Protein AF-0000000077433827 (afdb_homodimer)

Radius of gyration: 33.58 Å; Cα contacts (8 Å, |Δi|>4): 871; chains: 2; bounding box: 72×102×68 Å

Nearest PDB structures (foldseek):
  7aue-assembly1_R  TM=5.143E-01  e=3.507E-01  Homo sapiens
  8wvv-assembly1_A  TM=4.375E-01  e=2.141E-01  Homo sapiens
  8zrt-assembly1_R  TM=4.279E-01  e=4.134E-01  Homo sapiens
  3ma9-assembly1_A  TM=2.930E-01  e=1.973E+00  Human immunodeficiency virus 1
  8qae-assembly1_A  TM=3.488E-01  e=7.059E+00  synthetic con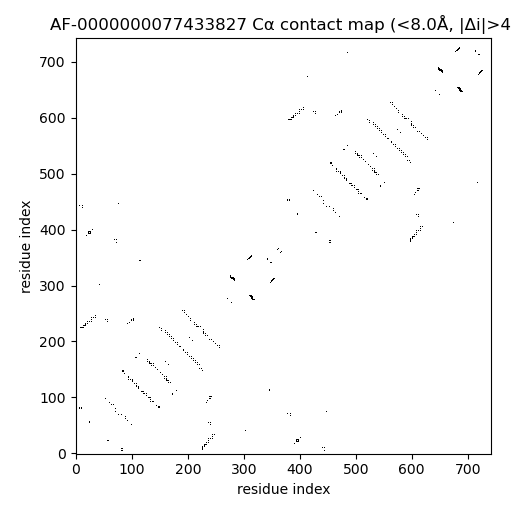struct

Solvent-accessible surface area (backbone atoms only — not comparable to full-atom values): 39589 Å² total; per-residue (Å²): 124,58,71,68,54,49,48,30,32,41,41,40,22,50,54,54,11,45,48,52,25,34,23,41,43,17,37,42,50,50,46,49,51,52,38,54,71,72,45,79,81,64,37,62,69,60,49,50,52,47,51,53,42,47,52,48,47,52,50,49,51,52,23,48,51,49,44,49,41,47,45,57,32,74,37,52,56,45,67,72,58,66,47,38,61,50,71,51,56,33,51,42,44,35,50,38,21,50,36,47,30,56,43,42,47,52,50,22,51,49,48,22,59,67,52,79,64,46,58,64,66,30,48,53,36,48,48,28,30,51,51,12,32,53,29,12,45,50,48,23,55,46,41,69,69,66,34,36,59,88,56,54,65,81,47,42,69,51,50,43,46,15,33,46,28,44,20,52,35,31,45,51,50,37,53,49,49,44,50,56,50,63,67,47,55,64,93,46,65,70,58,35,51,52,44,51,50,49,42,52,49,40,48,64,26,40,40,41,46,21,52,40,30,44,49,22,41,51,31,49,73,72,35,86,47,38,59,21,46,22,47,52,52,31,45,42,45,41,38,49,35,35,51,44,52,60,59,48,47,52,56,58,52,48,51,61,55,47,55,54,52,54,55,56,55,53,58,61,61,67,56,59,81,59,82,41,53,49,48,43,50,50,73,69,72,74,76,76,70,77,74,57,76,66,65,83,62,62,77,65,75,67,72,78,90,81,73,76,68,65,79,28,60,45,54,46,86,38,82,69,75,78,74,78,74,70,80,82,74,70,86,72,79,68,80,68,74,73,77,66,59,50,62,65,67,78,50,62,39,68,67,75,58,68,76,76,54,60,61,57,46,48,51,46,44,51,52,60,68,50,110,123,58,70,68,54,50,48,30,33,40,42,40,21,50,53,53,11,44,48,51,24,34,20,42,43,18,37,40,51,50,46,50,50,51,40,53,73,72,44,78,82,66,35,62,71,60,50,52,52,47,53,51,42,48,53,47,47,53,49,49,52,53,24,50,50,48,45,50,41,48,45,58,32,75,38,52,57,43,65,71,61,67,48,39,60,52,68,50,57,34,52,44,44,36,50,36,20,49,35,46,30,55,43,44,49,51,50,22,51,49,47,22,61,71,52,80,64,48,58,64,65,29,49,52,36,48,50,30,31,52,49,12,30,53,30,12,46,51,49,22,54,45,42,70,67,66,35,36,61,86,55,53,66,79,47,42,68,51,49,42,46,15,32,45,28,44,19,51,35,30,45,52,51,37,55,49,50,44,48,54,50,62,66,48,53,64,93,45,65,69,58,34,50,53,46,50,49,49,44,51,50,40,48,65,25,40,39,40,46,20,51,39,30,44,50,24,40,51,33,50,74,72,36,87,48,37,58,21,47,22,47,53,52,31,45,43,46,40,36,48,36,33,52,43,52,62,61,49,47,51,56,57,52,47,51,60,55,46,53,54,52,55,55,55,56,53,58,62,59,66,55,58,81,58,82,35,52,48,48,42,50,52,73,69,71,75,78,77,70,76,76,59,78,66,65,80,62,61,77,67,70,62,72,78,90,81,72,77,70,65,79,28,61,43,55,45,84,38,81,67,76,78,74,76,74,69,78,84,76,70,88,74,81,68,81,70,74,72,77,67,64,50,62,67,63,85,52,64,44,68,69,76,59,70,75,77,54,63,61,56,51,52,53,49,52,50,52,55,66,68,100

Secondary structure (DSSP, 8-state):
--HHHHHHHHHHHHHHHHHHHHHHHHHHHHHHHHHHHH-SS--HHHHHHHHHHHHHHHHHHHHHHHHHHIIIIITTT-HHHHHBPPHHHHTHHHHHHHHHHHHHHHHHHHHHHHTTT--HHHHHHHHHHHHHHHHHHHHHHHHHHH-BGGGGGGGHHHHHHHHHHHHHHHHHHHHHHHHHHHHT--S-HHHHHHHHHHHHHHHHHHHHHHHHHHHHHHHHHH--SGGGHHHHHHHHHHHHHHHHHHHHHHHHHHHHHHHHHHHHHHHHHHGGGSSS--EE------SSS---TTHHHH----SS---------EE------TTS---SSS-------------SSS-----------HHHHHHHHHHHTT-/--HHHHHHHHHHHHHHHHHHHHHHHHHHHHHHHHHHHH-SS--HHHHHHHHHHHHHHHHHHHHHHHHHHIIIIITTT-HHHHHBPPHHHHTHHHHHHHHHHHHHHHHHHHHHHHTTT--HHHHHHHHHHHHHHHHHHHHHHHHHHH-BGGGGGGGHHHHHHHHHHHHHHHHHHHHHHHHHHHHT--S-HHHHHHHHHHHHHHHHHHHHHHHHHHHHHHHHHH--SGGGHHHHHHHHHHHHHHHHHHHHHHHHHHHHHHHHHHHHHHHHHHGGGS-S--EE------SSS---TTHHHH----SS---------EE------TTS---SSS-------------SSS-----------HHHHHHHHHHHHH-

Foldseek 3Di:
DPLVVQLCLQVVLLVLQLVLLVVLLVVLVVLVVLLCVVPVAAFPLLVVLLVLLNVLSVLLNVLSVVQCCVDCPVVDPPSVSSQFDDLSVLCLLLSLLVLLLSLLLVLLVVLCLLVVNDNPLSVVSNVLSVQLNVLSVVSSVVCVVVRGLLCSLVPLVSLCRNLVSSLVSLVSSLVSLLVSLVVLDDPDPLSNVLSVVVNVLSCVQSVVLNVLSVVLSCCSNPPSGNNSSNSSSNNSSSSSVSSSCVSSSVVVVCVSVVVVLVVVVVVLVVPVVPPAQSLPLPPPDPPPDPPDPVPVPPVVPRHDDQPQSQSQRRGGPRPPDPDDPPPPDPDPPPPPPPPPQSVRRSRRNPNVNPPVVPPVCCVVVVVVVVD/DPLVVQLCLQVVLLVQQLVLLVVLLVVLVVLVVLLCVVPVAAFPLLVVLLVLLNVLSVLLNVLSVVQCCVDCPVVNPPSVSSQFDDLSVLCLLLSLLVLLLSLLLVLLVVLCLLVVNDNVLSVVSNVLSVQLNVLSVVSSVVCVVVRGLLCSLVPLVSLCRNLVSSLVSLVSSLVSLLVSLVVLDDPDPLSNVLSVVVNVLSCVQSVVLNVLSVVLSCCSNPPSGNNSSNSSSNNSSSSSVSSSCVSSSVVVVCVSVVVVLVVVVVVLVVPVVPAAQSLPLPPPDPPPDPPDPPPVPPPPVRHDDQPQSQSQRRGGPRPPDPDDPPPPDDDPPPPPPPPPQSVRRSRRNPNVNPPPVPPVVVVVVVVVVVD

Structure (mmCIF, N/CA/C/O backbone):
data_AF-0000000077433827-model_v1
#
loop_
_entity.id
_entity.type
_entity.pdbx_description
1 polymer 'DUF6534 domain-containing protein'
#
loop_
_atom_site.group_PDB
_atom_site.id
_atom_site.type_symbol
_atom_site.label_atom_id
_atom_site.label_alt_id
_atom_site.label_comp_id
_atom_site.label_asym_id
_atom_site.label_entity_id
_atom_site.label_seq_id
_atom_site.pdbx_PDB_ins_code
_atom_site.Cartn_x
_atom_site.Cartn_y
_atom_site.Cartn_z
_atom_site.occupancy
_atom_site.B_iso_or_equiv
_atom_site.auth_seq_id
_atom_site.auth_comp_id
_atom_site.auth_asym_id
_atom_site.auth_atom_id
_atom_site.pdbx_PDB_model_num
ATOM 1 N N . MET A 1 1 ? -14.25 -25.359 -23.422 1 49.97 1 MET A N 1
ATOM 2 C CA . MET A 1 1 ? -12.93 -24.75 -23.281 1 49.97 1 MET A CA 1
ATOM 3 C C . MET A 1 1 ? -11.883 -25.797 -22.922 1 49.97 1 MET A C 1
ATOM 5 O O . MET A 1 1 ? -12.188 -26.766 -22.203 1 49.97 1 MET A O 1
ATOM 9 N N . SER A 1 2 ? -10.781 -25.891 -23.688 1 66.19 2 SER A N 1
ATOM 10 C CA . SER A 1 2 ? -9.719 -26.828 -23.375 1 66.19 2 SER A CA 1
ATOM 11 C C . SER A 1 2 ? -9.281 -26.703 -21.922 1 66.19 2 SER A C 1
ATOM 13 O O . SER A 1 2 ? -9.477 -25.656 -21.297 1 66.19 2 SER A O 1
ATOM 15 N N . LEU A 1 3 ? -8.906 -27.766 -21.297 1 67.56 3 LEU A N 1
ATOM 16 C CA . LEU A 1 3 ? -8.508 -27.844 -19.906 1 67.56 3 LEU A CA 1
ATOM 17 C C . LEU A 1 3 ? -7.5 -26.75 -19.562 1 67.56 3 LEU A C 1
ATOM 19 O O . LEU A 1 3 ? -7.637 -26.062 -18.547 1 67.56 3 LEU A O 1
ATOM 23 N N . PRO A 1 4 ? -6.637 -26.5 -20.516 1 71.25 4 PRO A N 1
ATOM 24 C CA . PRO A 1 4 ? -5.684 -25.438 -20.203 1 71.25 4 PRO A CA 1
ATOM 25 C C . PRO A 1 4 ? -6.336 -24.047 -20.172 1 71.25 4 PRO A C 1
ATOM 27 O O . PRO A 1 4 ? -5.973 -23.219 -19.344 1 71.25 4 PRO A O 1
ATOM 30 N N . GLN A 1 5 ? -7.258 -23.828 -20.969 1 76.19 5 GLN A N 1
ATOM 31 C CA . GLN A 1 5 ? -7.938 -22.547 -21 1 76.19 5 GLN A CA 1
ATOM 32 C C . GLN A 1 5 ? -8.805 -22.344 -19.766 1 76.19 5 GLN A C 1
ATOM 34 O O . GLN A 1 5 ? -8.891 -21.234 -19.234 1 76.19 5 GLN A O 1
ATOM 39 N N . GLU A 1 6 ? -9.359 -23.438 -19.406 1 77.88 6 GLU A N 1
ATOM 40 C CA . GLU A 1 6 ? -10.188 -23.375 -18.203 1 77.88 6 GLU A CA 1
ATOM 41 C C . GLU A 1 6 ? -9.352 -23.031 -16.969 1 77.88 6 GLU A C 1
ATOM 43 O O . GLU A 1 6 ? -9.773 -22.234 -16.125 1 77.88 6 GLU A O 1
ATOM 48 N N . LEU A 1 7 ? -8.219 -23.578 -16.969 1 83.81 7 LEU A N 1
ATOM 49 C CA . LEU A 1 7 ? -7.328 -23.344 -15.828 1 83.81 7 LEU A CA 1
ATOM 50 C C . LEU A 1 7 ? -6.824 -21.906 -15.836 1 83.81 7 LEU A C 1
ATOM 52 O O . LEU A 1 7 ? -6.73 -21.266 -14.789 1 83.81 7 LEU A O 1
ATOM 56 N N . GLN A 1 8 ? -6.613 -21.422 -17 1 87.19 8 GLN A N 1
ATOM 57 C CA . GLN A 1 8 ? -6.18 -20.031 -17.141 1 87.19 8 GLN A CA 1
ATOM 58 C C . GLN A 1 8 ? -7.289 -19.078 -16.734 1 87.19 8 GLN A C 1
ATOM 60 O O . GLN A 1 8 ? -7.02 -18.016 -16.172 1 87.19 8 GLN A O 1
ATOM 65 N N . GLY A 1 9 ? -8.461 -19.516 -16.984 1 89.31 9 GLY A N 1
ATOM 66 C CA . GLY A 1 9 ? -9.609 -18.719 -16.625 1 89.31 9 GLY A CA 1
ATOM 67 C C . GLY A 1 9 ? -9.82 -18.609 -15.125 1 89.31 9 GLY A C 1
ATOM 68 O O . GLY A 1 9 ? -10.461 -17.672 -14.648 1 89.31 9 GLY A O 1
ATOM 69 N N . ILE A 1 10 ? -9.25 -19.531 -14.414 1 89.75 10 ILE A N 1
ATOM 70 C CA . ILE A 1 10 ? -9.391 -19.516 -12.961 1 89.75 10 ILE A CA 1
ATOM 71 C C . ILE A 1 10 ? -8.156 -18.891 -12.328 1 89.75 10 ILE A C 1
ATOM 73 O O . ILE A 1 10 ? -8.273 -17.969 -11.523 1 89.75 10 ILE A O 1
ATOM 77 N N . THR A 1 11 ? -7.027 -19.328 -12.727 1 93.56 11 THR A N 1
ATOM 78 C CA . THR A 1 11 ? -5.801 -18.906 -12.062 1 93.56 11 THR A CA 1
ATOM 79 C C . THR A 1 11 ? -5.477 -17.453 -12.391 1 93.56 11 THR A C 1
ATOM 81 O O . THR A 1 11 ? -4.969 -16.703 -11.547 1 93.56 11 THR A O 1
ATOM 84 N N . GLY A 1 12 ? -5.797 -16.969 -13.578 1 94.5 12 GLY A N 1
ATOM 85 C CA . GLY A 1 12 ? -5.508 -15.602 -13.992 1 94.5 12 GLY A CA 1
ATOM 86 C C . GLY A 1 12 ? -6.145 -14.555 -13.102 1 94.5 12 GLY A C 1
ATOM 87 O O . GLY A 1 12 ? -5.445 -13.719 -12.516 1 94.5 12 GLY A O 1
ATOM 88 N N . PRO A 1 13 ? -7.391 -14.617 -12.93 1 95.69 13 PRO A N 1
ATOM 89 C CA . PRO A 1 13 ? -8.07 -13.648 -12.07 1 95.69 13 PRO A CA 1
ATOM 90 C C . PRO A 1 13 ? -7.57 -13.695 -10.625 1 95.69 13 PRO A C 1
ATOM 92 O O . PRO A 1 13 ? -7.547 -12.672 -9.945 1 95.69 13 PRO A O 1
ATOM 95 N N . PHE A 1 14 ? -7.145 -14.828 -10.188 1 96.5 14 PHE A N 1
ATOM 96 C CA . PHE A 1 14 ? -6.641 -14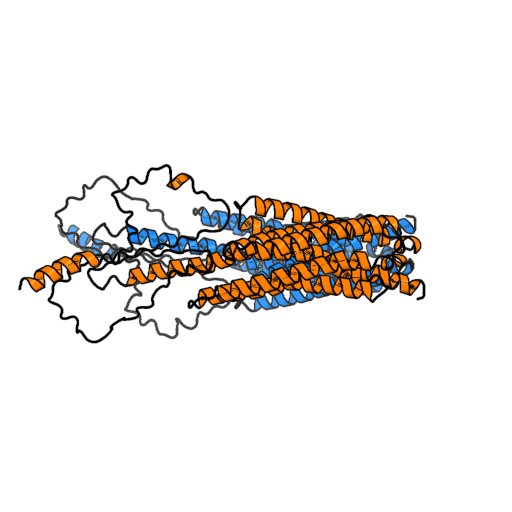.93 -8.82 1 96.5 14 PHE A CA 1
ATOM 97 C C . PHE A 1 14 ? -5.301 -14.227 -8.68 1 96.5 14 PHE A C 1
ATOM 99 O O . PHE A 1 14 ? -5.027 -13.586 -7.66 1 96.5 14 PHE A O 1
ATOM 106 N N . ILE A 1 15 ? -4.469 -14.297 -9.672 1 96.06 15 ILE A N 1
ATOM 107 C CA . ILE A 1 15 ? -3.174 -13.625 -9.625 1 96.06 15 ILE A CA 1
ATOM 108 C C . ILE A 1 15 ? -3.375 -12.109 -9.688 1 96.06 15 ILE A C 1
ATOM 110 O O . ILE A 1 15 ? -2.848 -11.375 -8.852 1 96.06 15 ILE A O 1
ATOM 114 N N . VAL A 1 16 ? -4.188 -11.688 -10.594 1 95.88 16 VAL A N 1
ATOM 115 C CA . VAL A 1 16 ? -4.414 -10.258 -10.773 1 95.88 16 VAL A CA 1
ATOM 116 C C . VAL A 1 16 ? -5.168 -9.703 -9.57 1 95.88 16 VAL A C 1
ATOM 118 O O . VAL A 1 16 ? -4.809 -8.648 -9.039 1 95.88 16 VAL A O 1
ATOM 121 N N . GLY A 1 17 ? -6.18 -10.391 -9.18 1 97.75 17 GLY A N 1
ATOM 122 C CA . GLY A 1 17 ? -6.98 -9.938 -8.055 1 97.75 17 GLY A CA 1
ATOM 123 C C . GLY A 1 17 ? -6.207 -9.883 -6.75 1 97.75 17 GLY A C 1
ATOM 124 O O . GLY A 1 17 ? -6.332 -8.93 -5.984 1 97.75 17 GLY A O 1
ATOM 125 N N . THR A 1 18 ? -5.418 -10.891 -6.504 1 98.12 18 THR A N 1
ATOM 126 C CA . THR A 1 18 ? -4.625 -10.922 -5.277 1 98.12 18 THR A CA 1
ATOM 127 C C . THR A 1 18 ? -3.568 -9.82 -5.289 1 98.12 18 THR A C 1
ATOM 129 O O . THR A 1 18 ? -3.295 -9.203 -4.258 1 98.12 18 THR A O 1
ATOM 132 N N . SER A 1 19 ? -2.969 -9.633 -6.41 1 97.81 19 SER A N 1
ATOM 133 C CA . SER A 1 19 ? -1.996 -8.547 -6.531 1 97.81 19 SER A CA 1
ATOM 134 C C . SER A 1 19 ? -2.641 -7.195 -6.254 1 97.81 19 SER A C 1
ATOM 136 O O . SER A 1 19 ? -2.105 -6.391 -5.488 1 97.81 19 SER A O 1
ATOM 138 N N . ALA A 1 20 ? -3.74 -6.977 -6.844 1 97.75 20 ALA A N 1
ATOM 139 C CA . ALA A 1 20 ? -4.453 -5.719 -6.633 1 97.75 20 ALA A CA 1
ATOM 140 C C . ALA A 1 20 ? -4.891 -5.574 -5.176 1 97.75 20 ALA A C 1
ATOM 142 O O . ALA A 1 20 ? -4.785 -4.492 -4.598 1 97.75 20 ALA A O 1
ATOM 143 N N . SER A 1 21 ? -5.371 -6.609 -4.637 1 98.5 21 SER A N 1
ATOM 144 C CA . SER A 1 21 ? -5.801 -6.609 -3.242 1 98.5 21 SER A CA 1
ATOM 145 C C . SER A 1 21 ? -4.637 -6.32 -2.305 1 98.5 21 SER A C 1
ATOM 147 O O . SER A 1 21 ? -4.773 -5.539 -1.358 1 98.5 21 SER A O 1
ATOM 149 N N . THR A 1 22 ? -3.537 -6.926 -2.555 1 98.19 22 THR A N 1
ATOM 150 C CA . THR A 1 22 ? -2.355 -6.715 -1.728 1 98.19 22 THR A CA 1
ATOM 151 C C . THR A 1 22 ? -1.846 -5.285 -1.867 1 98.19 22 THR A C 1
ATOM 153 O O . THR A 1 22 ? -1.401 -4.68 -0.888 1 98.19 22 THR A O 1
ATOM 156 N N . PHE A 1 23 ? -1.903 -4.816 -3.088 1 97.94 23 PHE A N 1
ATOM 157 C CA . PHE A 1 23 ? -1.574 -3.42 -3.342 1 97.94 23 PHE A CA 1
ATOM 158 C C . PHE A 1 23 ? -2.457 -2.496 -2.51 1 97.94 23 PHE A C 1
ATOM 160 O O . PHE A 1 23 ? -1.956 -1.596 -1.833 1 97.94 23 PHE A O 1
ATOM 167 N N . LEU A 1 24 ? -3.684 -2.725 -2.543 1 98.25 24 LEU A N 1
ATOM 168 C CA . LEU A 1 24 ? -4.645 -1.927 -1.788 1 98.25 24 LEU A CA 1
ATOM 169 C C . LEU A 1 24 ? -4.43 -2.094 -0.288 1 98.25 24 LEU A C 1
ATOM 171 O O . LEU A 1 24 ? -4.641 -1.153 0.482 1 98.25 24 LEU A O 1
ATOM 175 N N . PHE A 1 25 ? -4.004 -3.275 0.12 1 98.25 25 PHE A N 1
ATOM 176 C CA . PHE A 1 25 ? -3.691 -3.518 1.523 1 98.25 25 PHE A CA 1
ATOM 177 C C . PHE A 1 25 ? -2.578 -2.59 1.997 1 98.25 25 PHE A C 1
ATOM 179 O O . PHE A 1 25 ? -2.619 -2.09 3.123 1 98.25 25 PHE A O 1
ATOM 186 N N . GLY A 1 26 ? -1.614 -2.346 1.135 1 96.88 26 GLY A N 1
ATOM 187 C CA . GLY A 1 26 ? -0.59 -1.366 1.46 1 96.88 26 GLY A CA 1
ATOM 188 C C . GLY A 1 26 ? -1.147 0.026 1.69 1 96.88 26 GLY A C 1
ATOM 189 O O . GLY A 1 26 ? -0.76 0.705 2.645 1 96.88 26 GLY A O 1
ATOM 190 N N . ILE A 1 27 ? -2.09 0.369 0.927 1 95.38 27 ILE A N 1
ATOM 191 C CA . ILE A 1 27 ? -2.723 1.679 1.033 1 95.38 27 ILE A CA 1
ATOM 192 C C . ILE A 1 27 ? -3.521 1.763 2.332 1 95.38 27 ILE A C 1
ATOM 194 O O . ILE A 1 27 ? -3.416 2.746 3.07 1 95.38 27 ILE A O 1
ATOM 198 N N . THR A 1 28 ? -4.262 0.749 2.623 1 96.94 28 THR A N 1
ATOM 199 C CA . THR A 1 28 ? -5.117 0.774 3.805 1 96.94 28 THR A CA 1
ATOM 200 C C . THR A 1 28 ? -4.277 0.807 5.078 1 96.94 28 THR A C 1
ATOM 202 O O . THR A 1 28 ? -4.621 1.503 6.035 1 96.94 28 THR A O 1
ATOM 205 N N . LEU A 1 29 ? -3.197 0.13 5.004 1 95.88 29 LEU A N 1
ATOM 206 C CA . LEU A 1 29 ? -2.357 0.124 6.199 1 95.88 29 LEU A CA 1
ATOM 207 C C . LEU A 1 29 ? -1.719 1.491 6.422 1 95.88 29 LEU A C 1
ATOM 209 O O . LEU A 1 29 ? -1.576 1.937 7.562 1 95.88 29 LEU A O 1
ATOM 213 N N . THR A 1 30 ? -1.347 2.127 5.344 1 93.31 30 THR A N 1
ATOM 214 C CA . THR A 1 30 ? -0.803 3.475 5.453 1 93.31 30 THR A CA 1
ATOM 215 C C . THR A 1 30 ? -1.856 4.441 5.992 1 93.31 30 THR A C 1
ATOM 217 O O . THR A 1 30 ? -1.558 5.285 6.836 1 93.31 30 THR A O 1
ATOM 220 N N . GLN A 1 31 ? -3.072 4.234 5.555 1 93.12 31 GLN A N 1
ATOM 221 C CA . GLN A 1 31 ? -4.168 5.066 6.039 1 93.12 31 GLN A CA 1
ATOM 222 C C . GLN A 1 31 ? -4.453 4.797 7.516 1 93.12 31 GLN A C 1
ATOM 224 O O . GLN A 1 31 ? -4.797 5.715 8.266 1 93.12 31 GLN A O 1
ATOM 229 N N . CYS A 1 32 ? -4.32 3.58 7.855 1 94.19 32 CYS A N 1
ATOM 230 C CA . CYS A 1 32 ? -4.484 3.227 9.258 1 94.19 32 CYS A CA 1
ATOM 231 C C . CYS A 1 32 ? -3.42 3.9 10.117 1 94.19 32 CYS A C 1
ATOM 233 O O . CYS A 1 32 ? -3.725 4.441 11.18 1 94.19 32 CYS A O 1
ATOM 235 N N . TYR A 1 33 ? -2.248 3.951 9.602 1 90 33 TYR A N 1
ATOM 236 C CA . TYR A 1 33 ? -1.15 4.605 10.312 1 90 33 TYR A CA 1
ATOM 237 C C . TYR A 1 33 ? -1.42 6.094 10.477 1 90 33 TYR A C 1
ATOM 239 O O . TYR A 1 33 ? -1.216 6.656 11.555 1 90 33 TYR A O 1
ATOM 247 N N . THR A 1 34 ? -1.854 6.668 9.445 1 87.44 34 THR A N 1
ATOM 248 C CA . THR A 1 34 ? -2.182 8.086 9.477 1 87.44 34 THR A CA 1
ATOM 249 C C . THR A 1 34 ? -3.285 8.367 10.492 1 87.44 34 THR A C 1
ATOM 251 O O . THR A 1 34 ? -3.223 9.352 11.227 1 87.44 34 THR A O 1
ATOM 254 N N . TYR A 1 35 ? -4.234 7.504 10.555 1 91.75 35 TYR A N 1
ATOM 255 C CA . TYR A 1 35 ? -5.332 7.66 11.508 1 91.75 35 TYR A CA 1
ATOM 256 C C . TYR A 1 35 ? -4.816 7.641 12.938 1 91.75 35 TYR A C 1
ATOM 258 O O . TYR A 1 35 ? -5.125 8.539 13.727 1 91.75 35 TYR A O 1
ATOM 266 N N . PHE A 1 36 ? -3.998 6.734 13.258 1 89.38 36 PHE A N 1
ATOM 267 C CA . PHE A 1 36 ? -3.525 6.578 14.625 1 89.38 36 PHE A CA 1
ATOM 268 C C . PHE A 1 36 ? -2.531 7.68 14.984 1 89.38 36 PHE A C 1
ATOM 270 O O . PHE A 1 36 ? -2.4 8.047 16.156 1 89.38 36 PHE A O 1
ATOM 277 N N . SER A 1 37 ? -1.884 8.219 13.992 1 82.5 37 SER A N 1
ATOM 278 C CA . SER A 1 37 ? -0.953 9.32 14.219 1 82.5 37 SER A CA 1
ATOM 279 C C . SER A 1 37 ? -1.694 10.625 14.477 1 82.5 37 SER A C 1
ATOM 281 O O . SER A 1 37 ? -1.255 11.445 15.289 1 82.5 37 SER A O 1
ATOM 283 N N . ASN A 1 38 ? -2.824 10.703 13.883 1 80.88 38 ASN A N 1
ATOM 284 C CA . ASN A 1 38 ? -3.564 11.953 13.969 1 80.88 38 ASN A CA 1
ATOM 285 C C . ASN A 1 38 ? -4.574 11.938 15.117 1 80.88 38 ASN A C 1
ATOM 287 O O . ASN A 1 38 ? -4.859 12.969 15.719 1 80.88 38 ASN A O 1
ATOM 291 N N . PHE A 1 39 ? -5.117 10.75 15.32 1 82.19 39 PHE A N 1
ATOM 292 C CA . PHE A 1 39 ? -6.203 10.656 16.281 1 82.19 39 PHE A CA 1
ATOM 293 C C . PHE A 1 39 ? -5.855 9.68 17.406 1 82.19 39 PHE A C 1
ATOM 295 O O . PHE A 1 39 ? -6.336 8.547 17.406 1 82.19 39 PHE A O 1
ATOM 302 N N . LYS A 1 40 ? -5.152 10.125 18.391 1 77.88 40 LYS A N 1
ATOM 303 C CA . LYS A 1 40 ? -4.738 9.273 19.5 1 77.88 40 LYS A CA 1
ATOM 304 C C . LYS A 1 40 ? -5.914 8.945 20.406 1 77.88 40 LYS A C 1
ATOM 306 O O . LYS A 1 40 ? -6.004 7.84 20.938 1 77.88 40 LYS A O 1
ATOM 311 N N . LYS A 1 41 ? -6.852 9.898 20.531 1 80.81 41 LYS A N 1
ATOM 312 C CA . LYS A 1 41 ? -8.047 9.672 21.344 1 80.81 41 LYS A CA 1
ATOM 313 C C . LYS A 1 41 ? -9.312 9.977 20.547 1 80.81 41 LYS A C 1
ATOM 315 O O . LYS A 1 41 ? -9.57 11.133 20.203 1 80.81 41 LYS A O 1
ATOM 320 N N . ASP A 1 42 ? -9.883 8.93 19.953 1 87.94 42 ASP A N 1
ATOM 321 C CA . ASP A 1 42 ? -11.102 9.094 19.172 1 87.94 42 ASP A CA 1
ATOM 322 C C . ASP A 1 42 ? -12.25 8.281 19.766 1 87.94 42 ASP A C 1
ATOM 324 O O . ASP A 1 42 ? -12.07 7.57 20.75 1 87.94 42 ASP A O 1
ATOM 328 N N . ARG A 1 43 ? -13.43 8.422 19.312 1 88.44 43 ARG A N 1
ATOM 329 C CA . ARG A 1 43 ? -14.609 7.691 19.75 1 88.44 43 ARG A CA 1
ATOM 330 C C . ARG A 1 43 ? -14.383 6.184 19.688 1 88.44 43 ARG A C 1
ATOM 332 O O . ARG A 1 43 ? -13.781 5.684 18.734 1 88.44 43 ARG A O 1
ATOM 339 N N . ALA A 1 44 ? -14.867 5.547 20.641 1 90.94 44 ALA A N 1
ATOM 340 C CA . ALA A 1 44 ? -14.664 4.105 20.75 1 90.94 44 ALA A CA 1
ATOM 341 C C . ALA A 1 44 ? -15.328 3.363 19.594 1 90.94 44 ALA A C 1
ATOM 343 O O . ALA A 1 44 ? -14.812 2.348 19.125 1 90.94 44 ALA A O 1
ATOM 344 N N . SER A 1 45 ? -16.484 3.875 19.203 1 91.12 45 SER A N 1
ATOM 345 C CA . SER A 1 45 ? -17.203 3.217 18.125 1 91.12 45 SER A CA 1
ATOM 346 C C . SER A 1 45 ? -16.375 3.189 16.844 1 91.12 45 SER A C 1
ATOM 348 O O . SER A 1 45 ? -16.359 2.191 16.125 1 91.12 45 SER A O 1
ATOM 350 N N . TYR A 1 46 ? -15.656 4.293 16.547 1 93.88 46 TYR A N 1
ATOM 351 C CA . TYR A 1 46 ? -14.797 4.352 15.367 1 93.88 46 TYR A CA 1
ATOM 352 C C . TYR A 1 46 ? -13.602 3.412 15.523 1 93.88 46 TYR A C 1
ATOM 354 O O . TYR A 1 46 ? -13.234 2.715 14.578 1 93.88 46 TYR A O 1
ATOM 362 N N . GLN A 1 47 ? -13.109 3.293 16.703 1 94.44 47 GLN A N 1
ATOM 363 C CA . GLN A 1 47 ? -11.945 2.447 16.969 1 94.44 47 GLN A CA 1
ATOM 364 C C . GLN A 1 47 ? -12.305 0.969 16.844 1 94.44 47 GLN A C 1
ATOM 366 O O . GLN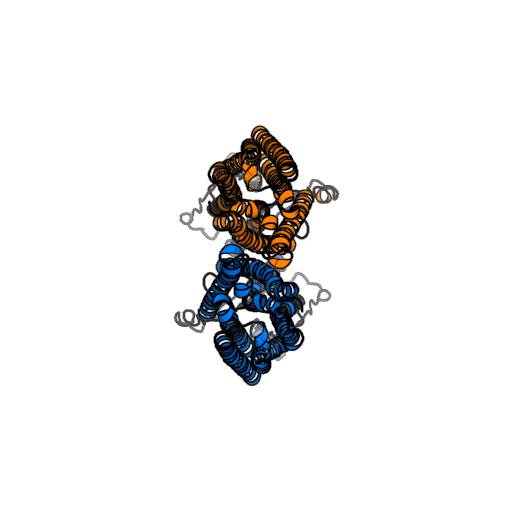 A 1 47 ? -11.531 0.176 16.312 1 94.44 47 GLN A O 1
ATOM 371 N N . ILE A 1 48 ? -13.453 0.708 17.406 1 95.5 48 ILE A N 1
ATOM 372 C CA . ILE A 1 48 ? -13.898 -0.679 17.328 1 95.5 48 ILE A CA 1
ATOM 373 C C . ILE A 1 48 ? -14.117 -1.072 15.867 1 95.5 48 ILE A C 1
ATOM 375 O O . ILE A 1 48 ? -13.672 -2.139 15.43 1 95.5 48 ILE A O 1
ATOM 379 N N . ALA A 1 49 ? -14.797 -0.222 15.109 1 97.44 49 ALA A N 1
ATOM 380 C CA . ALA A 1 49 ? -15.008 -0.48 13.688 1 97.44 49 ALA A CA 1
ATOM 381 C C . ALA A 1 49 ? -13.68 -0.63 12.953 1 97.44 49 ALA A C 1
ATOM 383 O O . ALA A 1 49 ? -13.516 -1.524 12.117 1 97.44 49 ALA A O 1
ATOM 384 N N . LEU A 1 50 ? -12.773 0.198 13.305 1 97.56 50 LEU A N 1
ATOM 385 C CA . LEU A 1 50 ? -11.453 0.172 12.688 1 97.56 50 LEU A CA 1
ATOM 386 C C . LEU A 1 50 ? -10.742 -1.147 12.969 1 97.56 50 LEU A C 1
ATOM 388 O O . LEU A 1 50 ? -10.172 -1.758 12.062 1 97.56 50 LEU A O 1
ATOM 392 N N . VAL A 1 51 ? -10.773 -1.58 14.203 1 96.94 51 VAL A N 1
ATOM 393 C CA . VAL A 1 51 ? -10.086 -2.811 14.586 1 96.94 51 VAL A CA 1
ATOM 394 C C . VAL A 1 51 ? -10.727 -4.004 13.883 1 96.94 51 VAL A C 1
ATOM 396 O O . VAL A 1 51 ? -10.023 -4.883 13.375 1 96.94 51 VAL A O 1
ATOM 399 N N . ILE A 1 52 ? -12.016 -3.992 13.805 1 98.19 52 ILE A N 1
ATOM 400 C CA . ILE A 1 52 ? -12.719 -5.074 13.125 1 98.19 52 ILE A CA 1
ATOM 401 C C . ILE A 1 52 ? -12.312 -5.098 11.648 1 98.19 52 ILE A C 1
ATOM 403 O O . ILE A 1 52 ? -11.969 -6.156 11.109 1 98.19 52 ILE A O 1
ATOM 407 N N . LEU A 1 53 ? -12.352 -3.973 11.023 1 98.75 53 LEU A N 1
ATOM 408 C CA . LEU A 1 53 ? -12.023 -3.883 9.609 1 98.75 53 LEU A CA 1
ATOM 409 C C . LEU A 1 53 ? -10.562 -4.242 9.359 1 98.75 53 LEU A C 1
ATOM 411 O O . LEU A 1 53 ? -10.234 -4.871 8.352 1 98.75 53 LEU A O 1
ATOM 415 N N . LEU A 1 54 ? -9.695 -3.873 10.258 1 98.38 54 LEU A N 1
ATOM 416 C CA . LEU A 1 54 ? -8.281 -4.211 10.141 1 98.38 54 LEU A CA 1
ATOM 417 C C . LEU A 1 54 ? -8.078 -5.719 10.219 1 98.38 54 LEU A C 1
ATOM 419 O O . LEU A 1 54 ? -7.324 -6.289 9.43 1 98.38 54 LEU A O 1
ATOM 423 N N . VAL A 1 55 ? -8.727 -6.328 11.141 1 98.31 55 VAL A N 1
ATOM 424 C CA . VAL A 1 55 ? -8.602 -7.773 11.312 1 98.31 55 VAL A CA 1
ATOM 425 C C . VAL A 1 55 ? -9.133 -8.484 10.07 1 98.31 55 VAL A C 1
ATOM 427 O O . VAL A 1 55 ? -8.5 -9.422 9.57 1 98.31 55 VAL A O 1
ATOM 430 N N . VAL A 1 56 ? -10.242 -8.016 9.586 1 98.75 56 VAL A N 1
ATOM 431 C CA . VAL A 1 56 ? -10.844 -8.602 8.383 1 98.75 56 VAL A CA 1
ATOM 432 C C . VAL A 1 56 ? -9.906 -8.406 7.195 1 98.75 56 VAL A C 1
ATOM 434 O O . VAL A 1 56 ? -9.672 -9.344 6.426 1 98.75 56 VAL A O 1
ATOM 437 N N . ASP A 1 57 ? -9.367 -7.254 7.082 1 98.62 57 ASP A N 1
ATOM 438 C CA . ASP A 1 57 ? -8.477 -6.914 5.98 1 98.62 57 ASP A CA 1
ATOM 439 C C . ASP A 1 57 ? -7.207 -7.758 6.016 1 98.62 57 ASP A C 1
ATOM 441 O O . ASP A 1 57 ? -6.812 -8.336 5.004 1 98.62 57 ASP A O 1
ATOM 445 N N . VAL A 1 58 ? -6.602 -7.875 7.152 1 98.12 58 VAL A N 1
ATOM 446 C CA . VAL A 1 58 ? -5.375 -8.648 7.324 1 98.12 58 VAL A CA 1
ATOM 447 C C . VAL A 1 58 ? -5.652 -10.125 7.07 1 98.12 58 VAL A C 1
ATOM 449 O O . VAL A 1 58 ? -4.918 -10.789 6.336 1 98.12 58 VAL A O 1
ATOM 452 N N . SER A 1 59 ? -6.672 -10.586 7.672 1 98.56 59 SER A N 1
ATOM 453 C CA . SER A 1 59 ? -7.031 -11.992 7.496 1 98.56 59 SER A CA 1
ATOM 454 C C . SER A 1 59 ? -7.27 -12.32 6.027 1 98.56 59 SER A C 1
ATOM 456 O O . SER A 1 59 ? -6.742 -13.312 5.512 1 98.56 59 SER A O 1
ATOM 458 N N . HIS A 1 60 ? -8.047 -11.5 5.406 1 98.69 60 HIS A N 1
ATOM 459 C CA . HIS A 1 60 ? -8.359 -11.734 4 1 98.69 60 HIS A CA 1
ATOM 460 C C . HIS A 1 60 ? -7.098 -11.742 3.148 1 98.69 60 HIS A C 1
ATOM 462 O O . HIS A 1 60 ? -6.961 -12.555 2.236 1 98.69 60 HIS A O 1
ATOM 468 N N . THR A 1 61 ? -6.199 -10.812 3.412 1 98.38 61 THR A N 1
ATOM 469 C CA . THR A 1 61 ? -4.941 -10.758 2.672 1 98.38 61 THR A CA 1
ATOM 470 C C . THR A 1 61 ? -4.137 -12.039 2.871 1 98.38 61 THR A C 1
ATOM 472 O O . THR A 1 61 ? -3.605 -12.594 1.911 1 98.38 61 THR A O 1
ATOM 475 N N . ILE A 1 62 ? -4.074 -12.492 4.086 1 97.88 62 ILE A N 1
ATOM 476 C CA . ILE A 1 62 ? -3.365 -13.727 4.395 1 97.88 62 ILE A CA 1
ATOM 477 C C . ILE A 1 62 ? -4.027 -14.898 3.668 1 97.88 62 ILE A C 1
ATOM 479 O O . ILE A 1 62 ? -3.344 -15.75 3.092 1 97.88 62 ILE A O 1
ATOM 483 N N . PHE A 1 63 ? -5.328 -14.93 3.66 1 98.44 63 PHE A N 1
ATOM 484 C CA . PHE A 1 63 ? -6.055 -16.016 3.01 1 98.44 63 PHE A CA 1
ATOM 485 C C . PHE A 1 63 ? -5.82 -15.992 1.503 1 98.44 63 PHE A C 1
ATOM 487 O O . PHE A 1 63 ? -5.715 -17.047 0.873 1 98.44 63 PHE A O 1
ATOM 494 N N . CYS A 1 64 ? -5.828 -14.789 0.902 1 98.06 64 CYS A N 1
ATOM 495 C CA . CYS A 1 64 ? -5.516 -14.68 -0.519 1 98.06 64 CYS A CA 1
ATOM 496 C C . CYS A 1 64 ? -4.137 -15.266 -0.819 1 98.06 64 CYS A C 1
ATOM 498 O O . CYS A 1 64 ? -3.971 -16.016 -1.783 1 98.06 64 CYS A O 1
ATOM 500 N N . GLN A 1 65 ? -3.207 -14.977 0.061 1 97.38 65 GLN A N 1
ATOM 501 C CA . GLN A 1 65 ? -1.851 -15.477 -0.143 1 97.38 65 GLN A CA 1
ATOM 502 C C . GLN A 1 65 ? -1.783 -16.984 0.071 1 97.38 65 GLN A C 1
ATOM 504 O O . GLN A 1 65 ? -1.048 -17.688 -0.629 1 97.38 65 GLN A O 1
ATOM 509 N N . ILE A 1 66 ? -2.518 -17.516 1.021 1 97.44 66 ILE A N 1
ATOM 510 C CA . ILE A 1 66 ? -2.566 -18.953 1.275 1 97.44 66 ILE A CA 1
ATOM 511 C C . ILE A 1 66 ? -3.131 -19.672 0.054 1 97.44 66 ILE A C 1
ATOM 513 O O . ILE A 1 66 ? -2.656 -20.75 -0.312 1 97.44 66 ILE A O 1
ATOM 517 N N . THR A 1 67 ? -4.109 -19.094 -0.556 1 97 67 THR A N 1
ATOM 518 C CA . THR A 1 67 ? -4.688 -19.688 -1.755 1 97 67 THR A CA 1
ATOM 519 C C . THR A 1 67 ? -3.637 -19.812 -2.852 1 97 67 THR A C 1
ATOM 521 O O . THR A 1 67 ? -3.506 -20.891 -3.461 1 97 67 THR A O 1
ATOM 524 N N . LEU A 1 68 ? -2.889 -18.797 -3.078 1 96.25 68 LEU A N 1
ATOM 525 C CA . LEU A 1 68 ? -1.826 -18.859 -4.078 1 96.25 68 LEU A CA 1
ATOM 526 C C . LEU A 1 68 ? -0.766 -19.875 -3.678 1 96.25 68 LEU A C 1
ATOM 528 O O . LEU A 1 68 ? -0.265 -20.625 -4.523 1 96.25 68 LEU A O 1
ATOM 532 N N . TRP A 1 69 ? -0.482 -19.938 -2.389 1 95.31 69 TRP A N 1
ATOM 533 C CA . TRP A 1 69 ? 0.52 -20.859 -1.88 1 95.31 69 TRP A CA 1
ATOM 534 C C . TRP A 1 69 ? 0.086 -22.312 -2.107 1 95.31 69 TRP A C 1
ATOM 536 O O . TRP A 1 69 ? 0.879 -23.141 -2.559 1 95.31 69 TRP A O 1
ATOM 546 N N . LEU A 1 70 ? -1.132 -22.609 -1.894 1 94.38 70 LEU A N 1
ATOM 547 C CA . LEU A 1 70 ? -1.654 -23.953 -2.062 1 94.38 70 LEU A CA 1
ATOM 548 C C . LEU A 1 70 ? -1.606 -24.375 -3.527 1 94.38 70 LEU A C 1
ATOM 550 O O . LEU A 1 70 ? -1.164 -25.484 -3.844 1 94.38 70 LEU A O 1
ATOM 554 N N . TRP A 1 71 ? -1.917 -23.516 -4.406 1 93.06 71 TRP A N 1
ATOM 555 C CA . TRP A 1 71 ? -2.033 -23.859 -5.82 1 93.06 71 TRP A CA 1
ATOM 556 C C . TRP A 1 71 ? -0.667 -23.859 -6.496 1 93.06 71 TRP A C 1
ATOM 558 O O . TRP A 1 71 ? -0.364 -24.734 -7.305 1 93.06 71 TRP A O 1
ATOM 568 N N . PHE A 1 72 ? 0.145 -22.891 -6.137 1 92.81 72 PHE A N 1
ATOM 569 C CA . PHE A 1 72 ? 1.309 -22.625 -6.973 1 92.81 72 PHE A CA 1
ATOM 570 C C . PHE A 1 72 ? 2.584 -23.109 -6.297 1 92.81 72 PHE A C 1
ATOM 572 O O . PHE A 1 72 ? 3.646 -23.156 -6.922 1 92.81 72 PHE A O 1
ATOM 579 N N . VAL A 1 73 ? 2.52 -23.469 -5 1 92.5 73 VAL A N 1
ATOM 580 C CA . VAL A 1 73 ? 3.713 -23.953 -4.309 1 92.5 73 VAL A CA 1
ATOM 581 C C . VAL A 1 73 ? 3.494 -25.391 -3.834 1 92.5 73 VAL A C 1
ATOM 583 O O . VAL A 1 73 ? 4.172 -26.312 -4.293 1 92.5 73 VAL A O 1
ATOM 586 N N . MET A 1 74 ? 2.463 -25.656 -3.133 1 90.44 74 MET A N 1
ATOM 587 C CA . MET A 1 74 ? 2.254 -26.969 -2.52 1 90.44 74 MET A CA 1
ATOM 588 C C . MET A 1 74 ? 1.764 -27.969 -3.549 1 90.44 74 MET A C 1
ATOM 590 O O . MET A 1 74 ? 2.205 -29.125 -3.555 1 90.44 74 MET A O 1
ATOM 594 N N . HIS A 1 75 ? 0.886 -27.594 -4.426 1 88.69 75 HIS A N 1
ATOM 595 C CA . HIS A 1 75 ? 0.303 -28.516 -5.402 1 88.69 75 HIS A CA 1
ATOM 596 C C . HIS A 1 75 ? 0.575 -28.047 -6.828 1 88.69 75 HIS A C 1
ATOM 598 O O . HIS A 1 75 ? -0.294 -28.156 -7.695 1 88.69 75 HIS A O 1
ATOM 604 N N . TYR A 1 76 ? 1.709 -27.547 -6.949 1 87.12 76 TYR A N 1
ATOM 605 C CA . TYR A 1 76 ? 2.049 -27.047 -8.281 1 87.12 76 TYR A CA 1
ATOM 606 C C . TYR A 1 76 ? 1.987 -28.172 -9.312 1 87.12 76 TYR A C 1
ATOM 608 O O . TYR A 1 76 ? 2.557 -29.234 -9.109 1 87.12 76 TYR A O 1
ATOM 616 N N . GLY A 1 77 ? 1.263 -27.922 -10.391 1 84.06 77 GLY A N 1
ATOM 617 C CA . GLY A 1 77 ? 1.182 -28.875 -11.477 1 84.06 77 GLY A CA 1
ATOM 618 C C . GLY A 1 77 ? -0.014 -29.797 -11.367 1 84.06 77 GLY A C 1
ATOM 619 O O . GLY A 1 77 ? -0.332 -30.531 -12.312 1 84.06 77 GLY A O 1
ATOM 620 N N . GLU A 1 78 ? -0.664 -29.875 -10.227 1 86.62 78 GLU A N 1
ATOM 621 C CA . GLU A 1 78 ? -1.865 -30.688 -10.055 1 86.62 78 GLU A CA 1
ATOM 622 C C . GLU A 1 78 ? -3.113 -29.922 -10.492 1 86.62 78 GLU A C 1
ATOM 624 O O . GLU A 1 78 ? -3.688 -29.156 -9.711 1 86.62 78 GLU A O 1
ATOM 629 N N . LYS A 1 79 ? -3.566 -30.219 -11.617 1 83.81 79 LYS A N 1
ATOM 630 C CA . LYS A 1 79 ? -4.68 -29.5 -12.227 1 83.81 79 LYS A CA 1
ATOM 631 C C . LYS A 1 79 ? -5.953 -29.656 -11.406 1 83.81 79 LYS A C 1
ATOM 633 O O . LYS A 1 79 ? -6.777 -28.75 -11.344 1 83.81 79 LYS A O 1
ATOM 638 N N . GLY A 1 80 ? -6.156 -30.812 -10.789 1 84.88 80 GLY A N 1
ATOM 639 C CA . GLY A 1 80 ? -7.332 -31.062 -9.969 1 84.88 80 GLY A CA 1
ATOM 640 C C . GLY A 1 80 ? -7.422 -30.141 -8.766 1 84.88 80 GLY A C 1
ATOM 641 O O . GLY A 1 80 ? -8.523 -29.766 -8.344 1 84.88 80 GLY A O 1
ATOM 642 N N . SER A 1 81 ? -6.293 -29.719 -8.312 1 87.69 81 SER A N 1
ATOM 643 C CA . SER A 1 81 ? -6.258 -28.875 -7.125 1 87.69 81 SER A CA 1
ATOM 644 C C . SER A 1 81 ? -6.754 -27.469 -7.434 1 87.69 81 SER A C 1
ATOM 646 O O . SER A 1 81 ? -7.355 -26.812 -6.582 1 87.69 81 SER A O 1
ATOM 648 N N . VAL A 1 82 ? -6.594 -27.047 -8.648 1 89.75 82 VAL A N 1
ATOM 649 C CA . VAL A 1 82 ? -6.98 -25.703 -9.031 1 89.75 82 VAL A CA 1
ATOM 650 C C . VAL A 1 82 ? -8.477 -25.656 -9.352 1 89.75 82 VAL A C 1
ATOM 652 O O . VAL A 1 82 ? -9.109 -24.609 -9.25 1 89.75 82 VAL A O 1
ATOM 655 N N . SER A 1 83 ? -9.062 -26.75 -9.695 1 88.94 83 SER A N 1
ATOM 656 C CA . SER A 1 83 ? -10.477 -26.797 -10.039 1 88.94 83 SER A CA 1
ATOM 657 C C . SER A 1 83 ? -11.352 -26.75 -8.789 1 88.94 83 SER A C 1
ATOM 659 O O . SER A 1 83 ? -12.508 -26.328 -8.852 1 88.94 83 SER A O 1
ATOM 661 N N . GLU A 1 84 ? -10.758 -27.125 -7.68 1 91.5 84 GLU A N 1
ATOM 662 C CA . GLU A 1 84 ? -11.477 -27.125 -6.41 1 91.5 84 GLU A CA 1
ATOM 663 C C . GLU A 1 84 ? -11.172 -25.859 -5.613 1 91.5 84 GLU A C 1
ATOM 665 O O . GLU A 1 84 ? -10.016 -25.453 -5.512 1 91.5 84 GLU A O 1
ATOM 670 N N . SER A 1 85 ? -12.266 -25.297 -5.066 1 93.19 85 SER A N 1
ATOM 671 C CA . SER A 1 85 ? -12.094 -24.094 -4.273 1 93.19 85 SER A CA 1
ATOM 672 C C . SER A 1 85 ? -11.484 -24.406 -2.91 1 93.19 85 SER A C 1
ATOM 674 O O . SER A 1 85 ? -12.016 -25.219 -2.162 1 93.19 85 SER A O 1
ATOM 676 N N . PRO A 1 86 ? -10.352 -23.781 -2.602 1 95.38 86 PRO A N 1
ATOM 677 C CA . PRO A 1 86 ? -9.789 -23.969 -1.263 1 95.38 86 PRO A CA 1
ATOM 678 C C . PRO A 1 86 ? -10.578 -23.25 -0.178 1 95.38 86 PRO A C 1
ATOM 680 O O . PRO A 1 86 ? -11.32 -22.312 -0.477 1 95.38 86 PRO A O 1
ATOM 683 N N . TRP A 1 87 ? -10.391 -23.625 1.09 1 96 87 TRP A N 1
ATOM 684 C CA . TRP A 1 87 ? -11.109 -23.031 2.211 1 96 87 TRP A CA 1
ATOM 685 C C . TRP A 1 87 ? -10.75 -21.562 2.365 1 96 87 TRP A C 1
ATOM 687 O O . TRP A 1 87 ? -11.586 -20.75 2.771 1 96 87 TRP A O 1
ATOM 697 N N . SER A 1 88 ? -9.523 -21.219 2.041 1 97 88 SER A N 1
ATOM 698 C CA . SER A 1 88 ? -9.023 -19.859 2.18 1 97 88 SER A CA 1
ATOM 699 C C . SER A 1 88 ? -9.766 -18.906 1.254 1 97 88 SER A C 1
ATOM 701 O O . SER A 1 88 ? -9.953 -17.734 1.585 1 97 88 SER A O 1
ATOM 703 N N . PHE A 1 89 ? -10.18 -19.422 0.126 1 96.69 89 PHE A N 1
ATOM 704 C CA . PHE A 1 89 ? -11 -18.625 -0.78 1 96.69 89 PHE A CA 1
ATOM 705 C C . PHE A 1 89 ? -12.461 -18.641 -0.338 1 96.69 89 PHE A C 1
ATOM 707 O O . PHE A 1 89 ? -13.148 -17.625 -0.39 1 96.69 89 PHE A O 1
ATOM 714 N N . ALA A 1 90 ? -12.922 -19.781 0.169 1 97.31 90 ALA A N 1
ATOM 715 C CA . ALA A 1 90 ? -14.336 -20.016 0.475 1 97.31 90 ALA A CA 1
ATOM 716 C C . ALA A 1 90 ? -14.82 -19.062 1.576 1 97.31 90 ALA A C 1
ATOM 718 O O . ALA A 1 90 ? -16 -18.719 1.624 1 97.31 90 ALA A O 1
ATOM 719 N N . VAL A 1 91 ? -13.953 -18.594 2.434 1 97.69 91 VAL A N 1
ATOM 720 C CA . VAL A 1 91 ? -14.344 -17.719 3.537 1 97.69 91 VAL A CA 1
ATOM 721 C C . VAL A 1 91 ? -14.438 -16.281 3.047 1 97.69 91 VAL A C 1
ATOM 723 O O . VAL A 1 91 ? -14.938 -15.398 3.758 1 97.69 91 VAL A O 1
ATOM 726 N N . GLY A 1 92 ? -14.055 -16.016 1.826 1 97.81 92 GLY A N 1
ATOM 727 C CA . GLY A 1 92 ? -13.969 -14.68 1.256 1 97.81 92 GLY A CA 1
ATOM 728 C C . GLY A 1 92 ? -15.273 -13.914 1.325 1 97.81 92 GLY A C 1
ATOM 729 O O . GLY A 1 92 ? -15.32 -12.797 1.834 1 97.81 92 GLY A O 1
ATOM 730 N N . PRO A 1 93 ? -16.359 -14.531 0.895 1 98.19 93 PRO A N 1
ATOM 731 C CA . PRO A 1 93 ? -17.625 -13.812 0.845 1 98.19 93 PRO A CA 1
ATOM 732 C C . PRO A 1 93 ? -18.078 -13.32 2.217 1 98.19 93 PRO A C 1
ATOM 734 O O . PRO A 1 93 ? -18.531 -12.18 2.352 1 98.19 93 PRO A O 1
ATOM 737 N N . ILE A 1 94 ? -17.953 -14.094 3.221 1 98.44 94 ILE A N 1
ATOM 738 C CA . ILE A 1 94 ? -18.406 -13.656 4.535 1 98.44 94 ILE A CA 1
ATOM 739 C C . ILE A 1 94 ? -17.531 -12.508 5.031 1 98.44 94 ILE A C 1
ATOM 741 O O . ILE A 1 94 ? -18.016 -11.57 5.668 1 98.44 94 ILE A O 1
ATOM 745 N N . LEU A 1 95 ? -16.234 -12.555 4.82 1 98.81 95 LEU A N 1
ATOM 746 C CA . LEU A 1 95 ? -15.352 -11.453 5.203 1 98.81 95 LEU A CA 1
ATOM 747 C C . LEU A 1 95 ? -15.742 -10.164 4.473 1 98.81 95 LEU A C 1
ATOM 749 O O . LEU A 1 95 ? -15.773 -9.094 5.074 1 98.81 95 LEU A O 1
ATOM 753 N N . CYS A 1 96 ? -16.047 -10.336 3.23 1 98.69 96 CYS A N 1
ATOM 754 C CA . CYS A 1 96 ? -16.516 -9.195 2.445 1 98.69 96 CYS A CA 1
ATOM 755 C C . CYS A 1 96 ? -17.828 -8.648 2.998 1 98.69 96 CYS A C 1
ATOM 757 O O . CYS A 1 96 ? -18 -7.43 3.123 1 98.69 96 CYS A O 1
ATOM 759 N N . GLY A 1 97 ? -18.703 -9.539 3.326 1 98.81 97 GLY A N 1
ATOM 760 C CA . GLY A 1 97 ? -19.969 -9.133 3.9 1 98.81 97 GLY A CA 1
ATOM 761 C C . GLY A 1 97 ? -19.812 -8.383 5.211 1 98.81 97 GLY A C 1
ATOM 762 O O . GLY A 1 97 ? -20.5 -7.387 5.449 1 98.81 97 GLY A O 1
ATOM 763 N N . ILE A 1 98 ? -18.938 -8.797 6.031 1 98.75 98 ILE A N 1
ATOM 764 C CA . ILE A 1 98 ? -18.688 -8.156 7.316 1 98.75 98 ILE A CA 1
ATOM 765 C C . ILE A 1 98 ? -18.109 -6.762 7.094 1 98.75 98 ILE A C 1
ATOM 767 O O . ILE A 1 98 ? -18.547 -5.793 7.723 1 98.75 98 ILE A O 1
ATOM 771 N N . ALA A 1 99 ? -17.141 -6.68 6.211 1 98.88 99 ALA A N 1
ATOM 772 C CA . ALA A 1 99 ? -16.531 -5.383 5.926 1 98.88 99 ALA A CA 1
ATOM 773 C C . ALA A 1 99 ? -17.578 -4.398 5.406 1 98.88 99 ALA A C 1
ATOM 775 O O . ALA A 1 99 ? -17.656 -3.258 5.871 1 98.88 99 ALA A O 1
ATOM 776 N N . ALA A 1 100 ? -18.375 -4.855 4.488 1 98.81 100 ALA A N 1
ATOM 777 C CA . ALA A 1 100 ? -19.422 -4.008 3.932 1 98.81 100 ALA A CA 1
ATOM 778 C C . ALA A 1 100 ? -20.438 -3.598 5.008 1 98.81 100 ALA A C 1
ATOM 780 O O . ALA A 1 100 ? -20.828 -2.434 5.078 1 98.81 100 ALA A O 1
ATOM 781 N N . PHE A 1 101 ? -20.75 -4.512 5.84 1 98.88 101 PHE A N 1
ATOM 782 C CA . PHE A 1 101 ? -21.719 -4.266 6.898 1 98.88 101 PHE A CA 1
ATOM 783 C C . PHE A 1 101 ? -21.219 -3.174 7.844 1 98.88 101 PHE A C 1
ATOM 785 O O . PHE A 1 101 ? -21.938 -2.213 8.117 1 98.88 101 PHE A O 1
ATOM 792 N N . VAL A 1 102 ? -20.031 -3.303 8.273 1 98.69 102 VAL A N 1
ATOM 793 C CA . VAL A 1 102 ? -19.453 -2.355 9.227 1 98.69 102 VAL A CA 1
ATOM 794 C C . VAL A 1 102 ? -19.391 -0.964 8.602 1 98.69 102 VAL A C 1
ATOM 796 O O . VAL A 1 102 ? -19.797 0.022 9.227 1 98.69 102 VAL A O 1
ATOM 799 N N . VAL A 1 103 ? -18.969 -0.888 7.359 1 98.75 103 VAL A N 1
ATOM 800 C CA . VAL A 1 103 ? -18.797 0.398 6.695 1 98.75 103 VAL A CA 1
ATOM 801 C C . VAL A 1 103 ? -20.156 1.016 6.395 1 98.75 103 VAL A C 1
ATOM 803 O O . VAL A 1 103 ? -20.359 2.217 6.586 1 98.75 103 VAL A O 1
ATOM 806 N N . GLN A 1 104 ? -21.109 0.198 5.996 1 98.75 104 GLN A N 1
ATOM 807 C CA . GLN A 1 104 ? -22.438 0.709 5.66 1 98.75 104 GLN A CA 1
ATOM 808 C C . GLN A 1 104 ? -23.172 1.201 6.906 1 98.75 104 GLN A C 1
ATOM 810 O O . GLN A 1 104 ? -23.875 2.213 6.859 1 98.75 104 GLN A O 1
ATOM 815 N N . ILE A 1 105 ? -22.938 0.529 8.023 1 98.31 105 ILE A N 1
ATOM 816 C CA . ILE A 1 105 ? -23.531 0.98 9.273 1 98.31 105 ILE A CA 1
ATOM 817 C C . ILE A 1 105 ? -22.906 2.305 9.695 1 98.31 105 ILE A C 1
ATOM 819 O O . ILE A 1 105 ? -23.594 3.199 10.188 1 98.31 105 ILE A O 1
ATOM 823 N N . PHE A 1 106 ? -21.672 2.432 9.492 1 97.56 106 PHE A N 1
ATOM 824 C CA . PHE A 1 106 ? -20.984 3.678 9.781 1 97.56 106 PHE A CA 1
ATOM 825 C C . PHE A 1 106 ? -21.578 4.828 8.977 1 97.56 106 PHE A C 1
ATOM 827 O O . PHE A 1 106 ? -21.859 5.895 9.531 1 97.56 106 PHE A O 1
ATOM 834 N N . TYR A 1 107 ? -21.766 4.566 7.75 1 97.5 107 TYR A N 1
ATOM 835 C CA . TYR A 1 107 ? -22.266 5.648 6.906 1 97.5 107 TYR A CA 1
ATOM 836 C C . TYR A 1 107 ? -23.75 5.906 7.176 1 97.5 107 TYR A C 1
ATOM 838 O O . TYR A 1 107 ? -24.234 7.031 7.02 1 97.5 107 TYR A O 1
ATOM 846 N N . ALA A 1 108 ? -24.484 4.863 7.598 1 97.5 108 ALA A N 1
ATOM 847 C CA . ALA A 1 108 ? -25.859 5.094 8.031 1 97.5 108 ALA A CA 1
ATOM 848 C C . ALA A 1 108 ? -25.906 6.082 9.195 1 97.5 108 ALA A C 1
ATOM 850 O O . ALA A 1 108 ? -26.75 6.988 9.211 1 97.5 108 ALA A O 1
ATOM 851 N N . HIS A 1 109 ? -25.031 5.898 10.078 1 95.12 109 HIS A N 1
ATOM 852 C CA . HIS A 1 109 ? -24.969 6.793 11.227 1 95.12 109 HIS A CA 1
ATOM 853 C C . HIS A 1 109 ? -24.578 8.203 10.805 1 95.12 109 HIS A C 1
ATOM 855 O O . HIS A 1 109 ? -25.125 9.188 11.297 1 95.12 109 HIS A O 1
ATOM 861 N N . ARG A 1 110 ? -23.672 8.273 9.898 1 92 110 ARG A N 1
ATOM 862 C CA . ARG A 1 110 ? -23.234 9.578 9.406 1 92 110 ARG A CA 1
ATOM 863 C C . ARG A 1 110 ? -24.375 10.312 8.719 1 92 110 ARG A C 1
ATOM 865 O O . ARG A 1 110 ? -24.531 11.523 8.906 1 92 110 ARG A O 1
ATOM 872 N N . ILE A 1 111 ? -25.078 9.641 7.992 1 95.19 111 ILE A N 1
ATOM 873 C CA . ILE A 1 111 ? -26.219 10.219 7.27 1 95.19 111 ILE A CA 1
ATOM 874 C C . ILE A 1 111 ? -27.297 10.641 8.258 1 95.19 111 ILE A C 1
ATOM 876 O O . ILE A 1 111 ? -27.953 11.664 8.07 1 95.19 111 ILE A O 1
ATOM 880 N N . TYR A 1 112 ? -27.469 9.836 9.281 1 94.56 112 TYR A N 1
ATOM 881 C CA . TYR A 1 112 ? -28.422 10.188 10.336 1 94.56 112 TYR A CA 1
ATOM 882 C C . TYR A 1 112 ? -28.031 11.516 10.992 1 94.56 112 TYR A C 1
ATOM 884 O O . TYR A 1 112 ? -28.891 12.367 11.227 1 94.56 112 TYR A O 1
ATOM 892 N N . LEU A 1 113 ? -26.734 11.703 11.164 1 88.88 113 LEU A N 1
ATOM 893 C CA . LEU A 1 113 ? -26.234 12.906 11.82 1 88.88 113 LEU A CA 1
ATOM 894 C C . LEU A 1 113 ? -26.312 14.109 10.891 1 88.88 113 LEU A C 1
ATOM 896 O O . LEU A 1 113 ? -26.672 15.203 11.312 1 88.88 113 LEU A O 1
ATOM 900 N N . LEU A 1 114 ? -26.031 13.898 9.664 1 87.56 114 LEU A N 1
ATOM 901 C CA . LEU A 1 114 ? -26.016 14.984 8.688 1 87.56 114 LEU A CA 1
ATOM 902 C C . LEU A 1 114 ? -27.422 15.383 8.281 1 87.56 114 LEU A C 1
ATOM 904 O O . LEU A 1 114 ? -27.672 16.531 7.918 1 87.56 114 LEU A O 1
ATOM 908 N N . GLY A 1 115 ? -28.359 14.445 8.258 1 85.69 115 GLY A N 1
ATOM 909 C CA . GLY A 1 115 ? -29.719 14.664 7.777 1 85.69 115 GLY A CA 1
ATOM 910 C C . GLY A 1 115 ? -30.672 15.117 8.867 1 85.69 115 GLY A C 1
ATOM 911 O O . GLY A 1 115 ? -31.844 14.766 8.859 1 85.69 115 GLY A O 1
ATOM 912 N N . GLN A 1 116 ? -30.328 15.867 9.766 1 81.31 116 GLN A N 1
ATOM 913 C CA . GLN A 1 116 ? -31.156 16.406 10.836 1 81.31 116 GLN A CA 1
ATOM 914 C C . GLN A 1 116 ? -31.875 15.297 11.594 1 81.31 116 GLN A C 1
ATOM 916 O O . GLN A 1 116 ? -33.062 15.422 11.898 1 81.31 116 GLN A O 1
ATOM 921 N N . ARG A 1 117 ? -31.422 14.047 11.641 1 80.94 117 ARG A N 1
ATOM 922 C CA . ARG A 1 117 ? -31.844 12.922 12.461 1 80.94 117 ARG A CA 1
ATOM 923 C C . ARG A 1 117 ? -33.094 12.258 11.891 1 80.94 117 ARG A C 1
ATOM 925 O O . ARG A 1 117 ? -33.938 11.742 12.633 1 80.94 117 ARG A O 1
ATOM 932 N N . THR A 1 118 ? -33.188 12.438 10.578 1 89.38 118 THR A N 1
ATOM 933 C CA . THR A 1 118 ? -34.219 11.648 9.914 1 89.38 118 THR A CA 1
ATOM 934 C C . THR A 1 118 ? -33.812 10.18 9.828 1 89.38 118 THR A C 1
ATOM 936 O O . THR A 1 118 ? -32.688 9.875 9.484 1 89.38 118 THR A O 1
ATOM 939 N N . LEU A 1 119 ? -34.781 9.273 10.07 1 92.19 119 LEU A N 1
ATOM 940 C CA . LEU A 1 119 ? -34.438 7.875 10.273 1 92.19 119 LEU A CA 1
ATOM 941 C C . LEU A 1 119 ? -34.75 7.055 9.023 1 92.19 119 LEU A C 1
ATOM 943 O O . LEU A 1 119 ? -34.25 5.93 8.883 1 92.19 119 LEU A O 1
ATOM 947 N N . VAL A 1 120 ? -35.375 7.508 8.125 1 94.44 120 VAL A N 1
ATOM 948 C CA . VAL A 1 120 ? -35.875 6.695 7.023 1 94.44 120 VAL A CA 1
ATOM 949 C C . VAL A 1 120 ? -34.719 6.16 6.199 1 94.44 120 VAL A C 1
ATOM 951 O O . VAL A 1 120 ? -34.594 4.945 6.008 1 94.44 120 VAL A O 1
ATOM 954 N N . ILE A 1 121 ? -33.938 7.066 5.734 1 96.56 121 ILE A N 1
ATOM 955 C CA . ILE A 1 121 ? -32.844 6.668 4.852 1 96.56 121 ILE A CA 1
ATOM 956 C C . ILE A 1 121 ? -31.844 5.797 5.617 1 96.56 121 ILE A C 1
ATOM 958 O O . ILE A 1 121 ? -31.469 4.719 5.152 1 96.56 121 ILE A O 1
ATOM 962 N N . PRO A 1 122 ? -31.406 6.129 6.793 1 97.44 122 PRO A N 1
ATOM 963 C CA . PRO A 1 122 ? -30.516 5.254 7.562 1 97.44 122 PRO A CA 1
ATOM 964 C C . PRO A 1 122 ? -31.109 3.867 7.793 1 97.44 122 PRO A C 1
ATOM 966 O O . PRO A 1 122 ? -30.406 2.865 7.738 1 97.44 122 PRO A O 1
ATOM 969 N N . CYS A 1 123 ? -32.375 3.83 7.973 1 97.75 123 CYS A N 1
ATOM 970 C CA . CYS A 1 123 ? -33.031 2.539 8.195 1 97.75 123 CYS A CA 1
ATOM 971 C C . CYS A 1 123 ? -32.969 1.68 6.938 1 97.75 123 CYS A C 1
ATOM 973 O O . CYS A 1 123 ? -32.75 0.47 7.016 1 97.75 123 CYS A O 1
ATOM 975 N N . ILE A 1 124 ? -33.188 2.256 5.875 1 98.38 124 ILE A N 1
ATOM 976 C CA . ILE A 1 124 ? -33.094 1.548 4.602 1 98.38 124 ILE A CA 1
ATOM 977 C C . ILE A 1 124 ? -31.672 1.014 4.41 1 98.38 124 ILE A C 1
ATOM 979 O O . ILE A 1 124 ? -31.484 -0.124 3.971 1 98.38 124 ILE A O 1
ATOM 983 N N . ILE A 1 125 ? -30.656 1.792 4.762 1 98.62 125 ILE A N 1
ATOM 984 C CA . ILE A 1 125 ? -29.266 1.405 4.633 1 98.62 125 ILE A CA 1
ATOM 985 C C . ILE A 1 125 ? -28.953 0.243 5.578 1 98.62 125 ILE A C 1
ATOM 987 O O . ILE A 1 125 ? -28.281 -0.719 5.191 1 98.62 125 ILE A O 1
ATOM 991 N N . ILE A 1 126 ? -29.5 0.326 6.762 1 98.62 126 ILE A N 1
ATOM 992 C CA . ILE A 1 126 ? -29.281 -0.738 7.738 1 98.62 126 ILE A CA 1
ATOM 993 C C . ILE A 1 126 ? -29.922 -2.035 7.234 1 98.62 126 ILE A C 1
ATOM 995 O O . ILE A 1 126 ? -29.312 -3.105 7.328 1 98.62 126 ILE A O 1
ATOM 999 N N . PHE A 1 127 ? -31.016 -1.906 6.664 1 98.75 127 PHE A N 1
ATOM 1000 C CA . PHE A 1 127 ? -31.688 -3.08 6.113 1 98.75 127 PHE A CA 1
ATOM 1001 C C . PHE A 1 127 ? -30.891 -3.666 4.957 1 98.75 127 PHE A C 1
ATOM 1003 O O . PHE A 1 127 ? -30.688 -4.883 4.887 1 98.75 127 PHE A O 1
ATOM 1010 N N . GLY A 1 128 ? -30.516 -2.82 4.066 1 98.81 128 GLY A N 1
ATOM 1011 C CA . GLY A 1 128 ? -29.688 -3.275 2.957 1 98.81 128 GLY A CA 1
ATOM 1012 C C . GLY A 1 128 ? -28.391 -3.936 3.408 1 98.81 128 GLY A C 1
ATOM 1013 O O . GLY A 1 128 ? -27.969 -4.941 2.832 1 98.81 128 GLY A O 1
ATOM 1014 N N . SER A 1 129 ? -27.797 -3.395 4.457 1 98.81 129 SER A N 1
ATOM 1015 C CA . SER A 1 129 ? -26.547 -3.93 4.992 1 98.81 129 SER A CA 1
ATOM 1016 C C . SER A 1 129 ? -26.766 -5.316 5.594 1 98.81 129 SER A C 1
ATOM 1018 O O . SER A 1 129 ? -25.938 -6.215 5.383 1 98.81 129 SER A O 1
ATOM 1020 N N . LEU A 1 130 ? -27.844 -5.492 6.273 1 98.81 130 LEU A N 1
ATOM 1021 C CA . LEU A 1 130 ? -28.156 -6.793 6.859 1 98.81 130 LEU A CA 1
ATOM 1022 C C . LEU A 1 130 ? -28.5 -7.809 5.777 1 98.81 130 LEU A C 1
ATOM 1024 O O . LEU A 1 130 ? -28.125 -8.984 5.879 1 98.81 130 LEU A O 1
ATOM 1028 N N . PHE A 1 131 ? -29.172 -7.297 4.801 1 98.81 131 PHE A N 1
ATOM 1029 C CA . PHE A 1 131 ? -29.562 -8.133 3.67 1 98.81 131 PHE A CA 1
ATOM 1030 C C . PHE A 1 131 ? -28.328 -8.703 2.973 1 98.81 131 PHE A C 1
ATOM 1032 O O . PHE A 1 131 ? -28.219 -9.914 2.777 1 98.81 131 PHE A O 1
ATOM 1039 N N . GLN A 1 132 ? -27.406 -7.875 2.643 1 98.81 132 GLN A N 1
ATOM 1040 C CA . GLN A 1 132 ? -26.219 -8.344 1.937 1 98.81 132 GLN A CA 1
ATOM 1041 C C . GLN A 1 132 ? -25.344 -9.211 2.844 1 98.81 132 GLN A C 1
ATOM 1043 O O . GLN A 1 132 ? -24.688 -10.148 2.377 1 98.81 132 GLN A O 1
ATOM 1048 N N . LEU A 1 133 ? -25.328 -8.961 4.137 1 98.88 133 LEU A N 1
ATOM 1049 C CA . LEU A 1 133 ? -24.578 -9.789 5.07 1 98.88 133 LEU A CA 1
ATOM 1050 C C . LEU A 1 133 ? -25.125 -11.203 5.125 1 98.88 133 LEU A C 1
ATOM 1052 O O . LEU A 1 133 ? -24.375 -12.18 5.07 1 98.88 133 LEU A O 1
ATOM 1056 N N . ALA A 1 134 ? -26.391 -11.258 5.195 1 98.81 134 ALA A N 1
ATOM 1057 C CA . ALA A 1 134 ? -27.047 -12.57 5.242 1 98.81 134 ALA A CA 1
ATOM 1058 C C . ALA A 1 134 ? -26.719 -13.391 3.996 1 98.81 134 ALA A C 1
ATOM 1060 O O . ALA A 1 134 ? -26.391 -14.57 4.094 1 98.81 134 ALA A O 1
ATOM 1061 N N . TRP A 1 135 ? -26.734 -12.797 2.912 1 98.75 135 TRP A N 1
ATOM 1062 C CA . TRP A 1 135 ? -26.516 -13.508 1.657 1 98.75 135 TRP A CA 1
ATOM 1063 C C . TRP A 1 135 ? -25.031 -13.812 1.455 1 98.75 135 TRP A C 1
ATOM 1065 O O . TRP A 1 135 ? -24.672 -14.789 0.802 1 98.75 135 TRP A O 1
ATOM 1075 N N . SER A 1 136 ? -24.188 -12.961 2.023 1 98.69 136 SER A N 1
ATOM 1076 C CA . SER A 1 136 ? -22.766 -13.281 1.979 1 98.69 136 SER A CA 1
ATOM 1077 C C . SER A 1 136 ? -22.453 -14.523 2.809 1 98.69 136 SER A C 1
ATOM 1079 O O . SER A 1 136 ? -21.609 -15.328 2.43 1 98.69 136 SER A O 1
ATOM 1081 N N . ILE A 1 137 ? -23.141 -14.656 3.922 1 98.5 137 ILE A N 1
ATOM 1082 C CA . ILE A 1 137 ? -23.016 -15.867 4.73 1 98.5 137 ILE A CA 1
ATOM 1083 C C . ILE A 1 137 ? -23.531 -17.062 3.936 1 98.5 137 ILE A C 1
ATOM 1085 O O . ILE A 1 137 ? -22.891 -18.125 3.928 1 98.5 137 ILE A O 1
ATOM 1089 N N . GLY A 1 138 ? -24.609 -16.922 3.299 1 98.19 138 GLY A N 1
ATOM 1090 C CA . GLY A 1 138 ? -25.125 -17.969 2.434 1 98.19 138 GLY A CA 1
ATOM 1091 C C . GLY A 1 138 ? -24.172 -18.344 1.32 1 98.19 138 GLY A C 1
ATOM 1092 O O . GLY A 1 138 ? -24 -19.531 1.019 1 98.19 138 GLY A O 1
ATOM 1093 N N . ALA A 1 139 ? -23.578 -17.328 0.722 1 97.56 139 ALA A N 1
ATOM 1094 C CA . ALA A 1 139 ? -22.609 -17.578 -0.34 1 97.56 139 ALA A CA 1
ATOM 1095 C C . ALA A 1 139 ? -21.422 -18.391 0.181 1 97.56 139 ALA A C 1
ATOM 1097 O O . ALA A 1 139 ? -20.953 -19.312 -0.49 1 97.56 139 ALA A O 1
ATOM 1098 N N . THR A 1 140 ? -20.969 -18.047 1.349 1 97.94 140 THR A N 1
ATOM 1099 C CA . THR A 1 140 ? -19.875 -18.797 1.958 1 97.94 140 THR A CA 1
ATOM 1100 C C . THR A 1 140 ? -20.266 -20.25 2.168 1 97.94 140 THR A C 1
ATOM 1102 O O . THR A 1 140 ? -19.5 -21.156 1.802 1 97.94 140 THR A O 1
ATOM 1105 N N . ALA A 1 141 ? -21.391 -20.5 2.678 1 97.69 141 ALA A N 1
ATOM 1106 C CA . ALA A 1 141 ? -21.859 -21.859 2.91 1 97.69 141 ALA A CA 1
ATOM 1107 C C . ALA A 1 141 ? -21.984 -22.625 1.598 1 97.69 141 ALA A C 1
ATOM 1109 O O . ALA A 1 141 ? -21.609 -23.797 1.526 1 97.69 141 ALA A O 1
ATOM 1110 N N . LYS A 1 142 ? -22.422 -21.969 0.625 1 97.25 142 LYS A N 1
ATOM 1111 C CA . LYS A 1 142 ? -22.625 -22.625 -0.662 1 97.25 142 LYS A CA 1
ATOM 1112 C C . LYS A 1 142 ? -21.297 -22.969 -1.327 1 97.25 142 LYS A C 1
ATOM 1114 O O . LYS A 1 142 ? -21.188 -23.984 -2.012 1 97.25 142 LYS A O 1
ATOM 1119 N N . ILE A 1 143 ? -20.312 -22.141 -1.193 1 96.06 143 ILE A N 1
ATOM 1120 C CA . ILE A 1 143 ? -19 -22.438 -1.75 1 96.06 143 ILE A CA 1
ATOM 1121 C C . ILE A 1 143 ? -18.438 -23.703 -1.1 1 96.06 143 ILE A C 1
ATOM 1123 O O . ILE A 1 143 ? -17.859 -24.547 -1.779 1 96.06 143 ILE A O 1
ATOM 1127 N N . PHE A 1 144 ? -18.656 -23.844 0.215 1 96.19 144 PHE A N 1
ATOM 1128 C CA . PHE A 1 144 ? -18.188 -25.031 0.913 1 96.19 144 PHE A CA 1
ATOM 1129 C C . PHE A 1 144 ? -18.969 -26.266 0.48 1 96.19 144 PHE A C 1
ATOM 1131 O O . PHE A 1 144 ? -18.438 -27.375 0.508 1 96.19 144 PHE A O 1
ATOM 1138 N N . GLU A 1 145 ? -20.156 -26.094 0.016 1 95.69 145 GLU A N 1
ATOM 1139 C CA . GLU A 1 145 ? -21 -27.188 -0.422 1 95.69 145 GLU A CA 1
ATOM 1140 C C . GLU A 1 145 ? -20.672 -27.609 -1.856 1 95.69 145 GLU A C 1
ATOM 1142 O O . GLU A 1 145 ? -20.469 -28.781 -2.139 1 95.69 145 GLU A O 1
ATOM 1147 N N . ILE A 1 146 ? -20.609 -26.703 -2.807 1 92.81 146 ILE A N 1
ATOM 1148 C CA . ILE A 1 146 ? -20.422 -26.969 -4.23 1 92.81 146 ILE A CA 1
ATOM 1149 C C . ILE A 1 146 ? -18.969 -27.344 -4.508 1 92.81 146 ILE A C 1
ATOM 1151 O O . ILE A 1 146 ? -18.688 -28.266 -5.262 1 92.81 146 ILE A O 1
ATOM 1155 N N . LYS A 1 147 ? -17.969 -26.672 -3.975 1 91.62 147 LYS A N 1
ATOM 1156 C CA . LYS A 1 147 ? -16.531 -26.938 -3.934 1 91.62 147 LYS A CA 1
ATOM 1157 C C . LYS A 1 147 ? -15.891 -26.625 -5.281 1 91.62 147 LYS A C 1
ATOM 1159 O O . LYS A 1 147 ? -14.82 -26.016 -5.34 1 91.62 147 LYS A O 1
ATOM 1164 N N . PHE A 1 148 ? -16.578 -26.984 -6.484 1 91 148 PHE A N 1
ATOM 1165 C CA . PHE A 1 148 ? -15.953 -26.828 -7.793 1 91 148 PHE A CA 1
ATOM 1166 C C . PHE A 1 148 ? -16.312 -25.484 -8.406 1 91 148 PHE A C 1
ATOM 1168 O O . PHE A 1 148 ? -17.484 -25.109 -8.453 1 91 148 PHE A O 1
ATOM 1175 N N . PHE A 1 149 ? -15.328 -24.797 -8.961 1 90.94 149 PHE A N 1
ATOM 1176 C CA . PHE A 1 149 ? -15.5 -23.453 -9.539 1 90.94 149 PHE A CA 1
ATOM 1177 C C . PHE A 1 149 ? -16.484 -23.5 -10.703 1 90.94 149 PHE A C 1
ATOM 1179 O O . PHE A 1 149 ? -17.266 -22.562 -10.891 1 90.94 149 PHE A O 1
ATOM 1186 N N . SER A 1 150 ? -16.469 -24.562 -11.469 1 86.94 150 SER A N 1
ATOM 1187 C CA . SER A 1 150 ? -17.297 -24.672 -12.672 1 86.94 150 SER A CA 1
ATOM 1188 C C . SER A 1 150 ? -18.781 -24.719 -12.32 1 86.94 150 SER A C 1
ATOM 1190 O O . SER A 1 150 ? -19.625 -24.453 -13.164 1 86.94 150 SER A O 1
ATOM 1192 N N . GLU A 1 151 ? -19.078 -24.938 -11.039 1 90.88 151 GLU A N 1
ATOM 1193 C CA . GLU A 1 151 ? -20.469 -25.125 -10.648 1 90.88 151 GLU A CA 1
ATOM 1194 C C . GLU A 1 151 ? -20.984 -23.953 -9.812 1 90.88 151 GLU A C 1
ATOM 1196 O O . GLU A 1 151 ? -22.141 -23.938 -9.398 1 90.88 151 GLU A O 1
ATOM 1201 N N . PHE A 1 152 ? -20.25 -22.969 -9.625 1 91.81 152 PHE A N 1
ATOM 1202 C CA . PHE A 1 152 ? -20.641 -21.875 -8.75 1 91.81 152 PHE A CA 1
ATOM 1203 C C . PHE A 1 152 ? -21.781 -21.062 -9.367 1 91.81 152 PHE A C 1
ATOM 1205 O O . PHE A 1 152 ? -22.578 -20.469 -8.648 1 91.81 152 PHE A O 1
ATOM 1212 N N . GLN A 1 153 ? -21.875 -21.062 -10.656 1 91.62 153 GLN A N 1
ATOM 1213 C CA . GLN A 1 153 ? -22.891 -20.25 -11.312 1 91.62 153 GLN A CA 1
ATOM 1214 C C . GLN A 1 153 ? -24.281 -20.844 -11.094 1 91.62 153 GLN A C 1
ATOM 1216 O O . GLN A 1 153 ? -25.297 -20.172 -11.359 1 91.62 153 GLN A O 1
ATOM 1221 N N . LEU A 1 154 ? -24.328 -22.031 -10.578 1 90.62 154 LEU A N 1
ATOM 1222 C CA . LEU A 1 154 ? -25.609 -22.609 -10.203 1 90.62 154 LEU A CA 1
ATOM 1223 C C . LEU A 1 154 ? -26.312 -21.766 -9.141 1 90.62 154 LEU A C 1
ATOM 1225 O O . LEU A 1 154 ? -27.531 -21.781 -9.031 1 90.62 154 LEU A O 1
ATOM 1229 N N . TRP A 1 155 ? -25.562 -20.984 -8.461 1 94.38 155 TRP A N 1
ATOM 1230 C CA . TRP A 1 155 ? -26.094 -20.172 -7.375 1 94.38 155 TRP A CA 1
ATOM 1231 C C . TRP A 1 155 ? -25.969 -18.688 -7.691 1 94.38 155 TRP A C 1
ATOM 1233 O O . TRP A 1 155 ? -25.641 -17.891 -6.816 1 94.38 155 TRP A O 1
ATOM 1243 N N . THR A 1 156 ? -26.172 -18.328 -8.891 1 95.19 156 THR A N 1
ATOM 1244 C CA . THR A 1 156 ? -26.062 -16.953 -9.375 1 95.19 156 THR A CA 1
ATOM 1245 C C . THR A 1 156 ? -27.047 -16.047 -8.641 1 95.19 156 THR A C 1
ATOM 1247 O O . THR A 1 156 ? -26.734 -14.898 -8.328 1 95.19 156 THR A O 1
ATOM 1250 N N . TYR A 1 157 ? -28.188 -16.516 -8.422 1 96 157 TYR A N 1
ATOM 1251 C CA . TYR A 1 157 ? -29.203 -15.711 -7.746 1 96 157 TYR A CA 1
ATOM 1252 C C . TYR A 1 157 ? -28.734 -15.297 -6.355 1 96 157 TYR A C 1
ATOM 1254 O O . TYR A 1 157 ? -28.953 -14.164 -5.93 1 96 157 TYR A O 1
ATOM 1262 N N . GLY A 1 158 ? -28.109 -16.188 -5.598 1 97.31 158 GLY A N 1
ATOM 1263 C CA . GLY A 1 158 ? -27.594 -15.859 -4.281 1 97.31 158 GLY A CA 1
ATOM 1264 C C . GLY A 1 158 ? -26.5 -14.805 -4.316 1 97.31 158 GLY A C 1
ATOM 1265 O O . GLY A 1 158 ? -26.5 -13.883 -3.498 1 97.31 158 GLY A O 1
ATOM 1266 N N . VAL A 1 159 ? -25.641 -14.953 -5.301 1 97.12 159 VAL A N 1
ATOM 1267 C CA . VAL A 1 159 ? -24.562 -13.992 -5.445 1 97.12 159 VAL A CA 1
ATOM 1268 C C . VAL A 1 159 ? -25.125 -12.633 -5.859 1 97.12 159 VAL A C 1
ATOM 1270 O O . VAL A 1 159 ? -24.656 -11.594 -5.402 1 97.12 159 VAL A O 1
ATOM 1273 N N . ALA A 1 160 ? -26.156 -12.648 -6.66 1 98.06 160 ALA A N 1
ATOM 1274 C CA . ALA A 1 160 ? -26.812 -11.414 -7.074 1 98.06 160 ALA A CA 1
ATOM 1275 C C . ALA A 1 160 ? -27.438 -10.695 -5.879 1 98.06 160 ALA A C 1
ATOM 1277 O O . ALA A 1 160 ? -27.359 -9.469 -5.777 1 98.06 160 ALA A O 1
ATOM 1278 N N . CYS A 1 161 ? -27.953 -11.414 -5.008 1 98.5 161 CYS A N 1
ATOM 1279 C CA . CYS A 1 161 ? -28.531 -10.82 -3.807 1 98.5 161 CYS A CA 1
ATOM 1280 C C . CYS A 1 161 ? -27.453 -10.25 -2.906 1 98.5 161 CYS A C 1
ATOM 1282 O O . CYS A 1 161 ? -27.625 -9.164 -2.34 1 98.5 161 CYS A O 1
ATOM 1284 N N . TRP A 1 162 ? -26.359 -10.93 -2.762 1 98.69 162 TRP A N 1
ATOM 1285 C CA . TRP A 1 162 ? -25.234 -10.477 -1.952 1 98.69 162 TRP A CA 1
ATOM 1286 C C . TRP A 1 162 ? -24.609 -9.227 -2.555 1 98.69 162 TRP A C 1
ATOM 1288 O O . TRP A 1 162 ? -24.766 -8.125 -2.023 1 98.69 162 TRP A O 1
ATOM 1298 N N . LEU A 1 163 ? -24.078 -9.336 -3.754 1 98.62 163 LEU A N 1
ATOM 1299 C CA . LEU A 1 163 ? -23.344 -8.25 -4.391 1 98.62 163 LEU A CA 1
ATOM 1300 C C . LEU A 1 163 ? -24.281 -7.152 -4.859 1 98.62 163 LEU A C 1
ATOM 1302 O O . LEU A 1 163 ? -23.953 -5.965 -4.77 1 98.62 163 LEU A O 1
ATOM 1306 N N . GLY A 1 164 ? -25.422 -7.551 -5.363 1 98.5 164 GLY A N 1
ATOM 1307 C CA . GLY A 1 164 ? -26.406 -6.559 -5.742 1 98.5 164 GLY A CA 1
ATOM 1308 C C . GLY A 1 164 ? -26.938 -5.762 -4.562 1 98.5 164 GLY A C 1
ATOM 1309 O O . GLY A 1 164 ? -27.141 -4.547 -4.664 1 98.5 164 GLY A O 1
ATOM 1310 N N . GLY A 1 165 ? -27.203 -6.453 -3.494 1 98.75 165 GLY A N 1
ATOM 1311 C CA . GLY A 1 165 ? -27.609 -5.77 -2.277 1 98.75 165 GLY A CA 1
ATOM 1312 C C . GLY A 1 165 ? -26.562 -4.801 -1.762 1 98.75 165 GLY A C 1
ATOM 1313 O O . GLY A 1 165 ? -26.891 -3.684 -1.354 1 98.75 165 GLY A O 1
ATOM 1314 N N . ALA A 1 166 ? -25.344 -5.234 -1.761 1 98.75 166 ALA A N 1
ATOM 1315 C CA . ALA A 1 166 ? -24.266 -4.363 -1.333 1 98.75 166 ALA A CA 1
ATOM 1316 C C . ALA A 1 166 ? -24.141 -3.141 -2.24 1 98.75 166 ALA A C 1
ATOM 1318 O O . ALA A 1 166 ? -24.047 -2.01 -1.758 1 98.75 166 ALA A O 1
ATOM 1319 N N . ALA A 1 167 ? -24.172 -3.391 -3.539 1 98.81 167 ALA A N 1
ATOM 1320 C CA . ALA A 1 167 ? -24.047 -2.309 -4.512 1 98.81 167 ALA A CA 1
ATOM 1321 C C . ALA A 1 167 ? -25.203 -1.319 -4.383 1 98.81 167 ALA A C 1
ATOM 1323 O O . ALA A 1 167 ? -25 -0.104 -4.402 1 98.81 167 ALA A O 1
ATOM 1324 N N . ALA A 1 168 ? -26.359 -1.815 -4.25 1 98.69 168 ALA A N 1
ATOM 1325 C CA . ALA A 1 168 ? -27.516 -0.951 -4.113 1 98.69 168 ALA A CA 1
ATOM 1326 C C . ALA A 1 168 ? -27.422 -0.079 -2.863 1 98.69 168 ALA A C 1
ATOM 1328 O O . ALA A 1 168 ? -27.719 1.116 -2.908 1 98.69 168 ALA A O 1
ATOM 1329 N N . THR A 1 169 ? -27.031 -0.682 -1.792 1 98.81 169 THR A N 1
ATOM 1330 C CA . THR A 1 169 ? -26.875 0.056 -0.544 1 98.81 169 THR A CA 1
ATOM 1331 C C . THR A 1 169 ? -25.797 1.126 -0.685 1 98.81 169 THR A C 1
ATOM 1333 O O . THR A 1 169 ? -25.984 2.262 -0.24 1 98.81 169 THR A O 1
ATOM 1336 N N . ASP A 1 170 ? -24.703 0.766 -1.336 1 98.75 170 ASP A N 1
ATOM 1337 C CA . ASP A 1 170 ? -23.625 1.727 -1.563 1 98.75 170 ASP A CA 1
ATOM 1338 C C . ASP A 1 170 ? -24.094 2.883 -2.441 1 98.75 170 ASP A C 1
ATOM 1340 O O . ASP A 1 170 ? -23.688 4.027 -2.246 1 98.75 170 ASP A O 1
ATOM 1344 N N . LEU A 1 171 ? -24.891 2.566 -3.354 1 98.62 171 LEU A N 1
ATOM 1345 C CA . LEU A 1 171 ? -25.438 3.609 -4.215 1 98.62 171 LEU A CA 1
ATOM 1346 C C . LEU A 1 171 ? -26.297 4.586 -3.416 1 98.62 171 LEU A C 1
ATOM 1348 O O . LEU A 1 171 ? -26.188 5.801 -3.588 1 98.62 171 LEU A O 1
ATOM 1352 N N . ILE A 1 172 ? -27.094 4.082 -2.594 1 98.5 172 ILE A N 1
ATOM 1353 C CA . ILE A 1 172 ? -27.938 4.914 -1.746 1 98.5 172 ILE A CA 1
ATOM 1354 C C . ILE A 1 172 ? -27.078 5.785 -0.843 1 98.5 172 ILE A C 1
ATOM 1356 O O . ILE A 1 172 ? -27.312 6.988 -0.708 1 98.5 172 ILE A O 1
ATOM 1360 N N . ILE A 1 173 ? -26.062 5.227 -0.263 1 98.44 173 ILE A N 1
ATOM 1361 C CA . ILE A 1 173 ? -25.156 5.949 0.624 1 98.44 173 ILE A CA 1
ATOM 1362 C C . ILE A 1 173 ? -24.469 7.074 -0.148 1 98.44 173 ILE A C 1
ATOM 1364 O O . ILE A 1 173 ? -24.469 8.227 0.289 1 98.44 173 ILE A O 1
ATOM 1368 N N . THR A 1 174 ? -23.938 6.719 -1.29 1 98.38 174 THR A N 1
ATOM 1369 C CA . THR A 1 174 ? -23.172 7.676 -2.086 1 98.38 174 THR A CA 1
ATOM 1370 C C . THR A 1 174 ? -24.062 8.836 -2.527 1 98.38 174 THR A C 1
ATOM 1372 O O . THR A 1 174 ? -23.703 10 -2.334 1 98.38 174 THR A O 1
ATOM 1375 N N . THR A 1 175 ? -25.219 8.562 -3.037 1 97.94 175 THR A N 1
ATOM 1376 C CA . THR A 1 175 ? -26.125 9.586 -3.547 1 97.94 175 THR A CA 1
ATOM 1377 C C . THR A 1 175 ? -26.641 10.461 -2.41 1 97.94 175 THR A C 1
ATOM 1379 O O . THR A 1 175 ? -26.719 11.688 -2.551 1 97.94 175 THR A O 1
ATOM 1382 N N . THR A 1 176 ? -26.953 9.898 -1.285 1 97.19 176 THR A N 1
ATOM 1383 C CA . THR A 1 176 ? -27.469 10.641 -0.143 1 97.19 176 THR A CA 1
ATOM 1384 C C . THR A 1 176 ? -26.391 11.562 0.431 1 97.19 176 THR A C 1
ATOM 1386 O O . THR A 1 176 ? -26.656 12.727 0.737 1 97.19 176 THR A O 1
ATOM 1389 N N . LEU A 1 177 ? -25.188 11.031 0.55 1 96.31 177 LEU A N 1
ATOM 1390 C CA . LEU A 1 177 ? -24.094 11.852 1.076 1 96.31 177 LEU A CA 1
ATOM 1391 C C . LEU A 1 177 ? -23.828 13.047 0.165 1 96.31 177 LEU A C 1
ATOM 1393 O O . LEU A 1 177 ? -23.641 14.172 0.642 1 96.31 177 LEU A O 1
ATOM 1397 N N . ILE A 1 178 ? -23.797 12.789 -1.127 1 96.06 178 ILE A N 1
ATOM 1398 C CA . ILE A 1 178 ? -23.562 13.867 -2.082 1 96.06 178 ILE A CA 1
ATOM 1399 C C . ILE A 1 178 ? -24.672 14.922 -1.948 1 96.06 178 ILE A C 1
ATOM 1401 O O . ILE A 1 178 ? -24.391 16.125 -1.938 1 96.06 178 ILE A O 1
ATOM 1405 N N . PHE A 1 179 ? -25.859 14.484 -1.817 1 95.62 179 PHE A N 1
ATOM 1406 C CA . PHE A 1 179 ? -27 15.375 -1.697 1 95.62 179 PHE A CA 1
ATOM 1407 C C . PHE A 1 179 ? -26.906 16.203 -0.42 1 95.62 179 PHE A C 1
ATOM 1409 O O . PHE A 1 179 ? -27.047 17.422 -0.457 1 95.62 179 PHE A O 1
ATOM 1416 N N . LEU A 1 180 ? -26.672 15.586 0.699 1 92.88 180 LEU A N 1
ATOM 1417 C CA . LEU A 1 180 ? -26.625 16.266 1.99 1 92.88 180 LEU A CA 1
ATOM 1418 C C . LEU A 1 180 ? -25.453 17.234 2.053 1 92.88 180 LEU A C 1
ATOM 1420 O O . LEU A 1 180 ? -25.594 18.344 2.57 1 92.88 180 LEU A O 1
ATOM 1424 N N . LEU A 1 181 ? -24.344 16.844 1.508 1 91 181 LEU A N 1
ATOM 1425 C CA . LEU A 1 181 ? -23.172 17.719 1.492 1 91 181 LEU A CA 1
ATOM 1426 C C . LEU A 1 181 ? -23.391 18.906 0.568 1 91 181 LEU A C 1
ATOM 1428 O O . LEU A 1 181 ? -23.031 20.031 0.908 1 91 181 LEU A O 1
ATOM 1432 N N . SER A 1 182 ? -24.047 18.672 -0.549 1 92.81 182 SER A N 1
ATOM 1433 C CA . SER A 1 182 ? -24.312 19.75 -1.489 1 92.81 182 SER A CA 1
ATOM 1434 C C . SER A 1 182 ? -25.297 20.766 -0.894 1 92.81 182 SER A C 1
ATOM 1436 O O . SER A 1 182 ? -25.203 21.969 -1.194 1 92.81 182 SER A O 1
ATOM 1438 N N . ARG A 1 183 ? -26.062 20.344 -0.074 1 90.5 183 ARG A N 1
ATOM 1439 C CA . ARG A 1 183 ? -27.047 21.219 0.567 1 90.5 183 ARG A CA 1
ATOM 1440 C C . ARG A 1 183 ? -26.406 22 1.706 1 90.5 183 ARG A C 1
ATOM 1442 O O . ARG A 1 183 ? -26.938 23.031 2.129 1 90.5 183 ARG A O 1
ATOM 1449 N N . SER A 1 184 ? -25.312 21.578 2.131 1 85 184 SER A N 1
ATOM 1450 C CA . SER A 1 184 ? -24.641 22.219 3.254 1 85 184 SER A CA 1
ATOM 1451 C C . SER A 1 184 ? -23.703 23.328 2.777 1 85 184 SER A C 1
ATOM 1453 O O . SER A 1 184 ? -23.047 23.984 3.586 1 85 184 SER A O 1
ATOM 1455 N N . LYS A 1 185 ? -23.703 23.562 1.512 1 84.94 185 LYS A N 1
ATOM 1456 C CA . LYS A 1 185 ? -22.859 24.625 0.97 1 84.94 185 LYS A CA 1
ATOM 1457 C C . LYS A 1 185 ? -23.375 26 1.394 1 84.94 185 LYS A C 1
ATOM 1459 O O . LYS A 1 185 ? -24.578 26.188 1.571 1 84.94 185 LYS A O 1
ATOM 1464 N N . SER A 1 186 ? -22.375 26.828 1.687 1 78.19 186 SER A N 1
ATOM 1465 C CA . SER A 1 186 ? -22.688 28.172 2.174 1 78.19 186 SER A CA 1
ATOM 1466 C C . SER A 1 186 ? -22.094 29.234 1.254 1 78.19 186 SER A C 1
ATOM 1468 O O . SER A 1 186 ? -21.734 28.938 0.113 1 78.19 186 SER A O 1
ATOM 1470 N N . ASN A 1 187 ? -22.078 30.484 1.724 1 72.25 187 ASN A N 1
ATOM 1471 C CA . ASN A 1 187 ? -21.531 31.594 0.96 1 72.25 187 ASN A CA 1
ATOM 1472 C C . ASN A 1 187 ? -20.016 31.719 1.146 1 72.25 187 ASN A C 1
ATOM 1474 O O . ASN A 1 187 ? -19.375 32.531 0.472 1 72.25 187 ASN A O 1
ATOM 1478 N N . LEU A 1 188 ? -19.438 30.875 2.012 1 68.06 188 LEU A N 1
ATOM 1479 C CA . LEU A 1 188 ? -18 30.938 2.26 1 68.06 188 LEU A CA 1
ATOM 1480 C C . LEU A 1 188 ? -17.25 30.031 1.291 1 68.06 188 LEU A C 1
ATOM 1482 O O . LEU A 1 188 ? -17.469 28.812 1.264 1 68.06 188 LEU A O 1
ATOM 1486 N N . ARG A 1 189 ? -16.453 30.625 0.547 1 74.38 189 ARG A N 1
ATOM 1487 C CA . ARG A 1 189 ? -15.727 29.906 -0.493 1 74.38 189 ARG A CA 1
ATOM 1488 C C . ARG A 1 189 ? -14.883 28.781 0.103 1 74.38 189 ARG A C 1
ATOM 1490 O O . ARG A 1 189 ? -14.82 27.688 -0.458 1 74.38 189 ARG A O 1
ATOM 1497 N N . HIS A 1 190 ? -14.258 29.031 1.266 1 72.75 190 HIS A N 1
ATOM 1498 C CA . HIS A 1 190 ? -13.391 28.031 1.889 1 72.75 190 HIS A CA 1
ATOM 1499 C C . HIS A 1 190 ? -14.188 26.812 2.336 1 72.75 190 HIS A C 1
ATOM 1501 O O . HIS A 1 190 ? -13.742 25.688 2.162 1 72.75 190 HIS A O 1
ATOM 1507 N N . THR A 1 191 ? -15.336 27.141 2.807 1 73.56 191 THR A N 1
ATOM 1508 C CA . THR A 1 191 ? -16.219 26.047 3.238 1 73.56 191 THR A CA 1
ATOM 1509 C C . THR A 1 191 ? -16.719 25.25 2.037 1 73.56 191 THR A C 1
ATOM 1511 O O . THR A 1 191 ? -16.781 24.031 2.082 1 73.56 191 THR A O 1
ATOM 1514 N N . ASN A 1 192 ? -17.016 25.953 0.991 1 83.56 192 ASN A N 1
ATOM 1515 C CA . ASN A 1 192 ? -17.484 25.266 -0.212 1 83.56 192 ASN A CA 1
ATOM 1516 C C . ASN A 1 192 ? -16.406 24.406 -0.837 1 83.56 192 ASN A C 1
ATOM 1518 O O . ASN A 1 192 ? -16.688 23.328 -1.366 1 83.56 192 ASN A O 1
ATOM 1522 N N . ASN A 1 193 ? -15.156 24.844 -0.707 1 83.31 193 ASN A N 1
ATOM 1523 C CA . ASN A 1 193 ? -14.055 24.047 -1.219 1 83.31 193 ASN A CA 1
ATOM 1524 C C . ASN A 1 193 ? -13.875 22.766 -0.418 1 83.31 193 ASN A C 1
ATOM 1526 O O . ASN A 1 193 ? -13.602 21.703 -0.987 1 83.31 193 ASN A O 1
ATOM 1530 N N . ALA A 1 194 ? -14.008 22.906 0.848 1 82.5 194 ALA A N 1
ATOM 1531 C CA . ALA A 1 194 ? -13.914 21.734 1.711 1 82.5 194 ALA A CA 1
ATOM 1532 C C . ALA A 1 194 ? -15.031 20.75 1.412 1 82.5 194 ALA A C 1
ATOM 1534 O O . ALA A 1 194 ? -14.797 19.531 1.358 1 82.5 194 ALA A O 1
ATOM 1535 N N . ILE A 1 195 ? -16.188 21.281 1.177 1 87.25 195 ILE A N 1
ATOM 1536 C CA . ILE A 1 195 ? -17.344 20.438 0.886 1 87.25 195 ILE A CA 1
ATOM 1537 C C . ILE A 1 195 ? -17.156 19.75 -0.467 1 87.25 195 ILE A C 1
ATOM 1539 O O . ILE A 1 195 ? -17.453 18.562 -0.611 1 87.25 195 ILE A O 1
ATOM 1543 N N . ASP A 1 196 ? -16.688 20.453 -1.402 1 90.62 196 ASP A N 1
ATOM 1544 C CA . ASP A 1 196 ? -16.438 19.891 -2.721 1 90.62 196 ASP A CA 1
ATOM 1545 C C . ASP A 1 196 ? -15.406 18.766 -2.641 1 90.62 196 ASP A C 1
ATOM 1547 O O . ASP A 1 196 ? -15.531 17.75 -3.328 1 90.62 196 ASP A O 1
ATOM 1551 N N . ARG A 1 197 ? -14.477 18.969 -1.851 1 88.5 197 ARG A N 1
ATOM 1552 C CA . ARG A 1 197 ? -13.477 17.922 -1.651 1 88.5 197 ARG A CA 1
ATOM 1553 C C . ARG A 1 197 ? -14.086 16.688 -1.019 1 88.5 197 ARG A C 1
ATOM 1555 O O . ARG A 1 197 ? -13.773 15.562 -1.415 1 88.5 197 ARG A O 1
ATOM 1562 N N . LEU A 1 198 ? -14.961 16.891 -0.138 1 89.44 198 LEU A N 1
ATOM 1563 C CA . LEU A 1 198 ? -15.625 15.766 0.514 1 89.44 198 LEU A CA 1
ATOM 1564 C C . LEU A 1 198 ? -16.516 15.016 -0.472 1 89.44 198 LEU A C 1
ATOM 1566 O O . LEU A 1 198 ? -16.594 13.789 -0.436 1 89.44 198 LEU A O 1
ATOM 1570 N N . ILE A 1 199 ? -17.141 15.766 -1.256 1 93.19 199 ILE A N 1
ATOM 1571 C CA . ILE A 1 199 ? -18 15.164 -2.277 1 93.19 199 ILE A CA 1
ATOM 1572 C C . ILE A 1 199 ? -17.141 14.32 -3.223 1 93.19 199 ILE A C 1
ATOM 1574 O O . ILE A 1 199 ? -17.484 13.172 -3.525 1 93.19 199 ILE A O 1
ATOM 1578 N N . THR A 1 200 ? -16.047 14.898 -3.609 1 93.69 200 THR A N 1
ATOM 1579 C CA . THR A 1 200 ? -15.156 14.18 -4.512 1 93.69 200 THR A CA 1
ATOM 1580 C C . THR A 1 200 ? -14.617 12.914 -3.85 1 93.69 200 THR A C 1
ATOM 1582 O O . THR A 1 200 ? -14.578 11.852 -4.469 1 93.69 200 THR A O 1
ATOM 1585 N N . LEU A 1 201 ? -14.258 12.984 -2.625 1 92.06 201 LEU A N 1
ATOM 1586 C CA . LEU A 1 201 ? -13.766 11.828 -1.882 1 92.06 201 LEU A CA 1
ATOM 1587 C C . LEU A 1 201 ? -14.852 10.766 -1.761 1 92.06 201 LEU A C 1
ATOM 1589 O O . LEU A 1 201 ? -14.562 9.57 -1.863 1 92.06 201 LEU A O 1
ATOM 1593 N N . THR A 1 202 ? -16.062 11.18 -1.533 1 93.5 202 THR A N 1
ATOM 1594 C CA . THR A 1 202 ? -17.188 10.258 -1.427 1 93.5 202 THR A CA 1
ATOM 1595 C C . THR A 1 202 ? -17.375 9.484 -2.729 1 93.5 202 THR A C 1
ATOM 1597 O O . THR A 1 202 ? -17.594 8.273 -2.709 1 93.5 202 THR A O 1
ATOM 1600 N N . ILE A 1 203 ? -17.281 10.172 -3.793 1 94.69 203 ILE A N 1
ATOM 1601 C CA . ILE A 1 203 ? -17.422 9.539 -5.098 1 94.69 203 ILE A CA 1
ATOM 1602 C C . ILE A 1 203 ? -16.266 8.586 -5.344 1 94.69 203 ILE A C 1
ATOM 1604 O O . ILE A 1 203 ? -16.453 7.461 -5.809 1 94.69 203 ILE A O 1
ATOM 1608 N N . GLU A 1 204 ? -15.086 9 -4.91 1 92.94 204 GLU A N 1
ATOM 1609 C CA . GLU A 1 204 ? -13.875 8.227 -5.18 1 92.94 204 GLU A CA 1
ATOM 1610 C C . GLU A 1 204 ? -13.797 6.996 -4.281 1 92.94 204 GLU A C 1
ATOM 1612 O O . GLU A 1 204 ? -13.102 6.027 -4.605 1 92.94 204 GLU A O 1
ATOM 1617 N N . THR A 1 205 ? -14.43 7.004 -3.219 1 93.62 205 THR A N 1
ATOM 1618 C CA . THR A 1 205 ? -14.32 5.875 -2.305 1 93.62 205 THR A CA 1
ATOM 1619 C C . THR A 1 205 ? -15.617 5.059 -2.295 1 93.62 205 THR A C 1
ATOM 1621 O O . THR A 1 205 ? -15.68 3.986 -2.895 1 93.62 205 THR A O 1
ATOM 1624 N N . ASN A 1 206 ? -16.781 5.676 -1.878 1 95.62 206 ASN A N 1
ATOM 1625 C CA . ASN A 1 206 ? -18.047 4.969 -1.844 1 95.62 206 ASN A CA 1
ATOM 1626 C C . ASN A 1 206 ? -18.562 4.668 -3.25 1 95.62 206 ASN A C 1
ATOM 1628 O O . ASN A 1 206 ? -19.156 3.617 -3.488 1 95.62 206 ASN A O 1
ATOM 1632 N N . GLY A 1 207 ? -18.375 5.59 -4.125 1 97.62 207 GLY A N 1
ATOM 1633 C CA . GLY A 1 207 ? -18.719 5.316 -5.512 1 97.62 207 GLY A CA 1
ATOM 1634 C C . GLY A 1 207 ? -17.938 4.164 -6.105 1 97.62 207 GLY A C 1
ATOM 1635 O O . GLY A 1 207 ? -18.469 3.387 -6.898 1 97.62 207 GLY A O 1
ATOM 1636 N N . LEU A 1 208 ? -16.734 4.086 -5.676 1 97.5 208 LEU A N 1
ATOM 1637 C CA . LEU A 1 208 ? -15.883 3.021 -6.176 1 97.5 208 LEU A CA 1
ATOM 1638 C C . LEU A 1 208 ? -16.344 1.663 -5.656 1 97.5 208 LEU A C 1
ATOM 1640 O O . LEU A 1 208 ? -16.328 0.677 -6.398 1 97.5 208 LEU A O 1
ATOM 1644 N N . THR A 1 209 ? -16.719 1.543 -4.359 1 98.38 209 THR A N 1
ATOM 1645 C CA . THR A 1 209 ? -17.219 0.28 -3.83 1 98.38 209 THR A CA 1
ATOM 1646 C C . THR A 1 209 ? -18.484 -0.144 -4.559 1 98.38 209 THR A C 1
ATOM 1648 O O . THR A 1 209 ? -18.672 -1.325 -4.863 1 98.38 209 THR A O 1
ATOM 1651 N N . PHE A 1 210 ? -19.328 0.8 -4.898 1 98.56 210 PHE A N 1
ATOM 1652 C CA . PHE A 1 210 ? -20.516 0.536 -5.691 1 98.56 210 PHE A CA 1
ATOM 1653 C C . PHE A 1 210 ? -20.141 -0.029 -7.059 1 98.56 210 PHE A C 1
ATOM 1655 O O . PHE A 1 210 ? -20.641 -1.083 -7.457 1 98.56 210 PHE A O 1
ATOM 1662 N N . THR A 1 211 ? -19.266 0.634 -7.738 1 98.56 211 THR A N 1
ATOM 1663 C CA . THR A 1 211 ? -18.891 0.278 -9.109 1 98.56 211 THR A CA 1
ATOM 1664 C C . THR A 1 211 ? -18.219 -1.094 -9.148 1 98.56 211 THR A C 1
ATOM 1666 O O . THR A 1 211 ? -18.516 -1.909 -10.023 1 98.56 211 THR A O 1
ATOM 1669 N N . VAL A 1 212 ? -17.375 -1.37 -8.211 1 98.62 212 VAL A N 1
ATOM 1670 C CA . VAL A 1 212 ? -16.625 -2.623 -8.219 1 98.62 212 VAL A CA 1
ATOM 1671 C C . VAL A 1 212 ? -17.547 -3.773 -7.816 1 98.62 212 VAL A C 1
ATOM 1673 O O . VAL A 1 212 ? -17.453 -4.875 -8.359 1 98.62 212 VAL A O 1
ATOM 1676 N N . ALA A 1 213 ? -18.438 -3.504 -6.883 1 98.69 213 ALA A N 1
ATOM 1677 C CA . ALA A 1 213 ? -19.422 -4.535 -6.527 1 98.69 213 ALA A CA 1
ATOM 1678 C C . ALA A 1 213 ? -20.328 -4.863 -7.707 1 98.69 213 ALA A C 1
ATOM 1680 O O . ALA A 1 213 ? -20.625 -6.035 -7.961 1 98.69 213 ALA A O 1
ATOM 1681 N N . LEU A 1 214 ? -20.703 -3.885 -8.375 1 98.38 214 LEU A N 1
ATOM 1682 C CA . LEU A 1 214 ? -21.547 -4.086 -9.547 1 98.38 214 LEU A CA 1
ATOM 1683 C C . LEU A 1 214 ? -20.781 -4.82 -10.641 1 98.38 214 LEU A C 1
ATOM 1685 O O . LEU A 1 214 ? -21.328 -5.723 -11.281 1 98.38 214 LEU A O 1
ATOM 1689 N N . LEU A 1 215 ? -19.609 -4.395 -10.875 1 98.19 215 LEU A N 1
ATOM 1690 C CA . LEU A 1 215 ? -18.766 -5.066 -11.852 1 98.19 215 LEU A CA 1
ATOM 1691 C C . LEU A 1 215 ? -18.578 -6.535 -11.492 1 98.19 215 LEU A C 1
ATOM 1693 O O . LEU A 1 215 ? -18.641 -7.402 -12.367 1 98.19 215 LEU A O 1
ATOM 1697 N N . ASP A 1 216 ? -18.312 -6.785 -10.242 1 98.25 216 ASP A N 1
ATOM 1698 C CA . ASP A 1 216 ? -18.172 -8.156 -9.75 1 98.25 216 ASP A CA 1
ATOM 1699 C C . ASP A 1 216 ? -19.422 -8.977 -10.062 1 98.25 216 ASP A C 1
ATOM 1701 O O . ASP A 1 216 ? -19.328 -10.086 -10.586 1 98.25 216 ASP A O 1
ATOM 1705 N N . LEU A 1 217 ? -20.562 -8.391 -9.875 1 98.06 217 LEU A N 1
ATOM 1706 C CA . LEU A 1 217 ? -21.828 -9.062 -10.125 1 98.06 217 LEU A CA 1
ATOM 1707 C C . LEU A 1 217 ? -22.016 -9.344 -11.609 1 98.06 217 LEU A C 1
ATOM 1709 O O . LEU A 1 217 ? -22.391 -10.453 -11.992 1 98.06 217 LEU A O 1
ATOM 1713 N N . ILE A 1 218 ? -21.719 -8.406 -12.438 1 97.62 218 ILE A N 1
ATOM 1714 C CA . ILE A 1 218 ? -21.891 -8.547 -13.883 1 97.62 218 ILE A CA 1
ATOM 1715 C C . ILE A 1 218 ? -20.953 -9.641 -14.398 1 97.62 218 ILE A C 1
ATOM 1717 O O . ILE A 1 218 ? -21.359 -10.5 -15.18 1 97.62 218 ILE A O 1
ATOM 1721 N N . LEU A 1 219 ? -19.734 -9.633 -13.938 1 96.81 219 LEU A N 1
ATOM 1722 C CA . LEU A 1 219 ? -18.766 -10.625 -14.383 1 96.81 219 LEU A CA 1
ATOM 1723 C C . LEU A 1 219 ? -19.172 -12.023 -13.922 1 96.81 219 LEU A C 1
ATOM 1725 O O . LEU A 1 219 ? -19.047 -12.992 -14.672 1 96.81 219 LEU A O 1
ATOM 1729 N N . PHE A 1 220 ? -19.672 -12.094 -12.742 1 96.44 220 PHE A N 1
ATOM 1730 C CA . PHE A 1 220 ? -20.094 -13.391 -12.227 1 96.44 220 PHE A CA 1
ATOM 1731 C C . PHE A 1 220 ? -21.281 -13.93 -13.016 1 96.44 220 PHE A C 1
ATOM 1733 O O . PHE A 1 220 ? -21.344 -15.117 -13.328 1 96.44 220 PHE A O 1
ATOM 1740 N N . ALA A 1 221 ? -22.203 -13.086 -13.344 1 95 221 ALA A N 1
ATOM 1741 C CA . ALA A 1 221 ? -23.438 -13.492 -14 1 95 221 ALA A CA 1
ATOM 1742 C C . ALA A 1 221 ? -23.203 -13.781 -15.477 1 95 221 ALA A C 1
ATOM 1744 O O . ALA A 1 221 ? -23.859 -14.656 -16.047 1 95 221 ALA A O 1
ATOM 1745 N N . CYS A 1 222 ? -22.203 -13.156 -16.094 1 92.69 222 CYS A N 1
ATOM 1746 C CA . CYS A 1 222 ? -22.109 -13.203 -17.547 1 92.69 222 CYS A CA 1
ATOM 1747 C C . CYS A 1 222 ? -20.938 -14.062 -18 1 92.69 222 CYS A C 1
ATOM 1749 O O . CYS A 1 222 ? -20.922 -14.562 -19.125 1 92.69 222 CYS A O 1
ATOM 1751 N N . ILE A 1 223 ? -19.969 -14.172 -17.219 1 89.25 223 ILE A N 1
ATOM 1752 C CA . ILE A 1 223 ? -18.766 -14.883 -17.625 1 89.25 223 ILE A CA 1
ATOM 1753 C C . ILE A 1 223 ? -18.531 -16.078 -16.703 1 89.25 223 ILE A C 1
ATOM 1755 O O . ILE A 1 223 ? -18.469 -15.938 -15.484 1 89.25 223 ILE A O 1
ATOM 1759 N N . SER A 1 224 ? -18.438 -17.219 -17.344 1 83.06 224 SER A N 1
ATOM 1760 C CA . SER A 1 224 ? -18.375 -18.453 -16.578 1 83.06 224 SER A CA 1
ATOM 1761 C C . SER A 1 224 ? -16.953 -18.734 -16.109 1 83.06 224 SER A C 1
ATOM 1763 O O . SER A 1 224 ? -16.734 -19.641 -15.305 1 83.06 224 SER A O 1
ATOM 1765 N N . ASN A 1 225 ? -16.109 -17.828 -16.484 1 84.44 225 ASN A N 1
ATOM 1766 C CA . ASN A 1 225 ? -14.742 -18.047 -16 1 84.44 225 ASN A CA 1
ATOM 1767 C C . ASN A 1 225 ? -14.484 -17.297 -14.703 1 84.44 225 ASN A C 1
ATOM 1769 O O . ASN A 1 225 ? -15.406 -16.75 -14.102 1 84.44 225 ASN A O 1
ATOM 1773 N N . GLY A 1 226 ? -13.523 -17.531 -13.875 1 90.25 226 GLY A N 1
ATOM 1774 C CA . GLY A 1 226 ? -13.18 -16.969 -12.578 1 90.25 226 GLY A CA 1
ATOM 1775 C C . GLY A 1 226 ? -12.883 -15.477 -12.641 1 90.25 226 GLY A C 1
ATOM 1776 O O . GLY A 1 226 ? -12.266 -14.922 -11.734 1 90.25 226 GLY A O 1
ATOM 1777 N N . ALA A 1 227 ? -13.469 -14.703 -13.711 1 92.31 227 ALA A N 1
ATOM 1778 C CA . ALA A 1 227 ? -13.125 -13.297 -13.922 1 92.31 227 ALA A CA 1
ATOM 1779 C C . ALA A 1 227 ? -13.641 -12.43 -12.781 1 92.31 227 ALA A C 1
ATOM 1781 O O . ALA A 1 227 ? -13.023 -11.414 -12.445 1 92.31 227 ALA A O 1
ATOM 1782 N N . HIS A 1 228 ? -14.719 -12.797 -12.211 1 95.81 228 HIS A N 1
ATOM 1783 C CA . HIS A 1 228 ? -15.328 -11.992 -11.156 1 95.81 228 HIS A CA 1
ATOM 1784 C C . HIS A 1 228 ? -14.453 -11.961 -9.906 1 95.81 228 HIS A C 1
ATOM 1786 O O . HIS A 1 228 ? -14.578 -11.062 -9.078 1 95.81 228 HIS A O 1
ATOM 1792 N N . VAL A 1 229 ? -13.555 -12.867 -9.75 1 96.31 229 VAL A N 1
ATOM 1793 C CA . VAL A 1 229 ? -12.719 -12.984 -8.562 1 96.31 229 VAL A CA 1
ATOM 1794 C C . VAL A 1 229 ? -11.812 -11.766 -8.445 1 96.31 229 VAL A C 1
ATOM 1796 O O . VAL A 1 229 ? -11.523 -11.297 -7.34 1 96.31 229 VAL A O 1
ATOM 1799 N N . GLY A 1 230 ? -11.359 -11.227 -9.531 1 96.12 230 GLY A N 1
ATOM 1800 C CA . GLY A 1 230 ? -10.516 -10.047 -9.531 1 96.12 230 GLY A CA 1
ATOM 1801 C C . GLY A 1 230 ? -11.102 -8.898 -8.727 1 96.12 230 GLY A C 1
ATOM 1802 O O . GLY A 1 230 ? -10.562 -8.523 -7.684 1 96.12 230 GLY A O 1
ATOM 1803 N N . PRO A 1 231 ? -12.203 -8.414 -9.188 1 97.62 231 PRO A N 1
ATOM 1804 C CA . PRO A 1 231 ? -12.812 -7.312 -8.445 1 97.62 231 PRO A CA 1
ATOM 1805 C C . PRO A 1 231 ? -13.289 -7.73 -7.059 1 97.62 231 PRO A C 1
ATOM 1807 O O . PRO A 1 231 ? -13.258 -6.926 -6.121 1 97.62 231 PRO A O 1
ATOM 1810 N N . ASN A 1 232 ? -13.695 -8.906 -6.887 1 98.19 232 ASN A N 1
ATOM 1811 C CA . ASN A 1 232 ? -14.203 -9.375 -5.602 1 98.19 232 ASN A CA 1
ATOM 1812 C C . ASN A 1 232 ? -13.133 -9.297 -4.516 1 98.19 232 ASN A C 1
ATOM 1814 O O . ASN A 1 232 ? -13.414 -8.867 -3.393 1 98.19 232 ASN A O 1
ATOM 1818 N N . LEU A 1 233 ? -11.945 -9.633 -4.867 1 98.25 233 LEU A N 1
ATOM 1819 C CA . LEU A 1 233 ? -10.859 -9.648 -3.893 1 98.25 233 LEU A CA 1
ATOM 1820 C C . LEU A 1 233 ? -10.469 -8.234 -3.48 1 98.25 233 LEU A C 1
ATOM 1822 O O . LEU A 1 233 ? -9.836 -8.039 -2.439 1 98.25 233 LEU A O 1
ATOM 1826 N N . CYS A 1 234 ? -10.844 -7.297 -4.211 1 98.38 234 CYS A N 1
ATOM 1827 C CA . CYS A 1 234 ? -10.484 -5.914 -3.928 1 98.38 234 CYS A CA 1
ATOM 1828 C C . CYS A 1 234 ? -11.539 -5.242 -3.051 1 98.38 234 CYS A C 1
ATOM 1830 O O . CYS A 1 234 ? -11.273 -4.203 -2.447 1 98.38 234 CYS A O 1
ATOM 1832 N N . LEU A 1 235 ? -12.672 -5.797 -2.938 1 98.69 235 LEU A N 1
ATOM 1833 C CA . LEU A 1 235 ? -13.828 -5.125 -2.352 1 98.69 235 LEU A CA 1
ATOM 1834 C C . LEU A 1 235 ? -13.594 -4.828 -0.874 1 98.69 235 LEU A C 1
ATOM 1836 O O . LEU A 1 235 ? -13.898 -3.732 -0.398 1 98.69 235 LEU A O 1
ATOM 1840 N N . ILE A 1 236 ? -13.039 -5.777 -0.15 1 98.62 236 ILE A N 1
ATOM 1841 C CA . ILE A 1 236 ? -12.812 -5.602 1.28 1 98.62 236 ILE A CA 1
ATOM 1842 C C . ILE A 1 236 ? -11.891 -4.406 1.514 1 98.62 236 ILE A C 1
ATOM 1844 O O . ILE A 1 236 ? -12.148 -3.582 2.395 1 98.62 236 ILE A O 1
ATOM 1848 N N . LYS A 1 237 ? -10.859 -4.305 0.716 1 98.69 237 LYS A N 1
ATOM 1849 C CA . LYS A 1 237 ? -9.898 -3.209 0.841 1 98.69 237 LYS A CA 1
ATOM 1850 C C . LYS A 1 237 ? -10.555 -1.87 0.506 1 98.69 237 LYS A C 1
ATOM 1852 O O . LYS A 1 237 ? -10.242 -0.851 1.126 1 98.69 237 LYS A O 1
ATOM 1857 N N . LEU A 1 238 ? -11.391 -1.926 -0.46 1 98.56 238 LEU A N 1
ATOM 1858 C CA . LEU A 1 238 ? -12.062 -0.697 -0.873 1 98.56 238 LEU A CA 1
ATOM 1859 C C . LEU A 1 238 ? -13.016 -0.211 0.207 1 98.56 238 LEU A C 1
ATOM 1861 O O . LEU A 1 238 ? -13.102 0.99 0.477 1 98.56 238 LEU A O 1
ATOM 1865 N N . TYR A 1 239 ? -13.734 -1.115 0.834 1 98.75 239 TYR A N 1
ATOM 1866 C CA . TYR A 1 239 ? -14.602 -0.741 1.951 1 98.75 239 TYR A CA 1
ATOM 1867 C C . TYR A 1 239 ? -13.781 -0.141 3.09 1 98.75 239 TYR A C 1
ATOM 1869 O O . TYR A 1 239 ? -14.117 0.932 3.602 1 98.75 239 TYR A O 1
ATOM 1877 N N . PHE A 1 240 ? -12.742 -0.786 3.432 1 98.5 240 PHE A N 1
ATOM 1878 C CA . PHE A 1 240 ? -11.898 -0.303 4.523 1 98.5 240 PHE A CA 1
ATOM 1879 C C . PHE A 1 240 ? -11.312 1.062 4.191 1 98.5 240 PHE A C 1
ATOM 1881 O O . PHE A 1 240 ? -11.297 1.959 5.039 1 98.5 240 PHE A O 1
ATOM 1888 N N . ASN A 1 241 ? -10.922 1.181 2.977 1 97.38 241 ASN A N 1
ATOM 1889 C CA . ASN A 1 241 ? -10.352 2.451 2.537 1 97.38 241 ASN A CA 1
ATOM 1890 C C . ASN A 1 241 ? -11.383 3.574 2.59 1 97.38 241 ASN A C 1
ATOM 1892 O O . ASN A 1 241 ? -11.062 4.703 2.963 1 97.38 241 ASN A O 1
ATOM 1896 N N . SER A 1 242 ? -12.562 3.258 2.164 1 97.56 242 SER A N 1
ATOM 1897 C CA . SER A 1 242 ? -13.625 4.254 2.221 1 97.56 242 SER A CA 1
ATOM 1898 C C . SER A 1 242 ? -13.859 4.73 3.65 1 97.56 242 SER A C 1
ATOM 1900 O O . SER A 1 242 ? -14.031 5.926 3.893 1 97.56 242 SER A O 1
ATOM 1902 N N . PHE A 1 243 ? -13.805 3.863 4.59 1 97.62 243 PHE A N 1
ATOM 1903 C CA . PHE A 1 243 ? -13.945 4.148 6.012 1 97.62 243 PHE A CA 1
ATOM 1904 C C . PHE A 1 243 ? -12.797 5.02 6.508 1 97.62 243 PHE A C 1
ATOM 1906 O O . PHE A 1 243 ? -13.031 6.055 7.141 1 97.62 243 PHE A O 1
ATOM 1913 N N . LEU A 1 244 ? -11.602 4.688 6.098 1 96.81 244 LEU A N 1
ATOM 1914 C CA . LEU A 1 244 ? -10.406 5.363 6.586 1 96.81 244 LEU A CA 1
ATOM 1915 C C . LEU A 1 244 ? -10.289 6.762 5.988 1 96.81 244 LEU A C 1
ATOM 1917 O O . LEU A 1 244 ? -9.93 7.715 6.688 1 96.81 244 LEU A O 1
ATOM 1921 N N . VAL A 1 245 ? -10.562 6.852 4.73 1 94.19 245 VAL A N 1
ATOM 1922 C CA . VAL A 1 245 ? -10.5 8.156 4.07 1 94.19 245 VAL A CA 1
ATOM 1923 C C . VAL A 1 245 ? -11.5 9.109 4.715 1 94.19 245 VAL A C 1
ATOM 1925 O O . VAL A 1 245 ? -11.195 10.281 4.93 1 94.19 245 VAL A O 1
ATOM 1928 N N . SER A 1 246 ? -12.672 8.594 5.035 1 93.31 246 SER A N 1
ATOM 1929 C CA . SER A 1 246 ? -13.695 9.406 5.688 1 93.31 246 SER A CA 1
ATOM 1930 C C . SER A 1 246 ? -13.227 9.883 7.059 1 93.31 246 SER A C 1
ATOM 1932 O O . SER A 1 246 ? -13.43 11.047 7.414 1 93.31 246 SER A O 1
ATOM 1934 N N . LEU A 1 247 ? -12.555 9.086 7.785 1 92.5 247 LEU A N 1
ATOM 1935 C CA . LEU A 1 247 ? -12.078 9.461 9.117 1 92.5 247 LEU A CA 1
ATOM 1936 C C . LEU A 1 247 ? -10.891 10.414 9.016 1 92.5 247 LEU A C 1
ATOM 1938 O O . LEU A 1 247 ? -10.828 11.398 9.75 1 92.5 247 LEU A O 1
ATOM 1942 N N . ASN A 1 248 ? -10.016 10.164 8.117 1 90.19 248 ASN A N 1
ATOM 1943 C CA . ASN A 1 248 ? -8.789 10.945 8 1 90.19 248 ASN A CA 1
ATOM 1944 C C . ASN A 1 248 ? -9.055 12.328 7.41 1 90.19 248 ASN A C 1
ATOM 1946 O O . ASN A 1 248 ? -8.289 13.266 7.629 1 90.19 248 ASN A O 1
ATOM 1950 N N . SER A 1 249 ? -10.062 12.461 6.688 1 85.94 249 SER A N 1
ATOM 1951 C CA . SER A 1 249 ? -10.391 13.734 6.07 1 85.94 249 SER A CA 1
ATOM 1952 C C . SER A 1 249 ? -10.773 14.773 7.121 1 85.94 249 SER A C 1
ATOM 1954 O O . SER A 1 249 ? -10.734 15.977 6.855 1 85.94 249 SER A O 1
ATOM 1956 N N . ARG A 1 250 ? -11.07 14.336 8.227 1 79.38 250 ARG A N 1
ATOM 1957 C CA . ARG A 1 250 ? -11.414 15.242 9.32 1 79.38 250 ARG A CA 1
ATOM 1958 C C . ARG A 1 250 ? -10.234 16.125 9.695 1 79.38 250 ARG A C 1
ATOM 1960 O O . ARG A 1 250 ? -10.414 17.266 10.133 1 79.38 250 ARG A O 1
ATOM 1967 N N . THR A 1 251 ? -9.086 15.641 9.57 1 74.88 251 THR A N 1
ATOM 1968 C CA . THR A 1 251 ? -7.887 16.406 9.883 1 74.88 251 THR A CA 1
ATOM 1969 C C . THR A 1 251 ? -7.691 17.547 8.875 1 74.88 251 THR A C 1
ATOM 1971 O O . THR A 1 251 ? -7.355 18.672 9.258 1 74.88 251 THR A O 1
ATOM 1974 N N . GLU A 1 252 ? -7.883 17.266 7.723 1 67.44 252 GLU A N 1
ATOM 1975 C CA . GLU A 1 252 ? -7.746 18.281 6.688 1 67.44 252 GLU A CA 1
ATOM 1976 C C . GLU A 1 252 ? -8.773 19.406 6.871 1 67.44 252 GLU A C 1
ATOM 1978 O O . GLU A 1 252 ? -8.461 20.578 6.664 1 67.44 252 GLU A O 1
ATOM 1983 N N . LEU A 1 253 ? -9.891 19.016 7.266 1 67 253 LEU A N 1
ATOM 1984 C CA . LEU A 1 253 ? -10.961 19.984 7.496 1 67 253 LEU A CA 1
ATOM 1985 C C . LEU A 1 253 ? -10.641 20.859 8.703 1 67 253 LEU A C 1
ATOM 1987 O O . LEU A 1 253 ? -10.859 22.078 8.672 1 67 253 LEU A O 1
ATOM 1991 N N . SER A 1 254 ? -10.094 20.281 9.648 1 62.66 254 SER A N 1
ATOM 1992 C CA . SER A 1 254 ? -9.734 21.031 10.852 1 62.66 254 SER A CA 1
ATOM 1993 C C . SER A 1 254 ? -8.617 22.031 10.578 1 62.66 254 SER A C 1
ATOM 1995 O O . SER A 1 254 ? -8.648 23.156 11.086 1 62.66 254 SER A O 1
ATOM 1997 N N . GLU A 1 255 ? -7.719 21.672 9.805 1 59.06 255 GLU A N 1
ATOM 1998 C CA . GLU A 1 255 ? -6.602 22.547 9.453 1 59.06 255 GLU A CA 1
ATOM 1999 C C . GLU A 1 255 ? -7.074 23.734 8.617 1 59.06 255 GLU A C 1
ATOM 2001 O O . GLU A 1 255 ? -6.609 24.859 8.805 1 59.06 255 GLU A O 1
ATOM 2006 N N . ASN A 1 256 ? -7.969 23.438 7.73 1 54.47 256 ASN A N 1
ATOM 2007 C CA . ASN A 1 256 ? -8.492 24.484 6.863 1 54.47 256 ASN A CA 1
ATOM 2008 C C . ASN A 1 256 ? -9.359 25.469 7.641 1 54.47 256 ASN A C 1
ATOM 2010 O O . ASN A 1 256 ? -9.312 26.672 7.387 1 54.47 256 ASN A O 1
ATOM 2014 N N . PHE A 1 257 ? -9.984 24.969 8.609 1 51.97 257 PHE A N 1
ATOM 2015 C CA . PHE A 1 257 ? -10.844 25.812 9.414 1 51.97 257 PHE A CA 1
ATOM 2016 C C . PHE A 1 257 ? -10.039 26.516 10.508 1 51.97 257 PHE A C 1
ATOM 2018 O O . PHE A 1 257 ? -10.359 27.625 10.906 1 51.97 257 PHE A O 1
ATOM 2025 N N . GLY A 1 258 ? -9.023 25.859 11.008 1 45.88 258 GLY A N 1
ATOM 2026 C CA . GLY A 1 258 ? -8.133 26.469 11.992 1 45.88 258 GLY A CA 1
ATOM 2027 C C . GLY A 1 258 ? -7.316 27.625 11.422 1 45.88 258 GLY A C 1
ATOM 2028 O O . GLY A 1 258 ? -7.098 28.625 12.094 1 45.88 258 GLY A O 1
ATOM 2029 N N . GLN A 1 259 ? -6.75 27.469 10.297 1 44.22 259 GLN A N 1
ATOM 2030 C CA . GLN A 1 259 ? -6.004 28.547 9.648 1 44.22 259 GLN A CA 1
ATOM 2031 C C . GLN A 1 259 ? -6.879 29.781 9.453 1 44.22 259 GLN A C 1
ATOM 2033 O O . GLN A 1 259 ? -6.398 30.906 9.578 1 44.22 259 GLN A O 1
ATOM 2038 N N . THR A 1 260 ? -8.055 29.609 9.258 1 38.56 260 THR A N 1
ATOM 2039 C CA . THR A 1 260 ? -8.953 30.734 9.078 1 38.56 260 THR A CA 1
ATOM 2040 C C . THR A 1 260 ? -9.156 31.484 10.398 1 38.56 260 THR A C 1
ATOM 2042 O O . THR A 1 260 ? -9.234 32.719 10.414 1 38.56 260 THR A O 1
ATOM 2045 N N . ARG A 1 261 ? -8.961 30.797 11.492 1 37.72 261 ARG A N 1
ATOM 2046 C CA . ARG A 1 261 ? -9.117 31.453 12.789 1 37.72 261 ARG A CA 1
ATOM 2047 C C . ARG A 1 261 ? -7.895 32.312 13.125 1 37.72 261 ARG A C 1
ATOM 2049 O O . ARG A 1 261 ? -8.023 33.375 13.688 1 37.72 261 ARG A O 1
ATOM 2056 N N . SER A 1 262 ? -6.828 31.812 12.82 1 38.69 262 SER A N 1
ATOM 2057 C CA . SER A 1 262 ? -5.613 32.562 13.148 1 38.69 262 SER A CA 1
ATOM 2058 C C . SER A 1 262 ? -5.512 33.844 12.328 1 38.69 262 SER A C 1
ATOM 2060 O O . SER A 1 262 ? -5.051 34.875 12.828 1 38.69 262 SER A O 1
ATOM 2062 N N . LEU A 1 263 ? -5.863 33.812 11.133 1 34.38 263 LEU A N 1
ATOM 2063 C CA . LEU A 1 263 ? -5.785 35 10.312 1 34.38 263 LEU A CA 1
ATOM 2064 C C . LEU A 1 263 ? -6.723 36.094 10.836 1 34.38 263 LEU A C 1
ATOM 2066 O O . LEU A 1 263 ? -6.387 37.281 10.812 1 34.38 263 LEU A O 1
ATOM 2070 N N . ARG A 1 264 ? -7.762 35.688 11.344 1 35.03 264 ARG A N 1
ATOM 2071 C CA . ARG A 1 264 ? -8.719 36.688 11.812 1 35.03 264 ARG A CA 1
ATOM 2072 C C . ARG A 1 264 ? -8.227 37.344 13.086 1 35.03 264 ARG A C 1
ATOM 2074 O O . ARG A 1 264 ? -8.438 38.531 13.289 1 35.03 264 ARG A O 1
ATOM 2081 N N . SER A 1 265 ? -7.445 36.625 13.773 1 36.72 265 SER A N 1
ATOM 2082 C CA . SER A 1 265 ? -6.918 37.25 14.984 1 36.72 265 SER A CA 1
ATOM 2083 C C . SER A 1 265 ? -5.848 38.281 14.656 1 36.72 265 SER A C 1
ATOM 2085 O O . SER A 1 265 ? -5.746 39.312 15.328 1 36.72 265 SER A O 1
ATOM 2087 N N . ASN A 1 266 ? -5.102 38.062 13.602 1 34.25 266 ASN A N 1
ATOM 2088 C CA . ASN A 1 266 ? -4.039 39 13.273 1 34.25 266 ASN A CA 1
ATOM 2089 C C . ASN A 1 266 ? -4.598 40.312 12.703 1 34.25 266 ASN A C 1
ATOM 2091 O O . ASN A 1 266 ? -4.031 41.375 12.922 1 34.25 266 ASN A O 1
ATOM 2095 N N . ILE A 1 267 ? -5.613 40.281 12.031 1 32.38 267 ILE A N 1
ATOM 2096 C CA . ILE A 1 267 ? -6.148 41.5 11.445 1 32.38 267 ILE A CA 1
ATOM 2097 C C . ILE A 1 267 ? -6.633 42.438 12.555 1 32.38 267 ILE A C 1
ATOM 2099 O O . ILE A 1 267 ? -6.469 43.656 12.461 1 32.38 267 ILE A O 1
ATOM 2103 N N . PHE A 1 268 ? -7.008 41.75 13.641 1 33.03 268 PHE A N 1
ATOM 2104 C CA . PHE A 1 268 ? -7.531 42.625 14.695 1 33.03 268 PHE A CA 1
ATOM 2105 C C . PHE A 1 268 ? -6.402 43.344 15.43 1 33.03 268 PHE A C 1
ATOM 2107 O O . PHE A 1 268 ? -6.578 44.438 15.914 1 33.03 268 PHE A O 1
ATOM 2114 N N . SER A 1 269 ? -5.184 42.844 15.234 1 32.69 269 SER A N 1
ATOM 2115 C CA . SER A 1 269 ? -4.113 43.562 15.938 1 32.69 269 SER A CA 1
ATOM 2116 C C . SER A 1 269 ? -3.648 44.781 15.164 1 32.69 269 SER A C 1
ATOM 2118 O O . SER A 1 269 ? -3.02 45.688 15.727 1 32.69 269 SER A O 1
ATOM 2120 N N . SER A 1 270 ? -3.775 44.781 13.938 1 32.03 270 SER A N 1
ATOM 2121 C CA . SER A 1 270 ? -3.285 45.938 13.203 1 32.03 270 SER A CA 1
ATOM 2122 C C . SER A 1 270 ? -4.223 47.156 13.367 1 32.03 270 SER A C 1
ATOM 2124 O O . SER A 1 270 ? -3.854 48.281 13.055 1 32.03 270 SER A O 1
ATOM 2126 N N . ALA A 1 271 ? -5.414 46.906 13.711 1 29.81 271 ALA A N 1
ATOM 2127 C CA . ALA A 1 271 ? -6.309 48.031 13.82 1 29.81 271 ALA A CA 1
ATOM 2128 C C . ALA A 1 271 ? -6.047 48.812 15.109 1 29.81 271 ALA A C 1
ATOM 2130 O O . ALA A 1 271 ? -6.852 49.656 15.508 1 29.81 271 ALA A O 1
ATOM 2131 N N . LYS A 1 272 ? -4.93 48.562 15.742 1 33.53 272 LYS A N 1
ATOM 2132 C CA . LYS A 1 272 ? -4.746 49.375 16.953 1 33.53 272 LYS A CA 1
ATOM 2133 C C . LYS A 1 272 ? -4.477 50.844 16.609 1 33.53 272 LYS A C 1
ATOM 2135 O O . LYS A 1 272 ? -4.371 51.688 17.5 1 33.53 272 LYS A O 1
ATOM 2140 N N . ASN A 1 273 ? -3.939 51.375 15.547 1 31.39 273 ASN A N 1
ATOM 2141 C CA . ASN A 1 273 ? -3.811 52.812 15.539 1 31.39 273 ASN A CA 1
ATOM 2142 C C . ASN A 1 273 ? -5.172 53.5 15.57 1 31.39 273 ASN A C 1
ATOM 2144 O O . ASN A 1 273 ? -5.273 54.719 15.328 1 31.39 273 ASN A O 1
ATOM 2148 N N . ILE A 1 274 ? -6.258 53.125 15.117 1 27.67 274 ILE A N 1
ATOM 2149 C CA . ILE A 1 274 ? -7.449 53.906 15.461 1 27.67 274 ILE A CA 1
ATOM 2150 C C . ILE A 1 274 ? -7.727 53.781 16.953 1 27.67 274 ILE A C 1
ATOM 2152 O O . ILE A 1 274 ? -7.637 52.688 17.531 1 27.67 274 ILE A O 1
ATOM 2156 N N . ARG A 1 275 ? -7.902 54.906 17.828 1 28.86 275 ARG A N 1
ATOM 2157 C CA . ARG A 1 275 ? -8.109 55.094 19.266 1 28.86 275 ARG A CA 1
ATOM 2158 C C . ARG A 1 275 ? -8.711 53.844 19.891 1 28.86 275 ARG A C 1
ATOM 2160 O O . ARG A 1 275 ? -8.172 53.312 20.859 1 28.86 275 ARG A O 1
ATOM 2167 N N . HIS A 1 276 ? -10.016 54.125 20.547 1 25.95 276 HIS A N 1
ATOM 2168 C CA . HIS A 1 276 ? -10.727 53.438 21.625 1 25.95 276 HIS A CA 1
ATOM 2169 C C . HIS A 1 276 ? -10.922 51.969 21.312 1 25.95 276 HIS A C 1
ATOM 2171 O O . HIS A 1 276 ? -10.82 51.125 22.203 1 25.95 276 HIS A O 1
ATOM 2177 N N . SER A 1 277 ? -11.844 51.875 20.266 1 24.22 277 SER A N 1
ATOM 2178 C CA . SER A 1 277 ? -12.633 50.625 20.312 1 24.22 277 SER A CA 1
ATOM 2179 C C . SER A 1 277 ? -11.758 49.406 20.078 1 24.22 277 SER A C 1
ATOM 2181 O O . SER A 1 277 ? -11.367 49.125 18.953 1 24.22 277 SER A O 1
ATOM 2183 N N . ILE A 1 278 ? -10.758 49.438 20.734 1 25.62 278 ILE A N 1
ATOM 2184 C CA . ILE A 1 278 ? -9.945 48.219 20.797 1 25.62 278 ILE A CA 1
ATOM 2185 C C . ILE A 1 278 ? -10.852 47 20.875 1 25.62 278 ILE A C 1
ATOM 2187 O O . ILE A 1 278 ? -11.609 46.812 21.828 1 25.62 278 ILE A O 1
ATOM 2191 N N . ALA A 1 279 ? -11.695 46.812 19.812 1 25.3 279 ALA A N 1
ATOM 2192 C CA . ALA A 1 279 ? -12.453 45.562 19.859 1 25.3 279 ALA A CA 1
ATOM 2193 C C . ALA A 1 279 ? -11.609 44.406 20.438 1 25.3 279 ALA A C 1
ATOM 2195 O O . ALA A 1 279 ? -10.633 43.969 19.812 1 25.3 279 ALA A O 1
ATOM 2196 N N . HIS A 1 280 ? -11.156 44.688 21.625 1 25.59 280 HIS A N 1
ATOM 2197 C CA . HIS A 1 280 ? -10.68 43.562 22.438 1 25.59 280 HIS A CA 1
ATOM 2198 C C . HIS A 1 280 ? -11.562 42.344 22.234 1 25.59 280 HIS A C 1
ATOM 2200 O O . HIS A 1 280 ? -12.781 42.406 22.406 1 25.59 280 HIS A O 1
ATOM 2206 N N . VAL A 1 281 ? -11.5 41.75 21.219 1 26.22 281 VAL A N 1
ATOM 2207 C CA . VAL A 1 281 ? -12.227 40.5 21.203 1 26.22 281 VAL A CA 1
ATOM 2208 C C . VAL A 1 281 ? -11.938 39.719 22.484 1 26.22 281 VAL A C 1
ATOM 2210 O O . VAL A 1 281 ? -10.836 39.188 22.672 1 26.22 281 VAL A O 1
ATOM 2213 N N . ALA A 1 282 ? -12.039 40.406 23.656 1 24.58 282 ALA A N 1
ATOM 2214 C CA . ALA A 1 282 ? -12.062 39.719 24.953 1 24.58 282 ALA A CA 1
ATOM 2215 C C . ALA A 1 282 ? -13.312 38.875 25.094 1 24.58 282 ALA A C 1
ATOM 2217 O O . ALA A 1 282 ? -14.414 39.281 24.734 1 24.58 282 ALA A O 1
ATOM 2218 N N . CYS A 1 283 ? -13.242 37.531 24.938 1 25.7 283 CYS A N 1
ATOM 2219 C CA . CYS A 1 283 ? -14.344 36.688 25.375 1 25.7 283 CYS A CA 1
ATOM 2220 C C . CYS A 1 283 ? -14.719 36.969 26.828 1 25.7 283 CYS A C 1
ATOM 2222 O O . CYS A 1 283 ? -13.922 36.75 27.734 1 25.7 283 CYS A O 1
ATOM 2224 N N . GLU A 1 284 ? -15.094 38.031 27.047 1 24.19 284 GLU A N 1
ATOM 2225 C CA . GLU A 1 284 ? -15.57 38.312 28.406 1 24.19 284 GLU A CA 1
ATOM 2226 C C . GLU A 1 284 ? -16.781 37.438 28.75 1 24.19 284 GLU A C 1
ATOM 2228 O O . GLU A 1 284 ? -17.766 37.438 28 1 24.19 284 GLU A O 1
ATOM 2233 N N . PHE A 1 285 ? -16.484 36.281 29.547 1 25.14 285 PHE A N 1
ATOM 2234 C CA . PHE A 1 285 ? -17.578 35.531 30.172 1 25.14 285 PHE A CA 1
ATOM 2235 C C . PHE A 1 285 ? -18.438 36.438 31.031 1 25.14 285 PHE A C 1
ATOM 2237 O O . PHE A 1 285 ? -17.922 37.406 31.641 1 25.14 285 PHE A O 1
ATOM 2244 N N . PRO A 1 286 ? -19.594 36.625 30.75 1 24.02 286 PRO A N 1
ATOM 2245 C CA . PRO A 1 286 ? -20.438 37.438 31.641 1 24.02 286 PRO A CA 1
ATOM 2246 C C . PRO A 1 286 ? -20.203 37.125 33.125 1 24.02 286 PRO A C 1
ATOM 2248 O O . PRO A 1 286 ? -19.844 35.969 33.469 1 24.02 286 PRO A O 1
ATOM 2251 N N . THR A 1 287 ? -19.75 37.969 34 1 25.08 287 THR A N 1
ATOM 2252 C CA . THR A 1 287 ? -19.547 37.844 35.438 1 25.08 287 THR A CA 1
ATOM 2253 C C . THR A 1 287 ? -20.766 37.219 36.125 1 25.08 287 THR A C 1
ATOM 2255 O O . THR A 1 287 ? -20.703 36.812 37.281 1 25.08 287 THR A O 1
ATOM 2258 N N . GLY A 1 288 ? -21.953 37.625 35.875 1 26.8 288 GLY A N 1
ATOM 2259 C CA . GLY A 1 288 ? -22.969 37.312 36.844 1 26.8 288 GLY A CA 1
ATOM 2260 C C . GLY A 1 288 ? -23.125 35.812 37.094 1 26.8 288 GLY A C 1
ATOM 2261 O O . GLY A 1 288 ? -23.578 35.406 38.156 1 26.8 288 GLY A O 1
ATOM 2262 N N . HIS A 1 289 ? -23.562 35 36.094 1 26.2 289 HIS A N 1
ATOM 2263 C CA . HIS A 1 289 ? -23.938 33.656 36.562 1 26.2 289 HIS A 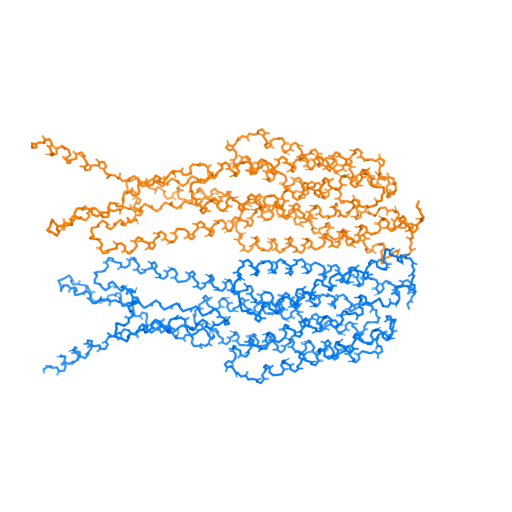CA 1
ATOM 2264 C C . HIS A 1 289 ? -22.703 32.844 36.938 1 26.2 289 HIS A C 1
ATOM 2266 O O . HIS A 1 289 ? -21.688 32.875 36.219 1 26.2 289 HIS A O 1
ATOM 2272 N N . SER A 1 290 ? -22.453 32.531 38.156 1 25.08 290 SER A N 1
ATOM 2273 C CA . SER A 1 290 ? -21.547 31.547 38.719 1 25.08 290 SER A CA 1
ATOM 2274 C C . SER A 1 290 ? -21.359 30.344 37.812 1 25.08 290 SER A C 1
ATOM 2276 O O . SER A 1 290 ? -22.312 29.594 37.562 1 25.08 290 SER A O 1
ATOM 2278 N N . ILE A 1 291 ? -20.719 30.484 36.719 1 27.77 291 ILE A N 1
ATOM 2279 C CA . ILE A 1 291 ? -20.406 29.25 36 1 27.77 291 ILE A CA 1
ATOM 2280 C C . ILE A 1 291 ? -19.906 28.188 36.969 1 27.77 291 ILE A C 1
ATOM 2282 O O . ILE A 1 291 ? -18.875 28.359 37.594 1 27.77 291 ILE A O 1
ATOM 2286 N N . ASN A 1 292 ? -20.812 27.562 37.625 1 24.17 292 ASN A N 1
ATOM 2287 C CA . ASN A 1 292 ? -20.469 26.422 38.469 1 24.17 292 ASN A CA 1
ATOM 2288 C C . ASN A 1 292 ? -19.422 25.516 37.812 1 24.17 292 ASN A C 1
ATOM 2290 O O . ASN A 1 292 ? -19.438 25.359 36.562 1 24.17 292 ASN A O 1
ATOM 2294 N N . SER A 1 293 ? -18.172 25.281 38.344 1 27.03 293 SER A N 1
ATOM 2295 C CA . SER A 1 293 ? -17.062 24.391 38.031 1 27.03 293 SER A CA 1
ATOM 2296 C C . SER A 1 293 ? -17.547 23.078 37.438 1 27.03 293 SER A C 1
ATOM 2298 O O . SER A 1 293 ? -16.766 22.328 36.844 1 27.03 293 SER A O 1
ATOM 2300 N N . GLU A 1 294 ? -18.703 22.562 37.812 1 26.42 294 GLU A N 1
ATOM 2301 C CA . GLU A 1 294 ? -19.203 21.25 37.438 1 26.42 294 GLU A CA 1
ATOM 2302 C C . GLU A 1 294 ? -19.531 21.188 35.938 1 26.42 294 GLU A C 1
ATOM 2304 O O . GLU A 1 294 ? -19.406 20.141 35.312 1 26.42 294 GLU A O 1
ATOM 2309 N N . GLU A 1 295 ? -20.125 22.219 35.438 1 26.77 295 GLU A N 1
ATOM 2310 C CA . GLU A 1 295 ? -20.688 22.109 34.094 1 26.77 295 GLU A CA 1
ATOM 2311 C C . GLU A 1 295 ? -19.594 22.203 33.031 1 26.77 295 GLU A C 1
ATOM 2313 O O . GLU A 1 295 ? -19.781 21.734 31.891 1 26.77 295 GLU A O 1
ATOM 2318 N N . LEU A 1 296 ? -18.531 22.984 33.156 1 28.55 296 LEU A N 1
ATOM 2319 C CA . LEU A 1 296 ? -17.391 22.953 32.25 1 28.55 296 LEU A CA 1
ATOM 2320 C C . LEU A 1 296 ? -16.828 21.531 32.125 1 28.55 296 LEU A C 1
ATOM 2322 O O . LEU A 1 296 ? -16.047 21.234 31.234 1 28.55 296 LEU A O 1
ATOM 2326 N N . ARG A 1 297 ? -16.891 20.797 33.25 1 25.41 297 ARG A N 1
ATOM 2327 C CA . ARG A 1 297 ? -16.312 19.453 33.281 1 25.41 297 ARG A CA 1
ATOM 2328 C C . ARG A 1 297 ? -17 18.531 32.281 1 25.41 297 ARG A C 1
ATOM 2330 O O . ARG A 1 297 ? -16.359 17.672 31.688 1 25.41 297 ARG A O 1
ATOM 2337 N N . SER A 1 298 ? -18.328 18.281 32.375 1 25.95 298 SER A N 1
ATOM 2338 C CA . SER A 1 298 ? -18.984 17.047 31.953 1 25.95 298 SER A CA 1
ATOM 2339 C C . SER A 1 298 ? -19.203 17.016 30.438 1 25.95 298 SER A C 1
ATOM 2341 O O . SER A 1 298 ? -19.609 15.992 29.891 1 25.95 298 SER A O 1
ATOM 2343 N N . HIS A 1 299 ? -19.547 18.156 29.828 1 26.09 299 HIS A N 1
ATOM 2344 C CA . HIS A 1 299 ? -20.062 17.812 28.516 1 26.09 299 HIS A CA 1
ATOM 2345 C C . HIS A 1 299 ? -18.953 17.328 27.594 1 26.09 299 HIS A C 1
ATOM 2347 O O . HIS A 1 299 ? -18.375 18.125 26.844 1 26.09 299 HIS A O 1
ATOM 2353 N N . ARG A 1 300 ? -18.031 16.641 28.031 1 27.83 300 ARG A N 1
ATOM 2354 C CA . ARG A 1 300 ? -17.141 15.75 27.297 1 27.83 300 ARG A CA 1
ATOM 2355 C C . ARG A 1 300 ? -17.906 14.953 26.25 1 27.83 300 ARG A C 1
ATOM 2357 O O . ARG A 1 300 ? -18.344 13.828 26.5 1 27.83 300 ARG A O 1
ATOM 2364 N N . ASN A 1 301 ? -19.047 15.398 25.703 1 26.09 301 ASN A N 1
ATOM 2365 C CA . ASN A 1 301 ? -19.688 14.492 24.734 1 26.09 301 ASN A CA 1
ATOM 2366 C C . ASN A 1 301 ? -18.672 13.93 23.75 1 26.09 301 ASN A C 1
ATOM 2368 O O . ASN A 1 301 ? -17.766 14.641 23.297 1 26.09 301 ASN A O 1
ATOM 2372 N N . HIS A 1 302 ? -18.516 12.672 23.688 1 26.31 302 HIS A N 1
ATOM 2373 C CA . HIS A 1 302 ? -17.641 11.703 23.047 1 26.31 302 HIS A CA 1
ATOM 2374 C C . HIS A 1 302 ? -17.422 12.031 21.578 1 26.31 302 HIS A C 1
ATOM 2376 O O . HIS A 1 302 ? -16.391 11.68 21 1 26.31 302 HIS A O 1
ATOM 2382 N N . ASP A 1 303 ? -18.641 12.102 20.812 1 26.64 303 ASP A N 1
ATOM 2383 C CA . ASP A 1 303 ? -18.422 11.578 19.469 1 26.64 303 ASP A CA 1
ATOM 2384 C C . ASP A 1 303 ? -17.625 12.57 18.609 1 26.64 303 ASP A C 1
ATOM 2386 O O . ASP A 1 303 ? -16.656 12.188 17.953 1 26.64 303 ASP A O 1
ATOM 2390 N N . GLY A 1 304 ? -18.266 13.547 17.594 1 25.5 304 GLY A N 1
ATOM 2391 C CA . GLY A 1 304 ? -17.562 14.281 16.578 1 25.5 304 GLY A CA 1
ATOM 2392 C C . GLY A 1 304 ? -17.031 15.625 17.047 1 25.5 304 GLY A C 1
ATOM 2393 O O . GLY A 1 304 ? -17.344 16.047 18.172 1 25.5 304 GLY A O 1
ATOM 2394 N N . VAL A 1 305 ? -16.047 16.266 16.453 1 25.05 305 VAL A N 1
ATOM 2395 C CA . VAL A 1 305 ? -15.195 17.438 16.641 1 25.05 305 VAL A CA 1
ATOM 2396 C C . VAL A 1 305 ? -16.047 18.703 16.688 1 25.05 305 VAL A C 1
ATOM 2398 O O . VAL A 1 305 ? -16.734 19.016 15.711 1 25.05 305 VAL A O 1
ATOM 2401 N N . HIS A 1 306 ? -16.625 19.156 17.938 1 24.66 306 HIS A N 1
ATOM 2402 C CA . HIS A 1 306 ? -17.203 20.484 18.125 1 24.66 306 HIS A CA 1
ATOM 2403 C C . HIS A 1 306 ? -16.125 21.562 18.047 1 24.66 306 HIS A C 1
ATOM 2405 O O . HIS A 1 306 ? -15.133 21.516 18.781 1 24.66 306 HIS A O 1
ATOM 2411 N N . VAL A 1 307 ? -15.844 22.125 16.875 1 25.8 307 VAL A N 1
ATOM 2412 C CA . VAL A 1 307 ? -14.961 23.281 16.766 1 25.8 307 VAL A CA 1
ATOM 2413 C C . VAL A 1 307 ? -15.711 24.547 17.172 1 25.8 307 VAL A C 1
ATOM 2415 O O . VAL A 1 307 ? -16.703 24.922 16.547 1 25.8 307 VAL A O 1
ATOM 2418 N N . CYS A 1 308 ? -15.867 24.953 18.484 1 24.61 308 CYS A N 1
ATOM 2419 C CA . CYS A 1 308 ? -16.453 26.203 18.969 1 24.61 308 CYS A CA 1
ATOM 2420 C C . CYS A 1 308 ? -15.508 27.375 18.703 1 24.61 308 CYS A C 1
ATOM 2422 O O . CYS A 1 308 ? -14.375 27.375 19.188 1 24.61 308 CYS A O 1
ATOM 2424 N N . THR A 1 309 ? -15.445 27.969 17.516 1 25.14 309 THR A N 1
ATOM 2425 C CA . THR A 1 309 ? -14.656 29.172 17.281 1 25.14 309 THR A CA 1
ATOM 2426 C C . THR A 1 309 ? -15.414 30.422 17.766 1 25.14 309 THR A C 1
ATOM 2428 O O . THR A 1 309 ? -16.453 30.766 17.203 1 25.14 309 THR A O 1
ATOM 2431 N N . THR A 1 310 ? -15.812 30.703 19.016 1 24.69 310 THR A N 1
ATOM 2432 C CA . THR A 1 310 ? -16.5 31.906 19.438 1 24.69 310 THR A CA 1
ATOM 2433 C C . THR A 1 310 ? -15.523 33.094 19.531 1 24.69 310 THR A C 1
ATOM 2435 O O . THR A 1 310 ? -14.523 33 20.25 1 24.69 310 THR A O 1
ATOM 2438 N N . ALA A 1 311 ? -15.031 33.781 18.453 1 25.47 311 ALA A N 1
ATOM 2439 C CA . ALA A 1 311 ? -14.258 35 18.656 1 25.47 311 ALA A CA 1
ATOM 2440 C C . ALA A 1 311 ? -15.18 36.188 18.922 1 25.47 311 ALA A C 1
ATOM 2442 O O . ALA A 1 311 ? -16.109 36.438 18.156 1 25.47 311 ALA A O 1
ATOM 2443 N N . THR A 1 312 ? -15.727 36.5 20.125 1 24.02 312 THR A N 1
ATOM 2444 C CA . THR A 1 312 ? -16.469 37.719 20.438 1 24.02 312 THR A CA 1
ATOM 2445 C C . THR A 1 312 ? -15.523 38.906 20.484 1 24.02 312 THR A C 1
ATOM 2447 O O . THR A 1 312 ? -14.555 38.906 21.25 1 24.02 312 THR A O 1
ATOM 2450 N N . LEU A 1 313 ? -15.336 39.719 19.469 1 24.97 313 LEU A N 1
ATOM 2451 C CA . LEU A 1 313 ? -14.656 41.031 19.422 1 24.97 313 LEU A CA 1
ATOM 2452 C C . LEU A 1 313 ? -15.469 42.094 20.141 1 24.97 313 LEU A C 1
ATOM 2454 O O . LEU A 1 313 ? -16.609 42.375 19.766 1 24.97 313 LEU A O 1
ATOM 2458 N N . SER A 1 314 ? -15.414 42.25 21.453 1 23.69 314 SER A N 1
ATOM 2459 C CA . SER A 1 314 ? -16.047 43.344 22.156 1 23.69 314 SER A CA 1
ATOM 2460 C C . SER A 1 314 ? -15.273 44.656 21.984 1 23.69 314 SER A C 1
ATOM 2462 O O . SER A 1 314 ? -14.07 44.719 22.25 1 23.69 314 SER A O 1
ATOM 2464 N N . ALA A 1 315 ? -15.539 45.562 21 1 24.36 315 ALA A N 1
ATOM 2465 C CA . ALA A 1 315 ? -15.102 46.938 20.828 1 24.36 315 ALA A CA 1
ATOM 2466 C C . ALA A 1 315 ? -15.469 47.781 22.031 1 24.36 315 ALA A C 1
ATOM 2468 O O . ALA A 1 315 ? -16.656 47.906 22.375 1 24.36 315 ALA A O 1
ATOM 2469 N N . ALA A 1 316 ? -14.719 47.906 23.016 1 23.84 316 ALA A N 1
ATOM 2470 C CA . ALA A 1 316 ? -14.898 48.906 24.062 1 23.84 316 ALA A CA 1
ATOM 2471 C C . ALA A 1 316 ? -14.969 50.312 23.469 1 23.84 316 ALA A C 1
ATOM 2473 O O . ALA A 1 316 ? -14.32 50.594 22.453 1 23.84 316 ALA A O 1
ATOM 2474 N N . HIS A 1 317 ? -16.031 51.188 23.75 1 24.69 317 HIS A N 1
ATOM 2475 C CA . HIS A 1 317 ? -16.312 52.625 23.531 1 24.69 317 HIS A CA 1
ATOM 2476 C C . HIS A 1 317 ? -15.133 53.469 23.953 1 24.69 317 HIS A C 1
ATOM 2478 O O . HIS A 1 317 ? -14.852 53.594 25.156 1 24.69 317 HIS A O 1
ATOM 2484 N N . VAL A 1 318 ? -14.039 53.562 23.281 1 24.83 318 VAL A N 1
ATOM 2485 C CA . VAL A 1 318 ? -13.031 54.594 23.562 1 24.83 318 VAL A CA 1
ATOM 2486 C C . VAL A 1 318 ? -13.656 55.969 23.391 1 24.83 318 VAL A C 1
ATOM 2488 O O . VAL A 1 318 ? -14.281 56.25 22.375 1 24.83 318 VAL A O 1
ATOM 2491 N N . SER A 1 319 ? -14.031 56.594 24.406 1 24.92 319 SER A N 1
ATOM 2492 C CA . SER A 1 319 ? -14.391 58 24.406 1 24.92 319 SER A CA 1
ATOM 2493 C C . SER A 1 319 ? -13.359 58.844 23.672 1 24.92 319 SER A C 1
ATOM 2495 O O . SER A 1 319 ? -12.195 58.906 24.078 1 24.92 319 SER A O 1
ATOM 2497 N N . VAL A 1 320 ? -13.398 58.812 22.344 1 25.59 320 VAL A N 1
ATOM 2498 C CA . VAL A 1 320 ? -12.656 59.781 21.516 1 25.59 320 VAL A CA 1
ATOM 2499 C C . VAL A 1 320 ? -12.922 61.188 21.984 1 25.59 320 VAL A C 1
ATOM 2501 O O . VAL A 1 320 ? -14.078 61.594 22.172 1 25.59 320 VAL A O 1
ATOM 2504 N N . GLN A 1 321 ? -12.047 61.781 22.578 1 25.08 321 GLN A N 1
ATOM 2505 C CA . GLN A 1 321 ? -12.188 63.219 22.703 1 25.08 321 GLN A CA 1
ATOM 2506 C C . GLN A 1 321 ? -12.531 63.844 21.359 1 25.08 321 GLN A C 1
ATOM 2508 O O . GLN A 1 321 ? -12.133 63.344 20.297 1 25.08 321 GLN A O 1
ATOM 2513 N N . PRO A 1 322 ? -13.539 64.875 21.125 1 25.66 322 PRO A N 1
ATOM 2514 C CA . PRO A 1 322 ? -14.164 65.562 20.016 1 25.66 322 PRO A CA 1
ATOM 2515 C C . PRO A 1 322 ? -13.148 66.188 19.047 1 25.66 322 PRO A C 1
ATOM 2517 O O . PRO A 1 322 ? -13.516 66.625 17.953 1 25.66 322 PRO A O 1
ATOM 2520 N N . LYS A 1 323 ? -11.992 66.5 19.438 1 28.86 323 LYS A N 1
ATOM 2521 C CA . LYS A 1 323 ? -11.445 67.562 18.547 1 28.86 323 LYS A CA 1
ATOM 2522 C C . LYS A 1 323 ? -11.094 66.938 17.188 1 28.86 323 LYS A C 1
ATOM 2524 O O . LYS A 1 323 ? -10.859 67.688 16.219 1 28.86 323 LYS A O 1
ATOM 2529 N N . THR A 1 324 ? -10.391 65.875 17.047 1 26.2 324 THR A N 1
ATOM 2530 C CA . THR A 1 324 ? -9.945 65.688 15.664 1 26.2 324 THR A CA 1
ATOM 2531 C C . THR A 1 324 ? -11.094 65.25 14.781 1 26.2 324 THR A C 1
ATOM 2533 O O . THR A 1 324 ? -11.742 64.25 15.07 1 26.2 324 THR A O 1
ATOM 2536 N N . GLN A 1 325 ? -11.758 66.062 13.977 1 24.41 325 GLN A N 1
ATOM 2537 C CA . GLN A 1 325 ? -12.797 66 12.953 1 24.41 325 GLN A CA 1
ATOM 2538 C C . GLN A 1 325 ? -12.594 64.812 12 1 24.41 325 GLN A C 1
ATOM 2540 O O . GLN A 1 325 ? -11.648 64.812 11.211 1 24.41 325 GLN A O 1
ATOM 2545 N N . LEU A 1 326 ? -12.727 63.625 12.445 1 25.41 326 LEU A N 1
ATOM 2546 C CA . LEU A 1 326 ? -12.844 62.531 11.492 1 25.41 326 LEU A CA 1
ATOM 2547 C C . LEU A 1 326 ? -13.797 62.906 10.359 1 25.41 326 LEU A C 1
ATOM 2549 O O . LEU A 1 326 ? -14.891 63.406 10.602 1 25.41 326 LEU A O 1
ATOM 2553 N N . ILE A 1 327 ? -13.219 63.344 9.242 1 25.22 327 ILE A N 1
ATOM 2554 C CA . ILE A 1 327 ? -14.086 63.719 8.125 1 25.22 327 ILE A CA 1
ATOM 2555 C C . ILE A 1 327 ? -15.141 62.625 7.934 1 25.22 327 ILE A C 1
ATOM 2557 O O . ILE A 1 327 ? -14.82 61.438 7.957 1 25.22 327 ILE A O 1
ATOM 2561 N N . PRO A 1 328 ? -16.5 62.688 8.156 1 24.59 328 PRO A N 1
ATOM 2562 C CA . PRO A 1 328 ? -17.688 61.844 8.07 1 24.59 328 PRO A CA 1
ATOM 2563 C C . PRO A 1 328 ? -17.656 60.906 6.859 1 24.59 328 PRO A C 1
ATOM 2565 O O . PRO A 1 328 ? -18.297 59.844 6.863 1 24.59 328 PRO A O 1
ATOM 2568 N N . GLY A 1 329 ? -17.484 61.312 5.676 1 24.22 329 GLY A N 1
ATOM 2569 C CA . GLY A 1 329 ? -17.969 60.719 4.445 1 24.22 329 GLY A CA 1
ATOM 2570 C C . GLY A 1 329 ? -17.375 59.344 4.18 1 24.22 329 GLY A C 1
ATOM 2571 O O . GLY A 1 329 ? -18.016 58.5 3.537 1 24.22 329 GLY A O 1
ATOM 2572 N N . GLN A 1 330 ? -16.188 59.219 4.125 1 23.64 330 GLN A N 1
ATOM 2573 C CA . GLN A 1 330 ? -15.734 58.25 3.158 1 23.64 330 GLN A CA 1
ATOM 2574 C C . GLN A 1 330 ? -15.953 56.812 3.68 1 23.64 330 GLN A C 1
ATOM 2576 O O . GLN A 1 330 ? -16.422 55.938 2.949 1 23.64 330 GLN A O 1
ATOM 2581 N N . VAL A 1 331 ? -15.102 56.281 4.594 1 22.56 331 VAL A N 1
ATOM 2582 C CA . VAL A 1 331 ? -14.992 54.812 4.434 1 22.56 331 VAL A CA 1
ATOM 2583 C C . VAL A 1 331 ? -16.125 54.125 5.188 1 22.56 331 VAL A C 1
ATOM 2585 O O . VAL A 1 331 ? -16.188 54.188 6.418 1 22.56 331 VAL A O 1
ATOM 2588 N N . GLU A 1 332 ? -17.453 54.25 4.914 1 22.84 332 GLU A N 1
ATOM 2589 C CA . GLU A 1 332 ? -18.578 53.438 5.367 1 22.84 332 GLU A CA 1
ATOM 2590 C C . GLU A 1 332 ? -18.281 51.969 5.184 1 22.84 332 GLU A C 1
ATOM 2592 O O . GLU A 1 332 ? -18.141 51.5 4.055 1 22.84 332 GLU A O 1
ATOM 2597 N N . PHE A 1 333 ? -17.391 51.375 5.898 1 22.67 333 PHE A N 1
ATOM 2598 C CA . PHE A 1 333 ? -17.312 49.938 5.785 1 22.67 333 PHE A CA 1
ATOM 2599 C C . PHE A 1 333 ? -18.641 49.281 6.137 1 22.67 333 PHE A C 1
ATOM 2601 O O . PHE A 1 333 ? -19.031 49.25 7.305 1 22.67 333 PHE A O 1
ATOM 2608 N N . ASN A 1 334 ? -19.797 49.5 5.469 1 23.44 334 ASN A N 1
ATOM 2609 C CA . ASN A 1 334 ? -21.094 48.844 5.586 1 23.44 334 ASN A CA 1
ATOM 2610 C C . ASN A 1 334 ? -20.938 47.312 5.445 1 23.44 334 ASN A C 1
ATOM 2612 O O . ASN A 1 334 ? -21.906 46.625 5.09 1 23.44 334 ASN A O 1
ATOM 2616 N N . GLY A 1 335 ? -19.844 46.719 5.352 1 23.3 335 GLY A N 1
ATOM 2617 C CA . GLY A 1 335 ? -20.047 45.344 5 1 23.3 335 GLY A CA 1
ATOM 2618 C C . GLY A 1 335 ? -20.812 44.562 6.055 1 23.3 335 GLY A C 1
ATOM 2619 O O . GLY A 1 335 ? -20.328 44.375 7.168 1 23.3 335 GLY A O 1
ATOM 2620 N N . ILE A 1 336 ? -22.141 44.75 6.312 1 23.98 336 ILE A N 1
ATOM 2621 C CA . ILE A 1 336 ? -23.141 44.031 7.082 1 23.98 336 ILE A CA 1
ATOM 2622 C C . ILE A 1 336 ? -23.062 42.531 6.742 1 23.98 336 ILE A C 1
ATOM 2624 O O . ILE A 1 336 ? -24.078 41.844 6.809 1 23.98 336 ILE A O 1
ATOM 2628 N N . GLY A 1 337 ? -22.109 42 6.18 1 23.48 337 GLY A N 1
ATOM 2629 C CA . GLY A 1 337 ? -22.406 40.594 5.848 1 23.48 337 GLY A CA 1
ATOM 2630 C C . GLY A 1 337 ? -22.781 39.781 7.059 1 23.48 337 GLY A C 1
ATOM 2631 O O . GLY A 1 337 ? -22.297 40.031 8.164 1 23.48 337 GLY A O 1
ATOM 2632 N N . SER A 1 338 ? -24.109 39.5 7.258 1 22.83 338 SER A N 1
ATOM 2633 C CA . SER A 1 338 ? -24.719 38.594 8.203 1 22.83 338 SER A CA 1
ATOM 2634 C C . SER A 1 338 ? -23.922 37.281 8.305 1 22.83 338 SER A C 1
ATOM 2636 O O . SER A 1 338 ? -23.625 36.656 7.285 1 22.83 338 SER A O 1
ATOM 2638 N N . MET A 1 339 ? -22.969 37.312 9.039 1 24.84 339 MET A N 1
ATOM 2639 C CA . MET A 1 339 ? -22.375 36 9.25 1 24.84 339 MET A CA 1
ATOM 2640 C C . MET A 1 339 ? -23.422 35 9.719 1 24.84 339 MET A C 1
ATOM 2642 O O . MET A 1 339 ? -24.094 35.219 10.734 1 24.84 339 MET A O 1
ATOM 2646 N N . ARG A 1 340 ? -24.312 34.562 8.867 1 25.09 340 ARG A N 1
ATOM 2647 C CA . ARG A 1 340 ? -25.312 33.562 9.117 1 25.09 340 ARG A CA 1
ATOM 2648 C C . ARG A 1 340 ? -24.75 32.406 9.953 1 25.09 340 ARG A C 1
ATOM 2650 O O . ARG A 1 340 ? -23.578 32.031 9.781 1 25.09 340 ARG A O 1
ATOM 2657 N N . ALA A 1 341 ? -25.359 32.188 11.133 1 25.33 341 ALA A N 1
ATOM 2658 C CA . ALA A 1 341 ? -25.156 31 11.953 1 25.33 341 ALA A CA 1
ATOM 2659 C C . ALA A 1 341 ? -25.219 29.734 11.094 1 25.33 341 ALA A C 1
ATOM 2661 O O . ALA A 1 341 ? -26.125 29.562 10.281 1 25.33 341 ALA A O 1
ATOM 2662 N N . ASP A 1 342 ? -24.203 29.391 10.469 1 25.11 342 ASP A N 1
ATOM 2663 C CA . ASP A 1 342 ? -24.312 28.156 9.688 1 25.11 342 ASP A CA 1
ATOM 2664 C C . ASP A 1 342 ? -24.891 27.031 10.531 1 25.11 342 ASP A C 1
ATOM 2666 O O . ASP A 1 342 ? -24.266 26.594 11.5 1 25.11 342 ASP A O 1
ATOM 2670 N N . THR A 1 343 ? -26.203 27.125 10.906 1 24.72 343 THR A N 1
ATOM 2671 C CA . THR A 1 343 ? -26.969 26.047 11.508 1 24.72 343 THR A CA 1
ATOM 2672 C C . THR A 1 343 ? -26.828 24.75 10.695 1 24.72 343 THR A C 1
ATOM 2674 O O . THR A 1 343 ? -27.406 23.719 11.047 1 24.72 343 THR A O 1
ATOM 2677 N N . MET A 1 344 ? -26.578 24.969 9.484 1 23.95 344 MET A N 1
ATOM 2678 C CA . MET A 1 344 ? -26.953 23.75 8.758 1 23.95 344 MET A CA 1
ATOM 2679 C C . MET A 1 344 ? -26.125 22.562 9.219 1 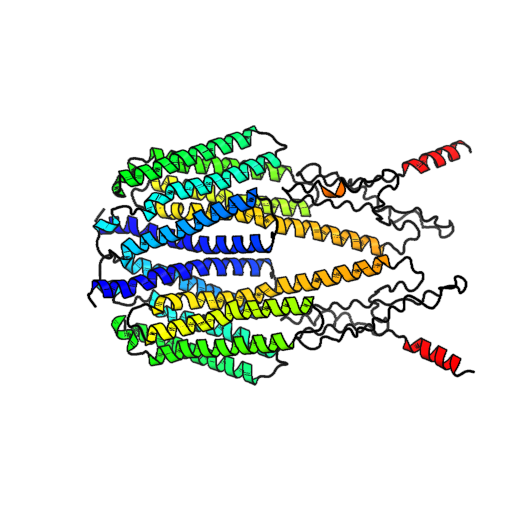23.95 344 MET A C 1
ATOM 2681 O O . MET A 1 344 ? -26.641 21.453 9.359 1 23.95 344 MET A O 1
ATOM 2685 N N . ASN A 1 345 ? -24.906 22.547 8.672 1 24.45 345 ASN A N 1
ATOM 2686 C CA . ASN A 1 345 ? -24.203 21.281 8.508 1 24.45 345 ASN A CA 1
ATOM 2687 C C . ASN A 1 345 ? -23.516 20.859 9.797 1 24.45 345 ASN A C 1
ATOM 2689 O O . ASN A 1 345 ? -22.328 21.156 10.008 1 24.45 345 ASN A O 1
ATOM 2693 N N . GLY A 1 346 ? -24.375 20.578 11.031 1 25.44 346 GLY A N 1
ATOM 2694 C CA . GLY A 1 346 ? -24.203 20.047 12.375 1 25.44 346 GLY A CA 1
ATOM 2695 C C . GLY A 1 346 ? -23.172 20.797 13.188 1 25.44 346 GLY A C 1
ATOM 2696 O O . GLY A 1 346 ? -22.812 20.375 14.289 1 25.44 346 GLY A O 1
ATOM 2697 N N . PHE A 1 347 ? -22.406 21.609 12.484 1 24.22 347 PHE A N 1
ATOM 2698 C CA . PHE A 1 347 ? -21.453 22.406 13.242 1 24.22 347 PHE A CA 1
ATOM 2699 C C . PHE A 1 347 ? -22.031 23.766 13.594 1 24.22 347 PHE A C 1
ATOM 2701 O O . PHE A 1 347 ? -22.672 24.406 12.75 1 24.22 347 PHE A O 1
ATOM 2708 N N . THR A 1 348 ? -22.828 23.984 14.688 1 24.66 348 THR A N 1
ATOM 2709 C CA . THR A 1 348 ? -23.422 25.266 15.07 1 24.66 348 THR A CA 1
ATOM 2710 C C . THR A 1 348 ? -22.359 26.219 15.609 1 24.66 348 THR A C 1
ATOM 2712 O O . THR A 1 348 ? -21.562 25.828 16.484 1 24.66 348 THR A O 1
ATOM 2715 N N . THR A 1 349 ? -21.656 26.891 14.766 1 25.92 349 THR A N 1
ATOM 2716 C CA . THR A 1 349 ? -20.844 27.953 15.336 1 25.92 349 THR A CA 1
ATOM 2717 C C . THR A 1 349 ? -21.688 29.172 15.68 1 25.92 349 THR A C 1
ATOM 2719 O O . THR A 1 349 ? -22.516 29.609 14.867 1 25.92 349 THR A O 1
ATOM 2722 N N . LYS A 1 350 ? -22.359 29.297 16.906 1 26.39 350 LYS A N 1
ATOM 2723 C CA . LYS A 1 350 ? -23.078 30.5 17.328 1 26.39 350 LYS A CA 1
ATOM 2724 C C . LYS A 1 350 ? -22.125 31.641 17.609 1 26.39 350 LYS A C 1
ATOM 2726 O O . LYS A 1 350 ? -21.172 31.5 18.391 1 26.39 350 LYS A O 1
ATOM 2731 N N . ILE A 1 351 ? -21.719 32.375 16.656 1 26.56 351 ILE A N 1
ATOM 2732 C CA . ILE A 1 351 ? -21.031 33.625 16.938 1 26.56 351 ILE A CA 1
ATOM 2733 C C . ILE A 1 351 ? -22 34.625 17.547 1 26.56 351 ILE A C 1
ATOM 2735 O O . ILE A 1 351 ? -23 35 16.922 1 26.56 351 ILE A O 1
ATOM 2739 N N . ILE A 1 352 ? -22.375 34.594 18.891 1 25.52 352 ILE A N 1
ATOM 2740 C CA . ILE A 1 352 ? -23.297 35.5 19.547 1 25.52 352 ILE A CA 1
ATOM 2741 C C . ILE A 1 352 ? -22.625 36.875 19.719 1 25.52 352 ILE A C 1
ATOM 2743 O O . ILE A 1 352 ? -21.688 37 20.516 1 25.52 352 ILE A O 1
ATOM 2747 N N . GLY A 1 353 ? -21.844 37.375 18.828 1 26.47 353 GLY A N 1
ATOM 2748 C CA . GLY A 1 353 ? -21.297 38.688 19.125 1 26.47 353 GLY A CA 1
ATOM 2749 C C . GLY A 1 353 ? -22.328 39.812 19.062 1 26.47 353 GLY A C 1
ATOM 2750 O O . GLY A 1 353 ? -22.875 40.094 17.984 1 26.47 353 GLY A O 1
ATOM 2751 N N . GLY A 1 354 ? -23.469 39.656 19.75 1 24.58 354 GLY A N 1
ATOM 2752 C CA . GLY A 1 354 ? -24.406 40.75 19.656 1 24.58 354 GLY A CA 1
ATOM 2753 C C . GLY A 1 354 ? -23.828 42.062 20.188 1 24.58 354 GLY A C 1
ATOM 2754 O O . GLY A 1 354 ? -22.938 42.062 21.031 1 24.58 354 GLY A O 1
ATOM 2755 N N . PHE A 1 355 ? -23.484 42.969 19.297 1 24.7 355 PHE A N 1
ATOM 2756 C CA . PHE A 1 355 ? -23.266 44.344 19.672 1 24.7 355 PHE A CA 1
ATOM 2757 C C . PHE A 1 355 ? -24.359 44.844 20.625 1 24.7 355 PHE A C 1
ATOM 2759 O O . PHE A 1 355 ? -25.547 44.562 20.422 1 24.7 355 PHE A O 1
ATOM 2766 N N . GLN A 1 356 ? -24.047 44.719 21.906 1 24.02 356 GLN A N 1
ATOM 2767 C CA . GLN A 1 356 ? -25 45.344 22.828 1 24.02 356 GLN A CA 1
ATOM 2768 C C . GLN A 1 356 ? -25.25 46.781 22.453 1 24.02 356 GLN A C 1
ATOM 2770 O O . GLN A 1 356 ? -24.453 47.656 22.812 1 24.02 356 GLN A O 1
ATOM 2775 N N . THR A 1 357 ? -25.375 47.156 21.281 1 25.52 357 THR A N 1
ATOM 2776 C CA . THR A 1 357 ? -25.781 48.531 20.953 1 25.52 357 THR A CA 1
ATOM 2777 C C . THR A 1 357 ? -27.047 48.906 21.719 1 25.52 357 THR A C 1
ATOM 2779 O O . THR A 1 357 ? -27.5 50.062 21.656 1 25.52 357 THR A O 1
ATOM 2782 N N . GLU A 1 358 ? -27.688 47.906 22.266 1 27.02 358 GLU A N 1
ATOM 2783 C CA . GLU A 1 358 ? -29 48.438 22.625 1 27.02 358 GLU A CA 1
ATOM 2784 C C . GLU A 1 358 ? -28.906 49.406 23.797 1 27.02 358 GLU A C 1
ATOM 2786 O O . GLU A 1 358 ? -29.812 50.219 24 1 27.02 358 GLU A O 1
ATOM 2791 N N . LYS A 1 359 ? -27.797 49.188 24.547 1 30.42 359 LYS A N 1
ATOM 2792 C CA . LYS A 1 359 ? -28.078 50.062 25.688 1 30.42 359 LYS A CA 1
ATOM 2793 C C . LYS A 1 359 ? -27.922 51.531 25.297 1 30.42 359 LYS A C 1
ATOM 2795 O O . LYS A 1 359 ? -28.656 52.375 25.797 1 30.42 359 LYS A O 1
ATOM 2800 N N . GLU A 1 360 ? -26.969 51.781 24.453 1 28.27 360 GLU A N 1
ATOM 2801 C CA . GLU A 1 360 ? -26.859 53.25 24.344 1 28.27 360 GLU A CA 1
ATOM 2802 C C . GLU A 1 360 ? -27.938 53.812 23.438 1 28.27 360 GLU A C 1
ATOM 2804 O O . GLU A 1 360 ? -28.219 55 23.453 1 28.27 360 GLU A O 1
ATOM 2809 N N . LYS A 1 361 ? -28.438 52.875 22.609 1 30.31 361 LYS A N 1
ATOM 2810 C CA . LYS A 1 361 ? -29.516 53.531 21.859 1 30.31 361 LYS A CA 1
ATOM 2811 C C . LYS A 1 361 ? -30.656 53.938 22.781 1 30.31 361 LYS A C 1
ATOM 2813 O O . LYS A 1 361 ? -31.281 54.969 22.578 1 30.31 361 LYS A O 1
ATOM 2818 N N . HIS A 1 362 ? -30.844 53.156 23.828 1 29.27 362 HIS A N 1
ATOM 2819 C CA . HIS A 1 362 ? -31.938 53.656 24.641 1 29.27 362 HIS A CA 1
ATOM 2820 C C . HIS A 1 362 ? -31.531 54.938 25.359 1 29.27 362 HIS A C 1
ATOM 2822 O O . HIS A 1 362 ? -32.375 55.812 25.594 1 29.27 362 HIS A O 1
ATOM 2828 N N . LYS A 1 363 ? -30.234 54.938 25.688 1 30.17 363 LYS A N 1
ATOM 2829 C CA . LYS A 1 363 ? -29.984 56.219 26.359 1 30.17 363 LYS A CA 1
ATOM 2830 C C . LYS A 1 363 ? -29.938 57.375 25.359 1 30.17 363 LYS A C 1
ATOM 2832 O O . LYS A 1 363 ? -30.391 58.469 25.656 1 30.17 363 LYS A O 1
ATOM 2837 N N . LEU A 1 364 ? -29.391 57 24.172 1 28.27 364 LEU A N 1
ATOM 2838 C CA . LEU A 1 364 ? -29.5 58.094 23.219 1 28.27 364 LEU A CA 1
ATOM 2839 C C . LEU A 1 364 ? -30.953 58.312 22.812 1 28.27 364 LEU A C 1
ATOM 2841 O O . LEU A 1 364 ? -31.391 59.469 22.625 1 28.27 364 LEU A O 1
ATOM 2845 N N . ASP A 1 365 ? -31.641 57.125 22.625 1 28.38 365 ASP A N 1
ATOM 2846 C CA . ASP A 1 365 ? -33.031 57.375 22.297 1 28.38 365 ASP A CA 1
ATOM 2847 C C . ASP A 1 365 ? -33.75 58.094 23.438 1 28.38 365 ASP A C 1
ATOM 2849 O O . ASP A 1 365 ? -34.625 58.938 23.203 1 28.38 365 ASP A O 1
ATOM 2853 N N . GLU A 1 366 ? -33.344 57.594 24.625 1 30.17 366 GLU A N 1
ATOM 2854 C CA . GLU A 1 366 ? -34.031 58.375 25.672 1 30.17 366 GLU A CA 1
ATOM 2855 C C . GLU A 1 366 ? -33.594 59.812 25.688 1 30.17 366 GLU A C 1
ATOM 2857 O O . GLU A 1 366 ? -34.375 60.719 25.984 1 30.17 366 GLU A O 1
ATOM 2862 N N . SER A 1 367 ? -32.25 59.938 25.328 1 28.17 367 SER A N 1
ATOM 2863 C CA . SER A 1 367 ? -31.891 61.344 25.344 1 28.17 367 SER A CA 1
ATOM 2864 C C . SER A 1 367 ? -32.438 62.062 24.125 1 28.17 367 SER A C 1
ATOM 2866 O O . SER A 1 367 ? -32.656 63.281 24.172 1 28.17 367 SER A O 1
ATOM 2868 N N . PHE A 1 368 ? -32.469 61.312 22.969 1 26.19 368 PHE A N 1
ATOM 2869 C CA . PHE A 1 368 ? -33.125 62.031 21.891 1 26.19 368 PHE A CA 1
ATOM 2870 C C . PHE A 1 368 ? -34.625 62.219 22.188 1 26.19 368 PHE A C 1
ATOM 2872 O O . PHE A 1 368 ? -35.281 63.094 21.609 1 26.19 368 PHE A O 1
ATOM 2879 N N . ASN A 1 369 ? -35.188 61.188 22.734 1 24.48 369 ASN A N 1
ATOM 2880 C CA . ASN A 1 369 ? -36.594 61.469 23 1 24.48 369 ASN A CA 1
ATOM 2881 C C . ASN A 1 369 ? -36.75 62.531 24.078 1 24.48 369 ASN A C 1
ATOM 2883 O O . ASN A 1 369 ? -37.844 62.812 24.531 1 24.48 369 ASN A O 1
ATOM 2887 N N . LYS A 1 370 ? -35.594 62.781 24.797 1 27.05 370 LYS A N 1
ATOM 2888 C CA . LYS A 1 370 ? -35.781 63.969 25.609 1 27.05 370 LYS A CA 1
ATOM 2889 C C . LYS A 1 370 ? -35.5 65.25 24.797 1 27.05 370 LYS A C 1
ATOM 2891 O O . LYS A 1 370 ? -35.375 66.312 25.344 1 27.05 370 LYS A O 1
ATOM 2896 N N . THR A 1 371 ? -35.812 65.438 23.516 1 22.17 371 THR A N 1
ATOM 2897 C CA . THR A 1 371 ? -36 66.812 23.188 1 22.17 371 THR A CA 1
ATOM 2898 C C . THR A 1 371 ? -36.688 67.562 24.312 1 22.17 371 THR A C 1
ATOM 2900 O O . THR A 1 371 ? -37.75 67.125 24.797 1 22.17 371 THR A O 1
ATOM 2903 N N . MET B 1 1 ? 17.531 -32.875 -3.699 1 49.66 1 MET B N 1
ATOM 2904 C CA . MET B 1 1 ? 16.172 -32.469 -3.387 1 49.66 1 MET B CA 1
ATOM 2905 C C . MET B 1 1 ? 15.203 -32.969 -4.457 1 49.66 1 MET B C 1
ATOM 2907 O O . MET B 1 1 ? 15.547 -33.031 -5.637 1 49.66 1 MET B O 1
ATOM 2911 N N . SER B 1 2 ? 14.148 -33.688 -4.051 1 65.81 2 SER B N 1
ATOM 2912 C CA . SER B 1 2 ? 13.156 -34.156 -5.02 1 65.81 2 SER B CA 1
ATOM 2913 C C . SER B 1 2 ? 12.656 -33 -5.883 1 65.81 2 SER B C 1
ATOM 2915 O O . SER B 1 2 ? 12.734 -31.844 -5.484 1 65.81 2 SER B O 1
ATOM 2917 N N . LEU B 1 3 ? 12.344 -33.25 -7.125 1 67.5 3 LEU B N 1
ATOM 2918 C CA . LEU B 1 3 ? 11.906 -32.281 -8.109 1 67.5 3 LEU B CA 1
ATOM 2919 C C . LEU B 1 3 ? 10.797 -31.406 -7.539 1 67.5 3 LEU B C 1
ATOM 2921 O O . LEU B 1 3 ? 10.844 -30.172 -7.672 1 67.5 3 LEU B O 1
ATOM 2925 N N . PRO B 1 4 ? 9.953 -32.031 -6.75 1 70.88 4 PRO B N 1
ATOM 2926 C CA . PRO B 1 4 ? 8.906 -31.172 -6.176 1 70.88 4 PRO B CA 1
ATOM 2927 C C . PRO B 1 4 ? 9.445 -30.203 -5.129 1 70.88 4 PRO B C 1
ATOM 2929 O O . PRO B 1 4 ? 8.984 -29.062 -5.047 1 70.88 4 PRO B O 1
ATOM 2932 N N . GLN B 1 5 ? 10.367 -30.594 -4.414 1 75.94 5 GLN B N 1
ATOM 2933 C CA . GLN B 1 5 ? 10.938 -29.734 -3.381 1 75.94 5 GLN B CA 1
ATOM 2934 C C . GLN B 1 5 ? 11.742 -28.594 -3.998 1 75.94 5 GLN B C 1
ATOM 2936 O O . GLN B 1 5 ? 11.719 -27.469 -3.496 1 75.94 5 GLN B O 1
ATOM 2941 N N . GLU B 1 6 ? 12.375 -28.984 -5.043 1 77.56 6 GLU B N 1
ATOM 2942 C CA . GLU B 1 6 ? 13.156 -27.969 -5.746 1 77.56 6 GLU B CA 1
ATOM 2943 C C . GLU B 1 6 ? 12.25 -26.875 -6.32 1 77.56 6 GLU B C 1
ATOM 2945 O O . GLU B 1 6 ? 12.57 -25.688 -6.246 1 77.56 6 GLU B O 1
ATOM 2950 N N . LEU B 1 7 ? 11.172 -27.328 -6.789 1 83.38 7 LEU B N 1
ATOM 2951 C CA . LEU B 1 7 ? 10.227 -26.375 -7.375 1 83.38 7 LEU B CA 1
ATOM 2952 C C . LEU B 1 7 ? 9.602 -25.5 -6.297 1 83.38 7 LEU B C 1
ATOM 2954 O O . LEU B 1 7 ? 9.414 -24.297 -6.504 1 83.38 7 LEU B O 1
ATOM 2958 N N . GLN B 1 8 ? 9.398 -26.094 -5.188 1 87 8 GLN B N 1
ATOM 2959 C CA . GLN B 1 8 ? 8.852 -25.328 -4.066 1 87 8 GLN B CA 1
ATOM 2960 C C . GLN B 1 8 ? 9.852 -24.312 -3.557 1 87 8 GLN B C 1
ATOM 2962 O O . GLN B 1 8 ? 9.477 -23.219 -3.129 1 87 8 GLN B O 1
ATOM 2967 N N . GLY B 1 9 ? 11.062 -24.688 -3.664 1 89.12 9 GLY B N 1
ATOM 2968 C CA . GLY B 1 9 ? 12.125 -23.797 -3.244 1 89.12 9 GLY B CA 1
ATOM 2969 C C . GLY B 1 9 ? 12.266 -22.578 -4.137 1 89.12 9 GLY B C 1
ATOM 2970 O O . GLY B 1 9 ? 12.805 -21.547 -3.715 1 89.12 9 GLY B O 1
ATOM 2971 N N . ILE B 1 10 ? 11.766 -22.688 -5.332 1 89.5 10 ILE B N 1
ATOM 2972 C CA . ILE B 1 10 ? 11.844 -21.562 -6.266 1 89.5 10 ILE B CA 1
ATOM 2973 C C . ILE B 1 10 ? 10.539 -20.781 -6.242 1 89.5 10 ILE B C 1
ATOM 2975 O O . ILE B 1 10 ? 10.539 -19.562 -6.062 1 89.5 10 ILE B O 1
ATOM 2979 N N . THR B 1 11 ? 9.461 -21.453 -6.348 1 93.44 11 THR B N 1
ATOM 2980 C CA . THR B 1 11 ? 8.172 -20.781 -6.504 1 93.44 11 THR B CA 1
ATOM 2981 C C . THR B 1 11 ? 7.746 -20.125 -5.199 1 93.44 11 THR B C 1
ATOM 2983 O O . THR B 1 11 ? 7.145 -19.047 -5.207 1 93.44 11 THR B O 1
ATOM 2986 N N . GLY B 1 12 ? 8.07 -20.688 -4.047 1 94.44 12 GLY B N 1
ATOM 2987 C CA . GLY B 1 12 ? 7.688 -20.141 -2.75 1 94.44 12 GLY B CA 1
ATOM 2988 C C . GLY B 1 12 ? 8.203 -18.734 -2.508 1 94.44 12 GLY B C 1
ATOM 2989 O O . GLY B 1 12 ? 7.414 -17.828 -2.275 1 94.44 12 GLY B O 1
ATOM 2990 N N . PRO B 1 13 ? 9.43 -18.547 -2.621 1 95.69 13 PRO B N 1
ATOM 2991 C CA . PRO B 1 13 ? 9.992 -17.203 -2.416 1 95.69 13 PRO B CA 1
ATOM 2992 C C . PRO B 1 13 ? 9.445 -16.188 -3.4 1 95.69 13 PRO B C 1
ATOM 2994 O O . PRO B 1 13 ? 9.305 -15 -3.055 1 95.69 13 PRO B O 1
ATOM 2997 N N . PHE B 1 14 ? 9.086 -16.609 -4.562 1 96.44 14 PHE B N 1
ATOM 2998 C CA . PHE B 1 14 ? 8.539 -15.672 -5.543 1 96.44 14 PHE B CA 1
ATOM 2999 C C . PHE B 1 14 ? 7.141 -15.227 -5.141 1 96.44 14 PHE B C 1
ATOM 3001 O O . PHE B 1 14 ? 6.777 -14.062 -5.328 1 96.44 14 PHE B O 1
ATOM 3008 N N . ILE B 1 15 ? 6.371 -16.109 -4.586 1 96.06 15 ILE B N 1
ATOM 3009 C CA . ILE B 1 15 ? 5.023 -15.75 -4.156 1 96.06 15 ILE B CA 1
ATOM 3010 C C . ILE B 1 15 ? 5.102 -14.805 -2.955 1 96.06 15 ILE B C 1
ATOM 3012 O O . ILE B 1 15 ? 4.48 -13.742 -2.953 1 96.06 15 ILE B O 1
ATOM 3016 N N . VAL B 1 16 ? 5.91 -15.156 -2.016 1 95.88 16 VAL B N 1
ATOM 3017 C CA . VAL B 1 16 ? 6.023 -14.352 -0.8 1 95.88 16 VAL B CA 1
ATOM 3018 C C . VAL B 1 16 ? 6.68 -13.016 -1.121 1 95.88 16 VAL B C 1
ATOM 3020 O O . VAL B 1 16 ? 6.211 -11.961 -0.676 1 95.88 16 VAL B O 1
ATOM 3023 N N . GLY B 1 17 ? 7.727 -13.078 -1.849 1 97.75 17 GLY B N 1
ATOM 3024 C CA . GLY B 1 17 ? 8.445 -11.859 -2.201 1 97.75 17 GLY B CA 1
ATOM 3025 C C . GLY B 1 17 ? 7.609 -10.898 -3.029 1 97.75 17 GLY B C 1
ATOM 3026 O O . GLY B 1 17 ? 7.621 -9.695 -2.783 1 97.75 17 GLY B O 1
ATOM 3027 N N . THR B 1 18 ? 6.895 -11.414 -3.988 1 98.06 18 THR B N 1
ATOM 3028 C CA . THR B 1 18 ? 6.055 -10.57 -4.828 1 98.06 18 THR B CA 1
ATOM 3029 C C . THR B 1 18 ? 4.91 -9.969 -4.02 1 98.06 18 THR B C 1
ATOM 3031 O O . THR B 1 18 ? 4.547 -8.805 -4.223 1 98.06 18 THR B O 1
ATOM 3034 N N . SER B 1 19 ? 4.344 -10.742 -3.17 1 97.81 19 SER B N 1
ATOM 3035 C CA . SER B 1 19 ? 3.289 -10.227 -2.305 1 97.81 19 SER B CA 1
ATOM 3036 C C . SER B 1 19 ? 3.805 -9.094 -1.424 1 97.81 19 SER B C 1
ATOM 3038 O O . SER B 1 19 ? 3.174 -8.039 -1.328 1 97.81 19 SER B O 1
ATOM 3040 N N . ALA B 1 20 ? 4.914 -9.312 -0.838 1 97.75 20 ALA B N 1
ATOM 3041 C CA . ALA B 1 20 ? 5.508 -8.281 0.01 1 97.75 20 ALA B CA 1
ATOM 3042 C C . ALA B 1 20 ? 5.867 -7.043 -0.802 1 97.75 20 ALA B C 1
ATOM 3044 O O . ALA B 1 20 ? 5.641 -5.914 -0.356 1 97.75 20 ALA B O 1
ATOM 3045 N N . SER B 1 21 ? 6.414 -7.258 -1.928 1 98.44 21 SER B N 1
ATOM 3046 C CA . SER B 1 21 ? 6.785 -6.156 -2.812 1 98.44 21 SER B CA 1
ATOM 3047 C C . SER B 1 21 ? 5.559 -5.355 -3.24 1 98.44 21 SER B C 1
ATOM 3049 O O . SER B 1 21 ? 5.594 -4.121 -3.252 1 98.44 21 SER B O 1
ATOM 3051 N N . THR B 1 22 ? 4.52 -6.035 -3.582 1 98.19 22 THR B N 1
ATOM 3052 C CA . THR B 1 22 ? 3.293 -5.367 -4 1 98.19 22 THR B CA 1
ATOM 3053 C C . THR B 1 22 ? 2.67 -4.602 -2.836 1 98.19 22 THR B C 1
ATOM 3055 O O . THR B 1 22 ? 2.135 -3.508 -3.021 1 98.19 22 THR B O 1
ATOM 3058 N N . PHE B 1 23 ? 2.742 -5.219 -1.688 1 97.94 23 PHE B N 1
ATOM 3059 C CA . PHE B 1 23 ? 2.309 -4.547 -0.47 1 97.94 23 PHE B CA 1
ATOM 3060 C C . PHE B 1 23 ? 3.078 -3.246 -0.268 1 97.94 23 PHE B C 1
ATOM 3062 O O . PHE B 1 23 ? 2.479 -2.193 -0.038 1 97.94 23 PHE B O 1
ATOM 3069 N N . LEU B 1 24 ? 4.312 -3.322 -0.366 1 98.25 24 LEU B N 1
ATOM 3070 C CA . LEU B 1 24 ? 5.172 -2.154 -0.206 1 98.25 24 LEU B CA 1
ATOM 3071 C C . LEU B 1 24 ? 4.914 -1.136 -1.311 1 98.25 24 LEU B C 1
ATOM 3073 O O . LEU B 1 24 ? 5.016 0.072 -1.083 1 98.25 24 LEU B O 1
ATOM 3077 N N . PHE B 1 25 ? 4.59 -1.616 -2.502 1 98.25 25 PHE B N 1
ATOM 3078 C CA . PHE B 1 25 ? 4.246 -0.728 -3.605 1 98.25 25 PHE B CA 1
ATOM 3079 C C . PHE B 1 25 ? 3.039 0.132 -3.25 1 98.25 25 PHE B C 1
ATOM 3081 O O . PHE B 1 25 ? 2.988 1.314 -3.596 1 98.25 25 PHE B O 1
ATOM 3088 N N . GLY B 1 26 ? 2.096 -0.446 -2.545 1 96.94 26 GLY B N 1
ATOM 3089 C CA . GLY B 1 26 ? 0.979 0.342 -2.051 1 96.94 26 GLY B CA 1
ATOM 3090 C C . GLY B 1 26 ? 1.402 1.458 -1.115 1 96.94 26 GLY B C 1
ATOM 3091 O O . GLY B 1 26 ? 0.919 2.586 -1.228 1 96.94 26 GLY B O 1
ATOM 3092 N N . ILE B 1 27 ? 2.336 1.171 -0.319 1 95.44 27 ILE B N 1
ATOM 3093 C CA . ILE B 1 27 ? 2.85 2.148 0.634 1 95.44 27 ILE B CA 1
ATOM 3094 C C . ILE B 1 27 ? 3.584 3.26 -0.111 1 95.44 27 ILE B C 1
ATOM 3096 O O . ILE B 1 27 ? 3.367 4.445 0.157 1 95.44 27 ILE B O 1
ATOM 3100 N N . THR B 1 28 ? 4.383 2.893 -1.04 1 96.81 28 THR B N 1
ATOM 3101 C CA . THR B 1 28 ? 5.184 3.877 -1.757 1 96.81 28 THR B CA 1
ATOM 3102 C C . THR B 1 28 ? 4.297 4.801 -2.582 1 96.81 28 THR B C 1
ATOM 3104 O O . THR B 1 28 ? 4.543 6.008 -2.656 1 96.81 28 THR B O 1
ATOM 3107 N N . LEU B 1 29 ? 3.285 4.223 -3.102 1 95.81 29 LEU B N 1
ATOM 3108 C CA . LEU B 1 29 ? 2.402 5.059 -3.908 1 95.81 29 LEU B CA 1
ATOM 3109 C C . LEU B 1 29 ? 1.642 6.051 -3.035 1 95.81 29 LEU B C 1
ATOM 3111 O O . LEU B 1 29 ? 1.415 7.191 -3.438 1 95.81 29 LEU B O 1
ATOM 3115 N N . THR B 1 30 ? 1.263 5.602 -1.863 1 93.31 30 THR B N 1
ATOM 3116 C CA . THR B 1 30 ? 0.603 6.508 -0.928 1 93.31 30 THR B CA 1
ATOM 3117 C C . THR B 1 30 ? 1.548 7.625 -0.5 1 93.31 30 THR B C 1
ATOM 3119 O O . THR B 1 30 ? 1.145 8.789 -0.413 1 93.31 30 THR B O 1
ATOM 3122 N N . GLN B 1 31 ? 2.797 7.266 -0.328 1 93 31 GLN B N 1
ATOM 3123 C CA . GLN B 1 31 ? 3.799 8.266 0.035 1 93 31 GLN B CA 1
ATOM 3124 C C . GLN B 1 31 ? 4.043 9.234 -1.113 1 93 31 GLN B C 1
ATOM 3126 O O . GLN B 1 31 ? 4.281 10.422 -0.886 1 93 31 GLN B O 1
ATOM 3131 N N . CYS B 1 32 ? 4.004 8.703 -2.264 1 94.19 32 CYS B N 1
ATOM 3132 C CA . CYS B 1 32 ? 4.141 9.562 -3.438 1 94.19 32 CYS B CA 1
ATOM 3133 C C . CYS B 1 32 ? 2.99 10.555 -3.521 1 94.19 32 CYS B C 1
ATOM 3135 O O . CYS B 1 32 ? 3.207 11.742 -3.785 1 94.19 32 CYS B O 1
ATOM 3137 N N . TYR B 1 33 ? 1.849 10.102 -3.188 1 89.88 33 TYR B N 1
ATOM 3138 C CA . TYR B 1 33 ? 0.673 10.961 -3.189 1 89.88 33 TYR B CA 1
ATOM 3139 C C . TYR B 1 33 ? 0.809 12.07 -2.15 1 89.88 33 TYR B C 1
ATOM 3141 O O . TYR B 1 33 ? 0.514 13.234 -2.432 1 89.88 33 TYR B O 1
ATOM 3149 N N . THR B 1 34 ? 1.229 11.695 -1.028 1 87.38 34 THR B N 1
ATOM 3150 C CA . THR B 1 34 ? 1.435 12.664 0.044 1 87.38 34 THR B CA 1
ATOM 3151 C C . THR B 1 34 ? 2.471 13.711 -0.361 1 87.38 34 THR B C 1
ATOM 3153 O O . THR B 1 34 ? 2.299 14.898 -0.089 1 87.38 34 THR B O 1
ATOM 3156 N N . TYR B 1 35 ? 3.48 13.281 -1.026 1 91.81 35 TYR B N 1
ATOM 3157 C CA . TYR B 1 35 ? 4.523 14.195 -1.481 1 91.81 35 TYR B CA 1
ATOM 3158 C C . TYR B 1 35 ? 3.957 15.234 -2.441 1 91.81 35 TYR B C 1
ATOM 3160 O O . TYR B 1 35 ? 4.156 16.438 -2.252 1 91.81 35 TYR B O 1
ATOM 3168 N N . PHE B 1 36 ? 3.211 14.828 -3.379 1 89.31 36 PHE B N 1
ATOM 3169 C CA . PHE B 1 36 ? 2.697 15.734 -4.398 1 89.31 36 PHE B CA 1
ATOM 3170 C C . PHE B 1 36 ? 1.604 16.625 -3.828 1 89.31 36 PHE B C 1
ATOM 3172 O O . PHE B 1 36 ? 1.398 17.75 -4.305 1 89.31 36 PHE B O 1
ATOM 3179 N N . SER B 1 37 ? 0.955 16.156 -2.801 1 82.38 37 SER B N 1
ATOM 3180 C CA . SER B 1 37 ? -0.075 16.953 -2.145 1 82.38 37 SER B CA 1
ATOM 3181 C C . SER B 1 37 ? 0.542 18.062 -1.287 1 82.38 37 SER B C 1
ATOM 3183 O O . SER B 1 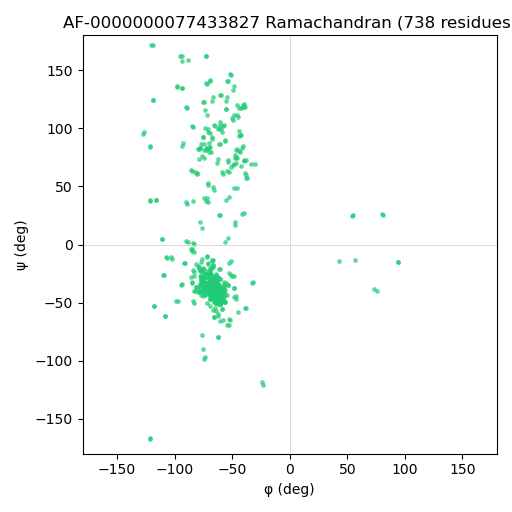37 ? 0.004 19.156 -1.207 1 82.38 37 SER B O 1
ATOM 3185 N N . ASN B 1 38 ? 1.668 17.75 -0.791 1 80.56 38 ASN B N 1
ATOM 3186 C CA . ASN B 1 38 ? 2.299 18.688 0.137 1 80.56 38 ASN B CA 1
ATOM 3187 C C . ASN B 1 38 ? 3.256 19.625 -0.582 1 80.56 38 ASN B C 1
ATOM 3189 O O . ASN B 1 38 ? 3.432 20.781 -0.166 1 80.56 38 ASN B O 1
ATOM 3193 N N . PHE B 1 39 ? 3.883 19.062 -1.605 1 81.88 39 PHE B N 1
ATOM 3194 C CA . PHE B 1 39 ? 4.93 19.844 -2.26 1 81.88 39 PHE B CA 1
ATOM 3195 C C . PHE B 1 39 ? 4.613 20.031 -3.738 1 81.88 39 PHE B C 1
ATOM 3197 O O . PHE B 1 39 ? 5.18 19.359 -4.594 1 81.88 39 PHE B O 1
ATOM 3204 N N . LYS B 1 40 ? 3.834 21.016 -4.059 1 77.81 40 LYS B N 1
ATOM 3205 C CA . LYS B 1 40 ? 3.441 21.281 -5.438 1 77.81 40 LYS B CA 1
ATOM 3206 C C . LYS B 1 40 ? 4.605 21.859 -6.234 1 77.81 40 LYS B C 1
ATOM 3208 O O . LYS B 1 40 ? 4.766 21.562 -7.418 1 77.81 40 LYS B O 1
ATOM 3213 N N . LYS B 1 41 ? 5.461 22.656 -5.551 1 81 41 LYS B N 1
ATOM 3214 C CA . LYS B 1 41 ? 6.645 23.219 -6.195 1 81 41 LYS B CA 1
ATOM 3215 C C . LYS B 1 41 ? 7.906 22.906 -5.391 1 81 41 LYS B C 1
ATOM 3217 O O . LYS B 1 41 ? 8.047 23.359 -4.25 1 81 41 LYS B O 1
ATOM 3222 N N . ASP B 1 42 ? 8.609 21.844 -5.812 1 87.94 42 ASP B N 1
ATOM 3223 C CA . ASP B 1 42 ? 9.844 21.453 -5.133 1 87.94 42 ASP B CA 1
ATOM 3224 C C . ASP B 1 42 ? 11.031 21.484 -6.094 1 87.94 42 ASP B C 1
ATOM 3226 O O . ASP B 1 42 ? 10.867 21.766 -7.285 1 87.94 42 ASP B O 1
ATOM 3230 N N . ARG B 1 43 ? 12.211 21.328 -5.648 1 88.56 43 ARG B N 1
ATOM 3231 C CA . ARG B 1 43 ? 13.43 21.297 -6.449 1 88.56 43 ARG B CA 1
ATOM 3232 C C . ARG B 1 43 ? 13.328 20.25 -7.562 1 88.56 43 ARG B C 1
ATOM 3234 O O . ARG B 1 43 ? 12.812 19.156 -7.348 1 88.56 43 ARG B O 1
ATOM 3241 N N . ALA B 1 44 ? 13.836 20.625 -8.641 1 90.88 44 ALA B N 1
ATOM 3242 C CA . ALA B 1 44 ? 13.75 19.766 -9.82 1 90.88 44 ALA B CA 1
ATOM 3243 C C . ALA B 1 44 ? 14.523 18.469 -9.609 1 90.88 44 ALA B C 1
ATOM 3245 O O . ALA B 1 44 ? 14.117 17.406 -10.094 1 90.88 44 ALA B O 1
ATOM 3246 N N . SER B 1 45 ? 15.648 18.594 -8.922 1 91.19 45 SER B N 1
ATOM 3247 C CA . SER B 1 45 ? 16.453 17.406 -8.688 1 91.19 45 SER B CA 1
ATOM 3248 C C . SER B 1 45 ? 15.68 16.344 -7.918 1 91.19 45 SER B C 1
ATOM 3250 O O . SER B 1 45 ? 15.781 15.148 -8.211 1 91.19 45 SER B O 1
ATOM 3252 N N . TYR B 1 46 ? 14.891 16.75 -6.906 1 93.88 46 TYR B N 1
ATOM 3253 C CA . TYR B 1 46 ? 14.07 15.828 -6.141 1 93.88 46 TYR B CA 1
ATOM 3254 C C . TYR B 1 46 ? 12.961 15.234 -7 1 93.88 46 TYR B C 1
ATOM 3256 O O . TYR B 1 46 ? 12.68 14.039 -6.938 1 93.88 46 TYR B O 1
ATOM 3264 N N . GLN B 1 47 ? 12.422 16.016 -7.871 1 94.5 47 GLN B N 1
ATOM 3265 C CA . GLN B 1 47 ? 11.328 15.578 -8.727 1 94.5 47 GLN B CA 1
ATOM 3266 C C . GLN B 1 47 ? 11.812 14.57 -9.766 1 94.5 47 GLN B C 1
ATOM 3268 O O . GLN B 1 47 ? 11.133 13.586 -10.047 1 94.5 47 GLN B O 1
ATOM 3273 N N . ILE B 1 48 ? 12.961 14.922 -10.289 1 95.44 48 ILE B N 1
ATOM 3274 C CA . ILE B 1 48 ? 13.523 14.008 -11.273 1 95.44 48 ILE B CA 1
ATOM 3275 C C . ILE B 1 48 ? 13.836 12.664 -10.625 1 95.44 48 ILE B C 1
ATOM 3277 O O . ILE B 1 48 ? 13.5 11.609 -11.172 1 95.44 48 ILE B O 1
ATOM 3281 N N . ALA B 1 49 ? 14.469 12.703 -9.445 1 97.38 49 ALA B N 1
ATOM 3282 C CA . ALA B 1 49 ? 14.758 11.469 -8.711 1 97.38 49 ALA B CA 1
ATOM 3283 C C . ALA B 1 49 ? 13.477 10.703 -8.406 1 97.38 49 ALA B C 1
ATOM 3285 O O . ALA B 1 49 ? 13.43 9.477 -8.562 1 97.38 49 ALA B O 1
ATOM 3286 N N . LEU B 1 50 ? 12.492 11.422 -8.039 1 97.56 50 LEU B N 1
ATOM 3287 C CA . LEU B 1 50 ? 11.203 10.82 -7.707 1 97.56 50 LEU B CA 1
ATOM 3288 C C . LEU B 1 50 ? 10.602 10.133 -8.93 1 97.56 50 LEU B C 1
ATOM 3290 O O . LEU B 1 50 ? 10.117 9 -8.828 1 97.56 50 LEU B O 1
ATOM 3294 N N . VAL B 1 51 ? 10.609 10.789 -10.055 1 96.94 51 VAL B N 1
ATOM 3295 C CA . VAL B 1 51 ? 10.016 10.234 -11.266 1 96.94 51 VAL B CA 1
ATOM 3296 C C . VAL B 1 51 ? 10.781 8.984 -11.695 1 96.94 51 VAL B C 1
ATOM 3298 O O . VAL B 1 51 ? 10.18 7.977 -12.07 1 96.94 51 VAL B O 1
ATOM 3301 N N . ILE B 1 52 ? 12.062 9.055 -11.602 1 98.19 52 ILE B N 1
ATOM 3302 C CA . ILE B 1 52 ? 12.883 7.895 -11.953 1 98.19 52 ILE B CA 1
ATOM 3303 C C . ILE B 1 52 ? 12.539 6.723 -11.039 1 98.19 52 ILE B C 1
ATOM 3305 O O . ILE B 1 52 ? 12.312 5.605 -11.508 1 98.19 52 ILE B O 1
ATOM 3309 N N . LEU B 1 53 ? 12.516 6.969 -9.758 1 98.75 53 LEU B N 1
ATOM 3310 C CA . LEU B 1 53 ? 12.234 5.918 -8.789 1 98.75 53 LEU B CA 1
ATOM 3311 C C . LEU B 1 53 ? 10.82 5.379 -8.961 1 98.75 53 LEU B C 1
ATOM 3313 O O . LEU B 1 53 ? 10.586 4.176 -8.812 1 98.75 53 LEU B O 1
ATOM 3317 N N . LEU B 1 54 ? 9.891 6.223 -9.305 1 98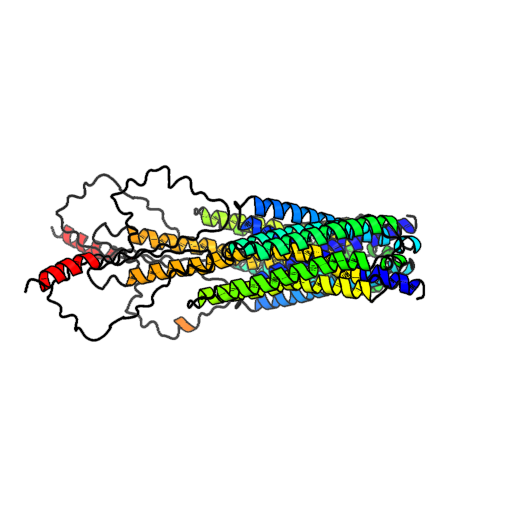.38 54 LEU B N 1
ATOM 3318 C CA . LEU B 1 54 ? 8.516 5.801 -9.547 1 98.38 54 LEU B CA 1
ATOM 3319 C C . LEU B 1 54 ? 8.438 4.871 -10.75 1 98.38 54 LEU B C 1
ATOM 3321 O O . LEU B 1 54 ? 7.766 3.84 -10.711 1 98.38 54 LEU B O 1
ATOM 3325 N N . VAL B 1 55 ? 9.094 5.246 -11.797 1 98.31 55 VAL B N 1
ATOM 3326 C CA . VAL B 1 55 ? 9.094 4.438 -13.008 1 98.31 55 VAL B CA 1
ATOM 3327 C C . VAL B 1 55 ? 9.727 3.078 -12.727 1 98.31 55 VAL B C 1
ATOM 3329 O O . VAL B 1 55 ? 9.203 2.043 -13.148 1 98.31 55 VAL B O 1
ATOM 3332 N N . VAL B 1 56 ? 10.812 3.109 -12.016 1 98.69 56 VAL B N 1
ATOM 3333 C CA . VAL B 1 56 ? 11.508 1.874 -11.664 1 98.69 56 VAL B CA 1
ATOM 3334 C C . VAL B 1 56 ? 10.602 1.009 -10.789 1 98.69 56 VAL B C 1
ATOM 3336 O O . VAL B 1 56 ? 10.477 -0.198 -11.008 1 98.69 56 VAL B O 1
ATOM 3339 N N . ASP B 1 57 ? 9.977 1.616 -9.852 1 98.62 57 ASP B N 1
ATOM 3340 C CA . ASP B 1 57 ? 9.109 0.915 -8.914 1 98.62 57 ASP B CA 1
ATOM 3341 C C . ASP B 1 57 ? 7.91 0.296 -9.633 1 98.62 57 ASP B C 1
ATOM 3343 O O . ASP B 1 57 ? 7.602 -0.881 -9.438 1 98.62 57 ASP B O 1
ATOM 3347 N N . VAL B 1 58 ? 7.27 1.037 -10.469 1 98.12 58 VAL B N 1
ATOM 3348 C CA . VAL B 1 58 ? 6.105 0.569 -11.219 1 98.12 58 VAL B CA 1
ATOM 3349 C C . VAL B 1 58 ? 6.52 -0.55 -12.172 1 98.12 58 VAL B C 1
ATOM 3351 O O . VAL B 1 58 ? 5.871 -1.597 -12.227 1 98.12 58 VAL B O 1
ATOM 3354 N N . SER B 1 59 ? 7.551 -0.309 -12.883 1 98.56 59 SER B N 1
ATOM 3355 C CA . SER B 1 59 ? 8.031 -1.316 -13.82 1 98.56 59 SER B CA 1
ATOM 3356 C C . SER B 1 59 ? 8.352 -2.625 -13.109 1 98.56 59 SER B C 1
ATOM 3358 O O . SER B 1 59 ? 7.934 -3.697 -13.555 1 98.56 59 SER B O 1
ATOM 3360 N N . HIS B 1 60 ? 9.086 -2.506 -12.047 1 98.69 60 HIS B N 1
ATOM 3361 C CA . HIS B 1 60 ? 9.469 -3.697 -11.297 1 98.69 60 HIS B CA 1
ATOM 3362 C C . HIS B 1 60 ? 8.242 -4.457 -10.805 1 98.69 60 HIS B C 1
ATOM 3364 O O . HIS B 1 60 ? 8.219 -5.688 -10.844 1 98.69 60 HIS B O 1
ATOM 3370 N N . THR B 1 61 ? 7.266 -3.736 -10.312 1 98.38 61 THR B N 1
ATOM 3371 C CA . THR B 1 61 ? 6.039 -4.367 -9.836 1 98.38 61 THR B CA 1
ATOM 3372 C C . THR B 1 61 ? 5.336 -5.105 -10.977 1 98.38 61 THR B C 1
ATOM 3374 O O . THR B 1 61 ? 4.891 -6.242 -10.805 1 98.38 61 THR B O 1
ATOM 3377 N N . ILE B 1 62 ? 5.266 -4.473 -12.109 1 97.81 62 ILE B N 1
ATOM 3378 C CA . ILE B 1 62 ? 4.652 -5.098 -13.273 1 97.81 62 ILE B CA 1
ATOM 3379 C C . ILE B 1 62 ? 5.438 -6.344 -13.664 1 97.81 62 ILE B C 1
ATOM 3381 O O . ILE B 1 62 ? 4.848 -7.387 -13.969 1 97.81 62 ILE B O 1
ATOM 3385 N N . PHE B 1 63 ? 6.73 -6.266 -13.648 1 98.44 63 PHE B N 1
ATOM 3386 C CA . PHE B 1 63 ? 7.57 -7.395 -14.031 1 98.44 63 PHE B CA 1
ATOM 3387 C C . PHE B 1 63 ? 7.398 -8.547 -13.055 1 98.44 63 PHE B C 1
ATOM 3389 O O . PHE B 1 63 ? 7.402 -9.711 -13.453 1 98.44 63 PHE B O 1
ATOM 3396 N N . CYS B 1 64 ? 7.32 -8.234 -11.734 1 98.06 64 CYS B N 1
ATOM 3397 C CA . CYS B 1 64 ? 7.059 -9.273 -10.75 1 98.06 64 CYS B CA 1
ATOM 3398 C C . CYS B 1 64 ? 5.746 -9.992 -11.055 1 98.06 64 CYS B C 1
ATOM 3400 O O . CYS B 1 64 ? 5.684 -11.219 -11 1 98.06 64 CYS B O 1
ATOM 3402 N N . GLN B 1 65 ? 4.77 -9.219 -11.438 1 97.31 65 GLN B N 1
ATOM 3403 C CA . GLN B 1 65 ? 3.471 -9.812 -11.742 1 97.31 65 GLN B CA 1
ATOM 3404 C C . GLN B 1 65 ? 3.527 -10.625 -13.031 1 97.31 65 GLN B C 1
ATOM 3406 O O . GLN B 1 65 ? 2.885 -11.672 -13.141 1 97.31 65 GLN B O 1
ATOM 3411 N N . ILE B 1 66 ? 4.266 -10.18 -14.031 1 97.44 66 ILE B N 1
ATOM 3412 C CA . ILE B 1 66 ? 4.426 -10.906 -15.289 1 97.44 66 ILE B CA 1
ATOM 3413 C C . ILE B 1 66 ? 5.098 -12.25 -15.023 1 97.44 66 ILE B C 1
ATOM 3415 O O . ILE B 1 66 ? 4.734 -13.266 -15.625 1 97.44 66 ILE B O 1
ATOM 3419 N N . THR B 1 67 ? 6.047 -12.25 -14.141 1 96.88 67 THR B N 1
ATOM 3420 C CA . THR B 1 67 ? 6.727 -13.492 -13.797 1 96.88 67 THR B CA 1
ATOM 3421 C C . THR B 1 67 ? 5.734 -14.508 -13.227 1 96.88 67 THR B C 1
ATOM 3423 O O . THR B 1 67 ? 5.719 -15.664 -13.648 1 96.88 67 THR B O 1
ATOM 3426 N N . LEU B 1 68 ? 4.902 -14.086 -12.344 1 96.12 68 LEU B N 1
ATOM 3427 C CA . LEU B 1 68 ? 3.893 -14.984 -11.789 1 96.12 68 LEU B CA 1
ATOM 3428 C C . LEU B 1 68 ? 2.906 -15.422 -12.859 1 96.12 68 LEU B C 1
ATOM 3430 O O . LEU B 1 68 ? 2.506 -16.594 -12.898 1 96.12 68 LEU B O 1
ATOM 3434 N N . TRP B 1 69 ? 2.578 -14.508 -13.742 1 95.31 69 TRP B N 1
ATOM 3435 C CA . TRP B 1 69 ? 1.639 -14.805 -14.82 1 95.31 69 TRP B CA 1
ATOM 3436 C C . TRP B 1 69 ? 2.201 -15.867 -15.758 1 95.31 69 TRP B C 1
ATOM 3438 O O . TRP B 1 69 ? 1.501 -16.812 -16.125 1 95.31 69 TRP B O 1
ATOM 3448 N N . LEU B 1 70 ? 3.426 -15.789 -16.078 1 94.31 70 LEU B N 1
ATOM 3449 C CA . LEU B 1 70 ? 4.066 -16.734 -16.984 1 94.31 70 LEU B CA 1
ATOM 3450 C C . LEU B 1 70 ? 4.121 -18.125 -16.359 1 94.31 70 LEU B C 1
ATOM 3452 O O . LEU B 1 70 ? 3.787 -19.125 -17.016 1 94.31 70 LEU B O 1
ATOM 3456 N N . TRP B 1 71 ? 4.387 -18.219 -15.117 1 93 71 TRP B N 1
ATOM 3457 C CA . TRP B 1 71 ? 4.594 -19.5 -14.469 1 93 71 TRP B CA 1
ATOM 3458 C C . TRP B 1 71 ? 3.262 -20.141 -14.078 1 93 71 TRP B C 1
ATOM 3460 O O . TRP B 1 71 ? 3.068 -21.344 -14.242 1 93 71 TRP B O 1
ATOM 3470 N N . PHE B 1 72 ? 2.367 -19.312 -13.602 1 92.81 72 PHE B N 1
ATOM 3471 C CA . PHE B 1 72 ? 1.223 -19.891 -12.898 1 92.81 72 PHE B CA 1
ATOM 3472 C C . PHE B 1 72 ? -0.037 -19.781 -13.75 1 92.81 72 PHE B C 1
ATOM 3474 O O . PHE B 1 72 ? -1.059 -20.391 -13.43 1 92.81 72 PHE B O 1
ATOM 3481 N N . VAL B 1 73 ? -0.009 -19.016 -14.859 1 92.44 73 VAL B N 1
ATOM 3482 C CA . VAL B 1 73 ? -1.187 -18.906 -15.719 1 92.44 73 VAL B CA 1
ATOM 3483 C C . VAL B 1 73 ? -0.872 -19.453 -17.109 1 92.44 73 VAL B C 1
ATOM 3485 O O . VAL B 1 73 ? -1.467 -20.438 -17.547 1 92.44 73 VAL B O 1
ATOM 3488 N N . MET B 1 74 ? 0.161 -19 -17.719 1 90.38 74 MET B N 1
ATOM 3489 C CA . MET B 1 74 ? 0.45 -19.375 -19.109 1 90.38 74 MET B CA 1
ATOM 3490 C C . MET B 1 74 ? 1.061 -20.766 -19.188 1 90.38 74 MET B C 1
ATOM 3492 O O . MET B 1 74 ? 0.712 -21.547 -20.078 1 90.38 74 MET B O 1
ATOM 3496 N N . HIS B 1 75 ? 1.938 -21.109 -18.297 1 88.75 75 HIS B N 1
ATOM 3497 C CA . HIS B 1 75 ? 2.631 -22.391 -18.344 1 88.75 75 HIS B CA 1
ATOM 3498 C C . HIS B 1 75 ? 2.385 -23.203 -17.062 1 88.75 75 HIS B C 1
ATOM 3500 O O . HIS B 1 75 ? 3.299 -23.844 -16.547 1 88.75 75 HIS B O 1
ATOM 3506 N N . TYR B 1 76 ? 1.213 -23.078 -16.656 1 87.19 76 TYR B N 1
ATOM 3507 C CA . TYR B 1 76 ? 0.89 -23.797 -15.43 1 87.19 76 TYR B CA 1
ATOM 3508 C C . TYR B 1 76 ? 1.093 -25.297 -15.602 1 87.19 76 TYR B C 1
ATOM 3510 O O . TYR B 1 76 ? 0.602 -25.891 -16.578 1 87.19 76 TYR B O 1
ATOM 3518 N N . GLY B 1 77 ? 1.842 -25.891 -14.688 1 83.75 77 GLY B N 1
ATOM 3519 C CA . GLY B 1 77 ? 2.051 -27.328 -14.711 1 83.75 77 GLY B CA 1
ATOM 3520 C C . GLY B 1 77 ? 3.312 -27.734 -15.445 1 83.75 77 GLY B C 1
ATOM 3521 O O . GLY B 1 77 ? 3.729 -28.891 -15.375 1 83.75 77 GLY B O 1
ATOM 3522 N N . GLU B 1 78 ? 3.916 -26.859 -16.219 1 86.56 78 GLU B N 1
ATOM 3523 C CA . GLU B 1 78 ? 5.168 -27.141 -16.906 1 86.56 78 GLU B CA 1
ATOM 3524 C C . GLU B 1 78 ? 6.371 -26.891 -16 1 86.56 78 GLU B C 1
ATOM 3526 O O . GLU B 1 78 ? 6.844 -25.75 -15.898 1 86.56 78 GLU B O 1
ATOM 3531 N N . LYS B 1 79 ? 6.898 -27.891 -15.484 1 83.81 79 LYS B N 1
ATOM 3532 C CA . LYS B 1 79 ? 7.98 -27.812 -14.508 1 83.81 79 LYS B CA 1
ATOM 3533 C C . LYS B 1 79 ? 9.227 -27.172 -15.117 1 83.81 79 LYS B C 1
ATOM 3535 O O . LYS B 1 79 ? 9.969 -26.469 -14.438 1 83.81 79 LYS B O 1
ATOM 3540 N N . GLY B 1 80 ? 9.492 -27.438 -16.391 1 84.75 80 GLY B N 1
ATOM 3541 C CA . GLY B 1 80 ? 10.648 -26.859 -17.078 1 84.75 80 GLY B CA 1
ATOM 3542 C C . GLY B 1 80 ? 10.609 -25.344 -17.156 1 84.75 80 GLY B C 1
ATOM 3543 O O . GLY B 1 80 ? 11.648 -24.688 -17.094 1 84.75 80 GLY B O 1
ATOM 3544 N N . SER B 1 81 ? 9.422 -24.828 -17.156 1 87.62 81 SER B N 1
ATOM 3545 C CA . SER B 1 81 ? 9.266 -23.391 -17.281 1 87.62 81 SER B CA 1
ATOM 3546 C C . SER B 1 81 ? 9.656 -22.672 -15.992 1 87.62 81 SER B C 1
ATOM 3548 O O . SER B 1 81 ? 10.172 -21.547 -16.016 1 87.62 81 SER B O 1
ATOM 3550 N N . VAL B 1 82 ? 9.516 -23.344 -14.891 1 89.69 82 VAL B N 1
ATOM 3551 C CA . VAL B 1 82 ? 9.805 -22.734 -13.594 1 89.69 82 VAL B CA 1
ATOM 3552 C C . VAL B 1 82 ? 11.297 -22.828 -13.305 1 89.69 82 VAL B C 1
ATOM 3554 O O . VAL B 1 82 ? 11.836 -22.016 -12.539 1 89.69 82 VAL B O 1
ATOM 3557 N N . SER B 1 83 ? 11.992 -23.719 -13.898 1 88.81 83 SER B N 1
ATOM 3558 C CA . SER B 1 83 ? 13.422 -23.891 -13.656 1 88.81 83 SER B CA 1
ATOM 3559 C C . SER B 1 83 ? 14.234 -22.828 -14.391 1 88.81 83 SER B C 1
ATOM 3561 O O . SER B 1 83 ? 15.352 -22.5 -13.992 1 88.81 83 SER B O 1
ATOM 3563 N N . GLU B 1 84 ? 13.625 -22.281 -15.422 1 91.31 84 GLU B N 1
ATOM 3564 C CA . GLU B 1 84 ? 14.289 -21.25 -16.203 1 91.31 84 GLU B CA 1
ATOM 3565 C C . GLU B 1 84 ? 13.844 -19.859 -15.758 1 91.31 84 GLU B C 1
ATOM 3567 O O . GLU B 1 84 ? 12.656 -19.609 -15.547 1 91.31 84 GLU B O 1
ATOM 3572 N N . SER B 1 85 ? 14.859 -18.984 -15.648 1 93.06 85 SER B N 1
ATOM 3573 C CA . SER B 1 85 ? 14.555 -17.625 -15.242 1 93.06 85 SER B CA 1
ATOM 3574 C C . SER B 1 85 ? 13.93 -16.828 -16.391 1 93.06 85 SER B C 1
ATOM 3576 O O . SER B 1 85 ? 14.5 -16.734 -17.469 1 93.06 85 SER B O 1
ATOM 3578 N N . PRO B 1 86 ? 12.727 -16.281 -16.172 1 95.31 86 PRO B N 1
ATOM 3579 C CA . PRO B 1 86 ? 12.133 -15.438 -17.203 1 95.31 86 PRO B CA 1
ATOM 3580 C C . PRO B 1 86 ? 12.812 -14.078 -17.312 1 95.31 86 PRO B C 1
ATOM 3582 O O . PRO B 1 86 ? 13.484 -13.641 -16.375 1 95.31 86 PRO B O 1
ATOM 3585 N N . TRP B 1 87 ? 12.609 -13.367 -18.422 1 95.94 87 TRP B N 1
ATOM 3586 C CA . TRP B 1 87 ? 13.234 -12.062 -18.656 1 95.94 87 TRP B CA 1
ATOM 3587 C C . TRP B 1 87 ? 12.75 -11.039 -17.641 1 95.94 87 TRP B C 1
ATOM 3589 O O . TRP B 1 87 ? 13.492 -10.133 -17.266 1 95.94 87 TRP B O 1
ATOM 3599 N N . SER B 1 88 ? 11.508 -11.18 -17.219 1 96.94 88 SER B N 1
ATOM 3600 C CA . SER B 1 88 ? 10.891 -10.242 -16.297 1 96.94 88 SER B CA 1
ATOM 3601 C C . SER B 1 88 ? 11.586 -10.273 -14.93 1 96.94 88 SER B C 1
ATOM 3603 O O . SER B 1 88 ? 11.656 -9.258 -14.242 1 96.94 88 SER B O 1
ATOM 3605 N N . PHE B 1 89 ? 12.078 -11.438 -14.594 1 96.69 89 PHE B N 1
ATOM 3606 C CA . PHE B 1 89 ? 12.875 -11.555 -13.375 1 96.69 89 PHE B CA 1
ATOM 3607 C C . PHE B 1 89 ? 14.312 -11.109 -13.617 1 96.69 89 PHE B C 1
ATOM 3609 O O . PHE B 1 89 ? 14.906 -10.445 -12.773 1 96.69 89 PHE B O 1
ATOM 3616 N N . ALA B 1 90 ? 14.844 -11.406 -14.789 1 97.19 90 ALA B N 1
ATOM 3617 C CA . ALA B 1 90 ? 16.25 -11.203 -15.117 1 97.19 90 ALA B CA 1
ATOM 3618 C C . ALA B 1 90 ? 16.625 -9.719 -15.086 1 97.19 90 ALA B C 1
ATOM 3620 O O . ALA B 1 90 ? 17.766 -9.359 -14.797 1 97.19 90 ALA B O 1
ATOM 3621 N N . VAL B 1 91 ? 15.68 -8.82 -15.297 1 97.56 91 VAL B N 1
ATOM 3622 C CA . VAL B 1 91 ? 15.953 -7.387 -15.336 1 97.56 91 VAL B CA 1
ATOM 3623 C C . VAL B 1 91 ? 15.945 -6.824 -13.914 1 97.56 91 VAL B C 1
ATOM 3625 O O . VAL B 1 91 ? 16.344 -5.68 -13.688 1 97.56 91 VAL B O 1
ATOM 3628 N N . GLY B 1 92 ? 15.594 -7.621 -12.938 1 97.75 92 GLY B N 1
ATOM 3629 C CA . GLY B 1 92 ? 15.422 -7.207 -11.555 1 97.75 92 GLY B CA 1
ATOM 3630 C C . GLY B 1 92 ? 16.656 -6.551 -10.969 1 97.75 92 GLY B C 1
ATOM 3631 O O . GLY B 1 92 ? 16.578 -5.441 -10.438 1 97.75 92 GLY B O 1
ATOM 3632 N N . PRO B 1 93 ? 17.797 -7.176 -11.117 1 98.12 93 PRO B N 1
ATOM 3633 C CA . PRO B 1 93 ? 19 -6.641 -10.492 1 98.12 93 PRO B CA 1
ATOM 3634 C C . PRO B 1 93 ? 19.359 -5.242 -10.984 1 98.12 93 PRO B C 1
ATOM 3636 O O . PRO B 1 93 ? 19.703 -4.367 -10.188 1 98.12 93 PRO B O 1
ATOM 3639 N N . ILE B 1 94 ? 19.25 -4.996 -12.234 1 98.38 94 ILE B N 1
ATOM 3640 C CA . ILE B 1 94 ? 19.609 -3.676 -12.734 1 98.38 94 ILE B CA 1
ATOM 3641 C C . ILE B 1 94 ? 18.625 -2.637 -12.219 1 98.38 94 ILE B C 1
ATOM 3643 O O . ILE B 1 94 ? 19.016 -1.508 -11.898 1 98.38 94 ILE B O 1
ATOM 3647 N N . LEU B 1 95 ? 17.344 -2.936 -12.164 1 98.75 95 LEU B N 1
ATOM 3648 C CA . LEU B 1 95 ? 16.359 -2.014 -11.602 1 98.75 95 LEU B CA 1
ATOM 3649 C C . LEU B 1 95 ? 16.672 -1.71 -10.141 1 98.75 95 LEU B C 1
ATOM 3651 O O . LEU B 1 95 ? 16.594 -0.558 -9.711 1 98.75 95 LEU B O 1
ATOM 3655 N N . CYS B 1 96 ? 17.047 -2.732 -9.453 1 98.69 96 CYS B N 1
ATOM 3656 C CA . CYS B 1 96 ? 17.438 -2.559 -8.055 1 98.69 96 CYS B CA 1
ATOM 3657 C C . CYS B 1 96 ? 18.672 -1.676 -7.949 1 98.69 96 CYS B C 1
ATOM 3659 O O . CYS B 1 96 ? 18.734 -0.786 -7.098 1 98.69 96 CYS B O 1
ATOM 3661 N N . GLY B 1 97 ? 19.609 -1.916 -8.812 1 98.81 97 GLY B N 1
ATOM 3662 C CA . GLY B 1 97 ? 20.812 -1.106 -8.82 1 98.81 97 GLY B CA 1
ATOM 3663 C C . GLY B 1 97 ? 20.547 0.359 -9.109 1 98.81 97 GLY B C 1
ATOM 3664 O O . GLY B 1 97 ? 21.141 1.238 -8.477 1 98.81 97 GLY B O 1
ATOM 3665 N N . ILE B 1 98 ? 19.672 0.637 -9.984 1 98.75 98 ILE B N 1
ATOM 3666 C CA . ILE B 1 98 ? 19.312 2.008 -10.336 1 98.75 98 ILE B CA 1
ATOM 3667 C C . ILE B 1 98 ? 18.641 2.686 -9.148 1 98.75 98 ILE B C 1
ATOM 3669 O O . ILE B 1 98 ? 18.969 3.822 -8.805 1 98.75 98 ILE B O 1
ATOM 3673 N N . ALA B 1 99 ? 17.688 1.979 -8.555 1 98.88 99 ALA B N 1
ATOM 3674 C CA . ALA B 1 99 ? 17 2.545 -7.398 1 98.88 99 ALA B CA 1
ATOM 3675 C C . ALA B 1 99 ? 17.969 2.869 -6.273 1 98.88 99 ALA B C 1
ATOM 3677 O O . ALA B 1 99 ? 17.938 3.963 -5.703 1 98.88 99 ALA B O 1
ATOM 3678 N N . ALA B 1 100 ? 18.844 1.945 -6.004 1 98.81 100 ALA B N 1
ATOM 3679 C CA . ALA B 1 100 ? 19.844 2.156 -4.957 1 98.81 100 ALA B CA 1
ATOM 3680 C C . ALA B 1 100 ? 20.75 3.328 -5.301 1 98.81 100 ALA B C 1
ATOM 3682 O O . ALA B 1 100 ? 21.062 4.164 -4.441 1 98.81 100 ALA B O 1
ATOM 3683 N N . PHE B 1 101 ? 21.109 3.4 -6.516 1 98.88 101 PHE B N 1
ATOM 3684 C CA . PHE B 1 101 ? 22.016 4.453 -6.973 1 98.88 101 PHE B CA 1
ATOM 3685 C C . PHE B 1 101 ? 21.391 5.828 -6.762 1 98.88 101 PHE B C 1
ATOM 3687 O O . PHE B 1 101 ? 22.016 6.715 -6.18 1 98.88 101 PHE B O 1
ATOM 3694 N N . VAL B 1 102 ? 20.188 5.965 -7.191 1 98.69 102 VAL B N 1
ATOM 3695 C CA . VAL B 1 102 ? 19.5 7.25 -7.105 1 98.69 102 VAL B CA 1
ATOM 3696 C C . VAL B 1 102 ? 19.344 7.66 -5.645 1 98.69 102 VAL B C 1
ATOM 3698 O O . VAL B 1 102 ? 19.625 8.805 -5.281 1 98.69 102 VAL B O 1
ATOM 3701 N N . VAL B 1 103 ? 18.984 6.727 -4.793 1 98.75 103 VAL B N 1
ATOM 3702 C CA . VAL B 1 103 ? 18.719 7.027 -3.387 1 98.75 103 VAL B CA 1
ATOM 3703 C C . VAL B 1 103 ? 20.047 7.312 -2.672 1 98.75 103 VAL B C 1
ATOM 3705 O O . VAL B 1 103 ? 20.141 8.25 -1.873 1 98.75 103 VAL B O 1
ATOM 3708 N N . GLN B 1 104 ? 21.078 6.566 -3.014 1 98.75 104 GLN B N 1
ATOM 3709 C CA . GLN B 1 104 ? 22.359 6.754 -2.357 1 98.75 104 GLN B CA 1
ATOM 3710 C C . GLN B 1 104 ? 23 8.086 -2.756 1 98.75 104 GLN B C 1
ATOM 3712 O O . GLN B 1 104 ? 23.609 8.758 -1.93 1 98.75 104 GLN B O 1
ATOM 3717 N N . ILE B 1 105 ? 22.781 8.484 -3.998 1 98.31 105 ILE B N 1
ATOM 3718 C CA . ILE B 1 105 ? 23.281 9.781 -4.441 1 98.31 105 ILE B CA 1
ATOM 3719 C C . ILE B 1 105 ? 22.516 10.891 -3.727 1 98.31 105 ILE B C 1
ATOM 3721 O O . ILE B 1 105 ? 23.109 11.906 -3.34 1 98.31 105 ILE B O 1
ATOM 3725 N N . PHE B 1 106 ? 21.297 10.719 -3.547 1 97.5 106 PHE B N 1
ATOM 3726 C CA . PHE B 1 106 ? 20.484 11.68 -2.805 1 97.5 106 PHE B CA 1
ATOM 3727 C C . PHE B 1 106 ? 21.016 11.859 -1.39 1 97.5 106 PHE B C 1
ATOM 3729 O O . PHE B 1 106 ? 21.172 12.984 -0.921 1 97.5 106 PHE B O 1
ATOM 3736 N N . TYR B 1 107 ? 21.281 10.766 -0.792 1 97.44 107 TYR B N 1
ATOM 3737 C CA . TYR B 1 107 ? 21.719 10.859 0.594 1 97.44 107 TYR B CA 1
ATOM 3738 C C . TYR B 1 107 ? 23.156 11.359 0.673 1 97.44 107 TYR B C 1
ATOM 3740 O O . TYR B 1 107 ? 23.547 12 1.654 1 97.44 107 TYR B O 1
ATOM 3748 N N . ALA B 1 108 ? 23.969 11.07 -0.362 1 97.44 108 ALA B N 1
ATOM 3749 C CA . ALA B 1 108 ? 25.297 11.664 -0.417 1 97.44 108 ALA B CA 1
ATOM 3750 C C . ALA B 1 108 ? 25.219 13.188 -0.409 1 97.44 108 ALA B C 1
ATOM 3752 O O . ALA B 1 108 ? 25.984 13.852 0.303 1 97.44 108 ALA B O 1
ATOM 3753 N N . HIS B 1 109 ? 24.328 13.68 -1.15 1 95.12 109 HIS B N 1
ATOM 3754 C CA . HIS B 1 109 ? 24.141 15.117 -1.211 1 95.12 109 HIS B CA 1
ATOM 3755 C C . HIS B 1 109 ? 23.656 15.664 0.126 1 95.12 109 HIS B C 1
ATOM 3757 O O . HIS B 1 109 ? 24.109 16.719 0.576 1 95.12 109 HIS B O 1
ATOM 3763 N N . ARG B 1 110 ? 22.781 14.945 0.726 1 91.88 110 ARG B N 1
ATOM 3764 C CA . ARG B 1 110 ? 22.25 15.367 2.02 1 91.88 110 ARG B CA 1
ATOM 3765 C C . ARG B 1 110 ? 23.359 15.414 3.07 1 91.88 110 ARG B C 1
ATOM 3767 O O . ARG B 1 110 ? 23.406 16.344 3.883 1 91.88 110 ARG B O 1
ATOM 3774 N N . ILE B 1 111 ? 24.141 14.484 3.037 1 95.19 111 ILE B N 1
ATOM 3775 C CA . ILE B 1 111 ? 25.25 14.406 3.984 1 95.19 111 ILE B CA 1
ATOM 3776 C C . ILE B 1 111 ? 26.25 15.523 3.707 1 95.19 111 ILE B C 1
ATOM 3778 O O . ILE B 1 111 ? 26.828 16.094 4.637 1 95.19 111 ILE B O 1
ATOM 3782 N N . TYR B 1 112 ? 26.469 15.805 2.441 1 94.44 112 TYR B N 1
ATOM 3783 C CA . TYR B 1 112 ? 27.328 16.922 2.061 1 94.44 112 TYR B CA 1
ATOM 3784 C C . TYR B 1 112 ? 26.812 18.234 2.637 1 94.44 112 TYR B C 1
ATOM 3786 O O . TYR B 1 112 ? 27.578 19.031 3.17 1 94.44 112 TYR B O 1
ATOM 3794 N N . LEU B 1 113 ? 25.484 18.359 2.631 1 89 113 LEU B N 1
ATOM 3795 C CA . LEU B 1 113 ? 24.859 19.594 3.107 1 89 113 LEU B CA 1
ATOM 3796 C C . LEU B 1 113 ? 24.875 19.656 4.633 1 89 113 LEU B C 1
ATOM 3798 O O . LEU B 1 113 ? 25.141 20.719 5.207 1 89 113 LEU B O 1
ATOM 3802 N N . LEU B 1 114 ? 24.656 18.594 5.254 1 87.5 114 LEU B N 1
ATOM 3803 C CA . LEU B 1 114 ? 24.578 18.531 6.711 1 87.5 114 LEU B CA 1
ATOM 3804 C C . LEU B 1 114 ? 25.969 18.594 7.328 1 87.5 114 LEU B C 1
ATOM 3806 O O . LEU B 1 114 ? 26.141 19.078 8.445 1 87.5 114 LEU B O 1
ATOM 3810 N N . GLY B 1 115 ? 27 18.047 6.672 1 85.69 115 GLY B N 1
ATOM 3811 C CA . GLY B 1 115 ? 28.344 17.953 7.195 1 85.69 115 GLY B CA 1
ATOM 3812 C C . GLY B 1 115 ? 29.203 19.156 6.871 1 85.69 115 GLY B C 1
ATOM 3813 O O . GLY B 1 115 ? 30.406 19.031 6.664 1 85.69 115 GLY B O 1
ATOM 3814 N N . GLN B 1 116 ? 28.75 20.281 6.816 1 81.56 116 GLN B N 1
ATOM 3815 C CA . GLN B 1 116 ? 29.484 21.516 6.562 1 81.56 116 GLN B CA 1
ATOM 3816 C C . GLN B 1 116 ? 30.281 21.438 5.266 1 81.56 116 GLN B C 1
ATOM 3818 O O . GLN B 1 116 ? 31.453 21.844 5.215 1 81.56 116 GLN B O 1
ATOM 3823 N N . ARG B 1 117 ? 29.953 20.641 4.262 1 80.88 117 ARG B N 1
ATOM 3824 C CA . ARG B 1 117 ? 30.438 20.578 2.891 1 80.88 117 ARG B CA 1
ATOM 3825 C C . ARG B 1 117 ? 31.766 19.812 2.816 1 80.88 117 ARG B C 1
ATOM 3827 O O . ARG B 1 117 ? 32.594 20.109 1.972 1 80.88 117 ARG B O 1
ATOM 3834 N N . THR B 1 118 ? 31.891 18.953 3.82 1 89.44 118 THR B N 1
ATOM 3835 C CA . THR B 1 118 ? 33 18.016 3.699 1 89.44 118 THR B CA 1
ATOM 3836 C C . THR B 1 118 ? 32.719 16.969 2.621 1 89.44 118 THR B C 1
ATOM 3838 O O . THR B 1 118 ? 31.641 16.422 2.559 1 89.44 118 THR B O 1
ATOM 3841 N N . LEU B 1 119 ? 33.781 16.672 1.82 1 92.06 119 LEU B N 1
ATOM 3842 C CA . LEU B 1 119 ? 33.531 15.898 0.606 1 92.06 119 LEU B CA 1
ATOM 3843 C C . LEU B 1 119 ? 33.938 14.445 0.8 1 92.06 119 LEU B C 1
ATOM 3845 O O . LEU B 1 119 ? 33.562 13.578 0.017 1 92.06 119 LEU B O 1
ATOM 3849 N N . VAL B 1 120 ? 34.594 14.109 1.757 1 94.44 120 VAL B N 1
ATOM 3850 C CA . VAL B 1 120 ? 35.188 12.789 1.87 1 94.44 120 VAL B CA 1
ATOM 3851 C C . VAL B 1 120 ? 34.125 11.719 1.946 1 94.44 120 VAL B C 1
ATOM 3853 O O . VAL B 1 120 ? 34.094 10.789 1.139 1 94.44 120 VAL B O 1
ATOM 3856 N N . ILE B 1 121 ? 33.25 11.891 2.893 1 96.5 121 ILE B N 1
ATOM 3857 C CA . ILE B 1 121 ? 32.25 10.867 3.115 1 96.5 121 ILE B CA 1
ATOM 3858 C C . ILE B 1 121 ? 31.297 10.805 1.916 1 96.5 121 ILE B C 1
ATOM 3860 O O . ILE B 1 121 ? 31.031 9.727 1.382 1 96.5 121 ILE B O 1
ATOM 3864 N N . PRO B 1 122 ? 30.797 11.875 1.397 1 97.44 122 PRO B N 1
ATOM 3865 C CA . PRO B 1 122 ? 29.953 11.82 0.198 1 97.44 122 PRO B CA 1
ATOM 3866 C C . PRO B 1 122 ? 30.656 11.164 -0.985 1 97.44 122 PRO B C 1
ATOM 3868 O O . PRO B 1 122 ? 30.031 10.414 -1.742 1 97.44 122 PRO B O 1
ATOM 3871 N N . CYS B 1 123 ? 31.922 11.383 -1.087 1 97.75 123 CYS B N 1
ATOM 3872 C CA . CYS B 1 123 ? 32.656 10.781 -2.189 1 97.75 123 CYS B CA 1
ATOM 3873 C C . CYS B 1 123 ? 32.719 9.266 -2.035 1 97.75 123 CYS B C 1
ATOM 3875 O O . CYS B 1 123 ? 32.625 8.531 -3.018 1 97.75 123 CYS B O 1
ATOM 3877 N N . ILE B 1 124 ? 32.938 8.844 -0.897 1 98.38 124 ILE B N 1
ATOM 3878 C CA . ILE B 1 124 ? 32.938 7.41 -0.62 1 98.38 124 ILE B CA 1
ATOM 3879 C C . ILE B 1 124 ? 31.594 6.801 -0.96 1 98.38 124 ILE B C 1
ATOM 3881 O O . ILE B 1 124 ? 31.516 5.723 -1.554 1 98.38 124 ILE B O 1
ATOM 3885 N N . ILE B 1 125 ? 30.516 7.477 -0.634 1 98.56 125 ILE B N 1
ATOM 3886 C CA . ILE B 1 125 ? 29.156 7.012 -0.899 1 98.56 125 ILE B CA 1
ATOM 3887 C C . ILE B 1 125 ? 28.906 6.957 -2.406 1 98.56 125 ILE B C 1
ATOM 3889 O O . ILE B 1 125 ? 28.344 5.988 -2.916 1 98.56 125 ILE B O 1
ATOM 3893 N N . ILE B 1 126 ? 29.391 7.957 -3.096 1 98.62 126 ILE B N 1
ATOM 3894 C CA . ILE B 1 126 ? 29.219 7.992 -4.543 1 98.62 126 ILE B CA 1
ATOM 3895 C C . ILE B 1 126 ? 29.984 6.832 -5.184 1 98.62 126 ILE B C 1
ATOM 3897 O O . ILE B 1 126 ? 29.469 6.168 -6.082 1 98.62 126 ILE B O 1
ATOM 3901 N N . PHE B 1 127 ? 31.094 6.582 -4.668 1 98.75 127 PHE B N 1
ATOM 3902 C CA . PHE B 1 127 ? 31.891 5.465 -5.176 1 98.75 127 PHE B CA 1
ATOM 3903 C C . PHE B 1 127 ? 31.172 4.141 -4.906 1 98.75 127 PHE B C 1
ATOM 3905 O O . PHE B 1 127 ? 31.094 3.287 -5.793 1 98.75 127 PHE B O 1
ATOM 3912 N N . GLY B 1 128 ? 30.766 3.971 -3.705 1 98.81 128 GLY B N 1
ATOM 3913 C CA . GLY B 1 128 ? 30.016 2.766 -3.369 1 98.81 128 GLY B CA 1
ATOM 3914 C C . GLY B 1 128 ? 28.781 2.576 -4.215 1 98.81 128 GLY B C 1
ATOM 3915 O O . GLY B 1 128 ? 28.469 1.458 -4.625 1 98.81 128 GLY B O 1
ATOM 3916 N N . SER B 1 129 ? 28.094 3.674 -4.496 1 98.81 129 SER B N 1
ATOM 3917 C CA . SER B 1 129 ? 26.875 3.635 -5.301 1 98.81 129 SER B CA 1
ATOM 3918 C C . SER B 1 129 ? 27.172 3.217 -6.734 1 98.81 129 SER B C 1
ATOM 3920 O O . SER B 1 129 ? 26.438 2.412 -7.32 1 98.81 129 SER B O 1
ATOM 3922 N N . LEU B 1 130 ? 28.25 3.713 -7.273 1 98.81 130 LEU B N 1
ATOM 3923 C CA . LEU B 1 130 ? 28.641 3.352 -8.625 1 98.81 130 LEU B CA 1
ATOM 3924 C C . LEU B 1 130 ? 29.109 1.901 -8.688 1 98.81 130 LEU B C 1
ATOM 3926 O O . LEU B 1 130 ? 28.844 1.195 -9.664 1 98.81 130 LEU B O 1
ATOM 3930 N N . PHE B 1 131 ? 29.781 1.541 -7.637 1 98.81 131 PHE B N 1
ATOM 3931 C CA . PHE B 1 131 ? 30.281 0.175 -7.527 1 98.81 131 PHE B CA 1
ATOM 3932 C C . PHE B 1 131 ? 29.125 -0.826 -7.559 1 98.81 131 PHE B C 1
ATOM 3934 O O . PHE B 1 131 ? 29.141 -1.761 -8.359 1 98.81 131 PHE B O 1
ATOM 3941 N N . GLN B 1 132 ? 28.172 -0.623 -6.762 1 98.81 132 GLN B N 1
ATOM 3942 C CA . GLN B 1 132 ? 27.047 -1.562 -6.707 1 98.81 132 GLN B CA 1
ATOM 3943 C C . GLN B 1 132 ? 26.219 -1.5 -7.984 1 98.81 132 GLN B C 1
ATOM 3945 O O . GLN B 1 132 ? 25.672 -2.514 -8.43 1 98.81 132 GLN B O 1
ATOM 3950 N N . LEU B 1 133 ? 26.125 -0.359 -8.625 1 98.88 133 LEU B N 1
ATOM 3951 C CA . LEU B 1 133 ? 25.391 -0.24 -9.883 1 98.88 133 LEU B CA 1
ATOM 3952 C C . LEU B 1 133 ? 26.062 -1.056 -10.984 1 98.88 133 LEU B C 1
ATOM 3954 O O . LEU B 1 133 ? 25.406 -1.785 -11.719 1 98.88 133 LEU B O 1
ATOM 3958 N N . ALA B 1 134 ? 27.344 -0.924 -11.023 1 98.75 134 ALA B N 1
ATOM 3959 C CA . ALA B 1 134 ? 28.094 -1.669 -12.023 1 98.75 134 ALA B CA 1
ATOM 3960 C C . ALA B 1 134 ? 27.891 -3.172 -11.859 1 98.75 134 ALA B C 1
ATOM 3962 O O . ALA B 1 134 ? 27.672 -3.885 -12.844 1 98.75 134 ALA B O 1
ATOM 3963 N N . TRP B 1 135 ? 27.906 -3.623 -10.711 1 98.75 135 TRP B N 1
ATOM 3964 C CA . TRP B 1 135 ? 27.797 -5.055 -10.453 1 98.75 135 TRP B CA 1
ATOM 3965 C C . TRP B 1 135 ? 26.344 -5.527 -10.602 1 98.75 135 TRP B C 1
ATOM 3967 O O . TRP B 1 135 ? 26.094 -6.684 -10.945 1 98.75 135 TRP B O 1
ATOM 3977 N N . SER B 1 136 ? 25.422 -4.621 -10.352 1 98.69 136 SER B N 1
ATOM 3978 C CA . SER B 1 136 ? 24.031 -4.984 -10.625 1 98.69 136 SER B CA 1
ATOM 3979 C C . SER B 1 136 ? 23.797 -5.172 -12.117 1 98.69 136 SER B C 1
ATOM 3981 O O . SER B 1 136 ? 23.031 -6.051 -12.523 1 98.69 136 SER B O 1
ATOM 3983 N N . ILE B 1 137 ? 24.438 -4.363 -12.914 1 98.5 137 ILE B N 1
ATOM 3984 C CA . ILE B 1 137 ? 24.391 -4.539 -14.359 1 98.5 137 ILE B CA 1
ATOM 3985 C C . ILE B 1 137 ? 25.031 -5.871 -14.742 1 98.5 137 ILE B C 1
ATOM 3987 O O . ILE B 1 137 ? 24.484 -6.609 -15.57 1 98.5 137 ILE B O 1
ATOM 3991 N N . GLY B 1 138 ? 26.109 -6.156 -14.172 1 98.12 138 GLY B N 1
ATOM 3992 C CA . GLY B 1 138 ? 26.75 -7.441 -14.391 1 98.12 138 GLY B CA 1
ATOM 3993 C C . GLY B 1 138 ? 25.875 -8.617 -14 1 98.12 138 GLY B C 1
ATOM 3994 O O . GLY B 1 138 ? 25.828 -9.625 -14.719 1 98.12 138 GLY B O 1
ATOM 3995 N N . ALA B 1 139 ? 25.234 -8.477 -12.883 1 97.5 139 ALA B N 1
ATOM 3996 C CA . ALA B 1 139 ? 24.328 -9.531 -12.422 1 97.5 139 ALA B CA 1
ATOM 3997 C C . ALA B 1 139 ? 23.188 -9.758 -13.422 1 97.5 139 ALA B C 1
ATOM 3999 O O . ALA B 1 139 ? 22.828 -10.906 -13.703 1 97.5 139 ALA B O 1
ATOM 4000 N N . THR B 1 140 ? 22.672 -8.695 -13.93 1 97.88 140 THR B N 1
ATOM 4001 C CA . THR B 1 140 ? 21.609 -8.805 -14.93 1 97.88 140 THR B CA 1
ATOM 4002 C C . THR B 1 140 ? 22.109 -9.547 -16.156 1 97.88 140 THR B C 1
ATOM 4004 O O . THR B 1 140 ? 21.453 -10.469 -16.641 1 97.88 140 THR B O 1
ATOM 4007 N N . ALA B 1 141 ? 23.234 -9.211 -16.625 1 97.62 141 ALA B N 1
ATOM 4008 C CA . ALA B 1 141 ? 23.812 -9.859 -17.797 1 97.62 141 ALA B CA 1
ATOM 4009 C C . ALA B 1 141 ? 24.047 -11.344 -17.547 1 97.62 141 ALA B C 1
ATOM 4011 O O . ALA B 1 141 ? 23.781 -12.188 -18.406 1 97.62 141 ALA B O 1
ATOM 4012 N N . LYS B 1 142 ? 24.469 -11.625 -16.391 1 97.19 142 LYS B N 1
ATOM 4013 C CA . LYS B 1 142 ? 24.797 -13.008 -16.047 1 97.19 142 LYS B CA 1
ATOM 4014 C C . LYS B 1 142 ? 23.531 -13.852 -15.938 1 97.19 142 LYS B C 1
ATOM 4016 O O . LYS B 1 142 ? 23.547 -15.039 -16.281 1 97.19 142 LYS B O 1
ATOM 4021 N N . ILE B 1 143 ? 22.453 -13.312 -15.438 1 95.94 143 ILE B N 1
ATOM 4022 C CA . ILE B 1 143 ? 21.203 -14.039 -15.359 1 95.94 143 ILE B CA 1
ATOM 4023 C C . ILE B 1 143 ? 20.719 -14.398 -16.766 1 95.94 143 ILE B C 1
ATOM 4025 O O . ILE B 1 143 ? 20.25 -15.516 -17 1 95.94 143 ILE B O 1
ATOM 4029 N N . PHE B 1 144 ? 20.906 -13.461 -17.703 1 96 144 PHE B N 1
ATOM 4030 C CA . PHE B 1 144 ? 20.5 -13.727 -19.094 1 96 144 PHE B CA 1
ATOM 4031 C C . PHE B 1 144 ? 21.406 -14.781 -19.719 1 96 144 PHE B C 1
ATOM 4033 O O . PHE B 1 144 ? 20.984 -15.516 -20.609 1 96 144 PHE B O 1
ATOM 4040 N N . GLU B 1 145 ? 22.594 -14.93 -19.234 1 95.62 145 GLU B N 1
ATOM 4041 C CA . GLU B 1 145 ? 23.547 -15.898 -19.75 1 95.62 145 GLU B CA 1
ATOM 4042 C C . GLU B 1 145 ? 23.328 -17.281 -19.156 1 95.62 145 GLU B C 1
ATOM 4044 O O . GLU B 1 145 ? 23.219 -18.266 -19.875 1 95.62 145 GLU B O 1
ATOM 4049 N N . ILE B 1 146 ? 23.203 -17.422 -17.859 1 92.75 146 ILE B N 1
ATOM 4050 C CA . ILE B 1 146 ? 23.109 -18.688 -17.141 1 92.75 146 ILE B CA 1
ATOM 4051 C C . ILE B 1 146 ? 21.703 -19.266 -17.297 1 92.75 146 ILE B C 1
ATOM 4053 O O . ILE B 1 146 ? 21.531 -20.469 -17.531 1 92.75 146 ILE B O 1
ATOM 4057 N N . LYS B 1 147 ? 20.625 -18.516 -17.188 1 91.25 147 LYS B N 1
ATOM 4058 C CA . LYS B 1 147 ? 19.203 -18.781 -17.453 1 91.25 147 LYS B CA 1
ATOM 4059 C C . LYS B 1 147 ? 18.594 -19.672 -16.391 1 91.25 147 LYS B C 1
ATOM 4061 O O . LYS B 1 147 ? 17.469 -19.422 -15.93 1 91.25 147 LYS B O 1
ATOM 4066 N N . PHE B 1 148 ? 19.359 -20.75 -15.852 1 90.75 148 PHE B N 1
ATOM 4067 C CA . PHE B 1 148 ? 18.781 -21.703 -14.914 1 90.75 148 PHE B CA 1
ATOM 4068 C C . PHE B 1 148 ? 19.047 -21.281 -13.477 1 90.75 148 PHE B C 1
ATOM 4070 O O . PHE B 1 148 ? 20.188 -20.953 -13.117 1 90.75 148 PHE B O 1
ATOM 4077 N N . PHE B 1 149 ? 18.031 -21.344 -12.617 1 90.75 149 PHE B N 1
ATOM 4078 C CA . PHE B 1 149 ? 18.125 -20.922 -11.227 1 90.75 149 PHE B CA 1
ATOM 4079 C C . PHE B 1 149 ? 19.141 -21.75 -10.461 1 90.75 149 PHE B C 1
ATOM 4081 O O . PHE B 1 149 ? 19.859 -21.234 -9.609 1 90.75 149 PHE B O 1
ATOM 4088 N N . SER B 1 150 ? 19.25 -23.016 -10.781 1 86.62 150 SER B N 1
ATOM 4089 C CA . SER B 1 150 ? 20.125 -23.922 -10.055 1 86.62 150 SER B CA 1
ATOM 4090 C C . SER B 1 150 ? 21.594 -23.562 -10.266 1 86.62 150 SER B C 1
ATOM 4092 O O . SER B 1 150 ? 22.453 -23.969 -9.477 1 86.62 150 SER B O 1
ATOM 4094 N N . GLU B 1 151 ? 21.875 -22.703 -11.25 1 90.69 151 GLU B N 1
ATOM 4095 C CA . GLU B 1 151 ? 23.266 -22.406 -11.594 1 90.69 151 GLU B CA 1
ATOM 4096 C C . GLU B 1 151 ? 23.625 -20.984 -11.219 1 90.69 151 GLU B C 1
ATOM 4098 O O . GLU B 1 151 ? 24.766 -20.547 -11.422 1 90.69 151 GLU B O 1
ATOM 4103 N N . PHE B 1 152 ? 22.812 -20.266 -10.617 1 91.62 152 PHE B N 1
ATOM 4104 C CA . PHE B 1 152 ? 23.062 -18.859 -10.328 1 91.62 152 PHE B CA 1
ATOM 4105 C C . PHE B 1 152 ? 24.156 -18.719 -9.281 1 91.62 152 PHE B C 1
ATOM 4107 O O . PHE B 1 152 ? 24.875 -17.719 -9.266 1 91.62 152 PHE B O 1
ATOM 4114 N N . GLN B 1 153 ? 24.312 -19.688 -8.453 1 91.44 153 GLN B N 1
ATOM 4115 C CA . GLN B 1 153 ? 25.281 -19.578 -7.371 1 91.44 153 GLN B CA 1
ATOM 4116 C C . GLN B 1 153 ? 26.703 -19.672 -7.906 1 91.44 153 GLN B C 1
ATOM 4118 O O . GLN B 1 153 ? 27.672 -19.344 -7.195 1 91.44 153 GLN B O 1
ATOM 4123 N N . LEU B 1 154 ? 26.828 -20.031 -9.141 1 90.31 154 LEU B N 1
ATOM 4124 C CA . LEU B 1 154 ? 28.125 -20.016 -9.781 1 90.31 154 LEU B CA 1
ATOM 4125 C C . LEU B 1 154 ? 28.703 -18.609 -9.805 1 90.31 154 LEU B C 1
ATOM 4127 O O . LEU B 1 154 ? 29.922 -18.422 -9.828 1 90.31 154 LEU B O 1
ATOM 4131 N N . TRP B 1 155 ? 27.875 -17.656 -9.672 1 94.25 155 TRP B N 1
ATOM 4132 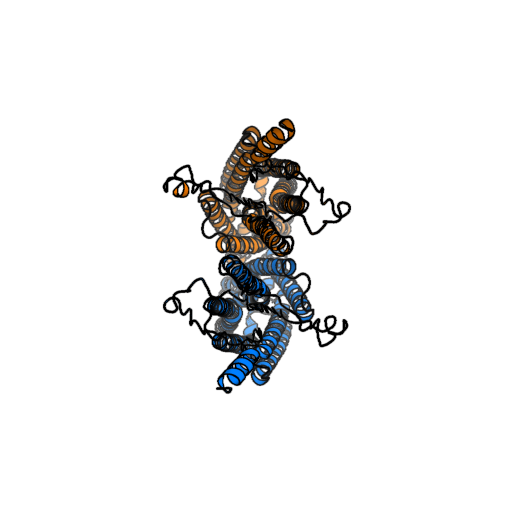C CA . TRP B 1 155 ? 28.297 -16.25 -9.734 1 94.25 155 TRP B CA 1
ATOM 4133 C C . TRP B 1 155 ? 28.047 -15.555 -8.398 1 94.25 155 TRP B C 1
ATOM 4135 O O . TRP B 1 155 ? 27.609 -14.398 -8.375 1 94.25 155 TRP B O 1
ATOM 4145 N N . THR B 1 156 ? 28.266 -16.219 -7.34 1 95.06 156 THR B N 1
ATOM 4146 C CA . THR B 1 156 ? 28.062 -15.711 -5.988 1 95.06 156 THR B CA 1
ATOM 4147 C C . THR B 1 156 ? 28.938 -14.484 -5.73 1 95.06 156 THR B C 1
ATOM 4149 O O . THR B 1 156 ? 28.516 -13.539 -5.066 1 95.06 156 THR B O 1
ATOM 4152 N N . TYR B 1 157 ? 30.109 -14.508 -6.188 1 95.88 157 TYR B N 1
ATOM 4153 C CA . TYR B 1 157 ? 31.016 -13.391 -5.977 1 95.88 157 TYR B CA 1
ATOM 4154 C C . TYR B 1 157 ? 30.453 -12.109 -6.574 1 95.88 157 TYR B C 1
ATOM 4156 O O . TYR B 1 157 ? 30.578 -11.031 -5.977 1 95.88 157 TYR B O 1
ATOM 4164 N N . GLY B 1 158 ? 29.891 -12.148 -7.762 1 97.19 158 GLY B N 1
ATOM 4165 C CA . GLY B 1 158 ? 29.297 -10.984 -8.383 1 97.19 158 GLY B CA 1
ATOM 4166 C C . GLY B 1 158 ? 28.125 -10.43 -7.602 1 97.19 158 GLY B C 1
ATOM 4167 O O . GLY B 1 158 ? 28 -9.219 -7.426 1 97.19 158 GLY B O 1
ATOM 4168 N N . VAL B 1 159 ? 27.328 -11.359 -7.113 1 97.06 159 VAL B N 1
ATOM 4169 C CA . VAL B 1 159 ? 26.172 -10.945 -6.328 1 97.06 159 VAL B CA 1
ATOM 4170 C C . VAL B 1 159 ? 26.625 -10.344 -5.004 1 97.06 159 VAL B C 1
ATOM 4172 O O . VAL B 1 159 ? 26.047 -9.367 -4.523 1 97.06 159 VAL B O 1
ATOM 4175 N N . ALA B 1 160 ? 27.688 -10.883 -4.461 1 97.94 160 ALA B N 1
ATOM 4176 C CA . ALA B 1 160 ? 28.25 -10.344 -3.223 1 97.94 160 ALA B CA 1
ATOM 4177 C C . ALA B 1 160 ? 28.75 -8.922 -3.416 1 97.94 160 ALA B C 1
ATOM 4179 O O . ALA B 1 160 ? 28.562 -8.062 -2.551 1 97.94 160 ALA B O 1
ATOM 4180 N N . CYS B 1 161 ? 29.312 -8.672 -4.512 1 98.44 161 CYS B N 1
ATOM 4181 C CA . CYS B 1 161 ? 29.781 -7.328 -4.801 1 98.44 161 CYS B CA 1
ATOM 4182 C C . CYS B 1 161 ? 28.625 -6.363 -4.992 1 98.44 161 CYS B C 1
ATOM 4184 O O . CYS B 1 161 ? 28.672 -5.227 -4.523 1 98.44 161 CYS B O 1
ATOM 4186 N N . TRP B 1 162 ? 27.578 -6.773 -5.648 1 98.69 162 TRP B N 1
ATOM 4187 C CA . TRP B 1 162 ? 26.391 -5.961 -5.867 1 98.69 162 TRP B CA 1
ATOM 4188 C C . TRP B 1 162 ? 25.688 -5.676 -4.551 1 98.69 162 TRP B C 1
ATOM 4190 O O . TRP B 1 162 ? 25.719 -4.547 -4.047 1 98.69 162 TRP B O 1
ATOM 4200 N N . LEU B 1 163 ? 25.219 -6.715 -3.885 1 98.62 163 LEU B N 1
ATOM 4201 C CA . LEU B 1 163 ? 24.422 -6.57 -2.674 1 98.62 163 LEU B CA 1
ATOM 4202 C C . LEU B 1 163 ? 25.281 -6.137 -1.496 1 98.62 163 LEU B C 1
ATOM 4204 O O . LEU B 1 163 ? 24.859 -5.336 -0.665 1 98.62 163 LEU B O 1
ATOM 4208 N N . GLY B 1 164 ? 26.469 -6.68 -1.429 1 98.5 164 GLY B N 1
ATOM 4209 C CA . GLY B 1 164 ? 27.391 -6.246 -0.389 1 98.5 164 GLY B CA 1
ATOM 4210 C C . GLY B 1 164 ? 27.797 -4.789 -0.524 1 98.5 164 GLY B C 1
ATOM 4211 O O . GLY B 1 164 ? 27.891 -4.07 0.473 1 98.5 164 GLY B O 1
ATOM 4212 N N . GLY B 1 165 ? 28.078 -4.398 -1.729 1 98.75 165 GLY B N 1
ATOM 4213 C CA . GLY B 1 165 ? 28.359 -2.996 -1.977 1 98.75 165 GLY B CA 1
ATOM 4214 C C . GLY B 1 165 ? 27.219 -2.07 -1.608 1 98.75 165 GLY B C 1
ATOM 4215 O O . GLY B 1 165 ? 27.438 -1.018 -1.005 1 98.75 165 GLY B O 1
ATOM 4216 N N . ALA B 1 166 ? 26.047 -2.455 -1.982 1 98.75 166 ALA B N 1
ATOM 4217 C CA . ALA B 1 166 ? 24.875 -1.664 -1.634 1 98.75 166 ALA B CA 1
ATOM 4218 C C . ALA B 1 166 ? 24.703 -1.581 -0.12 1 98.75 166 ALA B C 1
ATOM 4220 O O . ALA B 1 166 ? 24.469 -0.499 0.426 1 98.75 166 ALA B O 1
ATOM 4221 N N . ALA B 1 167 ? 24.812 -2.736 0.523 1 98.81 167 ALA B N 1
ATOM 4222 C CA . ALA B 1 167 ? 24.641 -2.795 1.973 1 98.81 167 ALA B CA 1
ATOM 4223 C C . ALA B 1 167 ? 25.703 -1.962 2.686 1 98.81 167 ALA B C 1
ATOM 4225 O O . ALA B 1 167 ? 25.391 -1.214 3.615 1 98.81 167 ALA B O 1
ATOM 4226 N N . ALA B 1 168 ? 26.875 -2.078 2.27 1 98.69 168 ALA B N 1
ATOM 4227 C CA . ALA B 1 168 ? 27.953 -1.319 2.885 1 98.69 168 ALA B CA 1
ATOM 4228 C C . ALA B 1 168 ? 27.734 0.182 2.74 1 98.69 168 ALA B C 1
ATOM 4230 O O . ALA B 1 168 ? 27.922 0.941 3.691 1 98.69 168 ALA B O 1
ATOM 4231 N N . THR B 1 169 ? 27.359 0.583 1.574 1 98.81 169 THR B N 1
ATOM 4232 C CA . THR B 1 169 ? 27.078 1.993 1.324 1 98.81 169 THR B CA 1
ATOM 4233 C C . THR B 1 169 ? 25.922 2.482 2.191 1 98.81 169 THR B C 1
ATOM 4235 O O . THR B 1 169 ? 26 3.562 2.779 1 98.81 169 THR B O 1
ATOM 4238 N N . ASP B 1 170 ? 24.891 1.669 2.295 1 98.75 170 ASP B N 1
ATOM 4239 C CA . ASP B 1 170 ? 23.75 2.02 3.133 1 98.75 170 ASP B CA 1
ATOM 4240 C C . ASP B 1 170 ? 24.156 2.127 4.602 1 98.75 170 ASP B C 1
ATOM 4242 O O . ASP B 1 170 ? 23.641 2.973 5.332 1 98.75 170 ASP B O 1
ATOM 4246 N N . LEU B 1 171 ? 25.016 1.298 4.98 1 98.56 171 LEU B N 1
ATOM 4247 C CA . LEU B 1 171 ? 25.5 1.354 6.352 1 98.56 171 LEU B CA 1
ATOM 4248 C C . LEU B 1 171 ? 26.234 2.662 6.613 1 98.56 171 LEU B C 1
ATOM 4250 O O . LEU B 1 171 ? 26.031 3.301 7.648 1 98.56 171 LEU B O 1
ATOM 4254 N N . ILE B 1 172 ? 27.047 3.027 5.73 1 98.44 172 ILE B N 1
ATOM 4255 C CA . ILE B 1 172 ? 27.797 4.281 5.852 1 98.44 172 ILE B CA 1
ATOM 4256 C C . ILE B 1 172 ? 26.812 5.453 5.895 1 98.44 172 ILE B C 1
ATOM 4258 O O . ILE B 1 172 ? 26.938 6.348 6.734 1 98.44 172 ILE B O 1
ATOM 4262 N N . ILE B 1 173 ? 25.828 5.461 5.055 1 98.38 173 ILE B N 1
ATOM 4263 C CA . ILE B 1 173 ? 24.828 6.527 4.996 1 98.38 173 ILE B CA 1
ATOM 4264 C C . ILE B 1 173 ? 24.078 6.602 6.328 1 98.38 173 ILE B C 1
ATOM 4266 O O . ILE B 1 173 ? 23.969 7.676 6.922 1 98.38 173 ILE B O 1
ATOM 4270 N N . THR B 1 174 ? 23.641 5.453 6.777 1 98.31 174 THR B N 1
ATOM 4271 C CA . THR B 1 174 ? 22.828 5.398 7.992 1 98.31 174 THR B CA 1
ATOM 4272 C C . THR B 1 174 ? 23.625 5.879 9.195 1 98.31 174 THR B C 1
ATOM 4274 O O . THR B 1 174 ? 23.172 6.742 9.953 1 98.31 174 THR B O 1
ATOM 4277 N N . THR B 1 175 ? 24.828 5.41 9.352 1 97.88 175 THR B N 1
ATOM 4278 C CA . THR B 1 175 ? 25.656 5.754 10.5 1 97.88 175 THR B CA 1
ATOM 4279 C C . THR B 1 175 ? 26.062 7.227 10.453 1 97.88 175 THR B C 1
ATOM 4281 O O . THR B 1 175 ? 26.062 7.906 11.477 1 97.88 175 THR B O 1
ATOM 4284 N N . THR B 1 176 ? 26.359 7.742 9.312 1 97.12 176 THR B N 1
ATOM 4285 C CA . THR B 1 176 ? 26.766 9.141 9.164 1 97.12 176 THR B CA 1
ATOM 4286 C C . THR B 1 176 ? 25.609 10.078 9.453 1 97.12 176 THR B C 1
ATOM 4288 O O . THR B 1 176 ? 25.766 11.078 10.156 1 97.12 176 THR B O 1
ATOM 4291 N N . LEU B 1 177 ? 24.438 9.719 8.922 1 96.25 177 LEU B N 1
ATOM 4292 C CA . LEU B 1 177 ? 23.281 10.562 9.164 1 96.25 177 LEU B CA 1
ATOM 4293 C C . LEU B 1 177 ? 22.938 10.602 10.656 1 96.25 177 LEU B C 1
ATOM 4295 O O . LEU B 1 177 ? 22.641 11.672 11.195 1 96.25 177 LEU B O 1
ATOM 4299 N N . ILE B 1 178 ? 22.984 9.445 11.289 1 96 178 ILE B N 1
ATOM 4300 C CA . ILE B 1 178 ? 22.703 9.391 12.727 1 96 178 ILE B CA 1
ATOM 4301 C C . ILE B 1 178 ? 23.703 10.266 13.477 1 96 178 ILE B C 1
ATOM 4303 O O . ILE B 1 178 ? 23.328 11.016 14.383 1 96 178 ILE B O 1
ATOM 4307 N N . PHE B 1 179 ? 24.922 10.188 13.109 1 95.62 179 PHE B N 1
ATOM 4308 C CA . PHE B 1 179 ? 25.984 10.945 13.75 1 95.62 179 PHE B CA 1
ATOM 4309 C C . PHE B 1 179 ? 25.766 12.445 13.555 1 95.62 179 PHE B C 1
ATOM 4311 O O . PHE B 1 179 ? 25.797 13.211 14.516 1 95.62 179 PHE B O 1
ATOM 4318 N N . LEU B 1 180 ? 25.531 12.875 12.359 1 92.81 180 LEU B N 1
ATOM 4319 C CA . LEU B 1 180 ? 25.375 14.297 12.039 1 92.81 180 LEU B CA 1
ATOM 4320 C C . LEU B 1 180 ? 24.125 14.867 12.703 1 92.81 180 LEU B C 1
ATOM 4322 O O . LEU B 1 180 ? 24.141 15.984 13.211 1 92.81 180 LEU B O 1
ATOM 4326 N N . LEU B 1 181 ? 23.062 14.102 12.711 1 90.88 181 LEU B N 1
ATOM 4327 C CA . LEU B 1 181 ? 21.828 14.547 13.344 1 90.88 181 LEU B CA 1
ATOM 4328 C C . LEU B 1 181 ? 22 14.633 14.859 1 90.88 181 LEU B C 1
ATOM 4330 O O . LEU B 1 181 ? 21.531 15.578 15.492 1 90.88 181 LEU B O 1
ATOM 4334 N N . SER B 1 182 ? 22.703 13.68 15.422 1 92.75 182 SER B N 1
ATOM 4335 C CA . SER B 1 182 ? 22.922 13.68 16.859 1 92.75 182 SER B CA 1
ATOM 4336 C C . SER B 1 182 ? 23.781 14.867 17.297 1 92.75 182 SER B C 1
ATOM 4338 O O . SER B 1 182 ? 23.625 15.398 18.391 1 92.75 182 SER B O 1
ATOM 4340 N N . ARG B 1 183 ? 24.562 15.266 16.469 1 90.56 183 ARG B N 1
ATOM 4341 C CA . ARG B 1 183 ? 25.438 16.391 16.75 1 90.56 183 ARG B CA 1
ATOM 4342 C C . ARG B 1 183 ? 24.703 17.719 16.609 1 90.56 183 ARG B C 1
ATOM 4344 O O . ARG B 1 183 ? 25.125 18.75 17.141 1 90.56 183 ARG B O 1
ATOM 4351 N N . SER B 1 184 ? 23.625 17.688 15.953 1 85.19 184 SER B N 1
ATOM 4352 C CA . SER B 1 184 ? 22.859 18.891 15.695 1 85.19 184 SER B CA 1
ATOM 4353 C C . SER B 1 184 ? 21.859 19.172 16.812 1 85.19 184 SER B C 1
ATOM 4355 O O . SER B 1 184 ? 21.109 20.141 16.766 1 85.19 184 SER B O 1
ATOM 4357 N N . LYS B 1 185 ? 21.891 18.344 17.797 1 84.88 185 LYS B N 1
ATOM 4358 C CA . LYS B 1 185 ? 20.984 18.547 18.922 1 84.88 185 LYS B CA 1
ATOM 4359 C C . LYS B 1 185 ? 21.359 19.781 19.719 1 84.88 185 LYS B C 1
ATOM 4361 O O . LYS B 1 185 ? 22.531 20.141 19.812 1 84.88 185 LYS B O 1
ATOM 4366 N N . SER B 1 186 ? 20.281 20.453 20.141 1 78.75 186 SER B N 1
ATOM 4367 C CA . SER B 1 186 ? 20.453 21.719 20.875 1 78.75 186 SER B CA 1
ATOM 4368 C C . SER B 1 186 ? 19.812 21.641 22.25 1 78.75 186 SER B C 1
ATOM 4370 O O . SER B 1 186 ? 19.531 20.547 22.75 1 78.75 186 SER B O 1
ATOM 4372 N N . ASN B 1 187 ? 19.656 22.797 22.906 1 73.62 187 ASN B N 1
ATOM 4373 C CA . ASN B 1 187 ? 19.047 22.875 24.219 1 73.62 187 ASN B CA 1
ATOM 4374 C C . ASN B 1 187 ? 17.531 22.969 24.141 1 73.62 187 ASN B C 1
ATOM 4376 O O . ASN B 1 187 ? 16.844 22.891 25.172 1 73.62 187 ASN B O 1
ATOM 4380 N N . LEU B 1 188 ? 17 23.047 22.922 1 68.75 188 LEU B N 1
ATOM 4381 C CA . LEU B 1 188 ? 15.555 23.141 22.75 1 68.75 188 LEU B CA 1
ATOM 4382 C C . LEU B 1 188 ? 14.922 21.766 22.656 1 68.75 188 LEU B C 1
ATOM 4384 O O . LEU B 1 188 ? 15.242 20.984 21.766 1 68.75 188 LEU B O 1
ATOM 4388 N N . ARG B 1 189 ? 14.109 21.5 23.578 1 75.06 189 ARG B N 1
ATOM 4389 C CA . ARG B 1 189 ? 13.484 20.188 23.672 1 75.06 189 ARG B CA 1
ATOM 4390 C C . ARG B 1 189 ? 12.719 19.844 22.406 1 75.06 189 ARG B C 1
ATOM 4392 O O . ARG B 1 189 ? 12.766 18.719 21.922 1 75.06 189 ARG B O 1
ATOM 4399 N N . HIS B 1 190 ? 12.016 20.844 21.812 1 72.81 190 HIS B N 1
ATOM 4400 C CA . HIS B 1 190 ? 11.211 20.594 20.625 1 72.81 190 HIS B CA 1
ATOM 4401 C C . HIS B 1 190 ? 12.094 20.234 19.438 1 72.81 190 HIS B C 1
ATOM 4403 O O . HIS B 1 190 ? 11.75 19.344 18.656 1 72.81 190 HIS B O 1
ATOM 4409 N N . THR B 1 191 ? 13.18 20.906 19.406 1 73.5 191 THR B N 1
ATOM 4410 C CA . THR B 1 191 ? 14.125 20.625 18.328 1 73.5 191 THR B CA 1
ATOM 4411 C C . THR B 1 191 ? 14.75 19.234 18.516 1 73.5 191 THR B C 1
ATOM 4413 O O . THR B 1 191 ? 14.914 18.5 17.547 1 73.5 191 THR B O 1
ATOM 4416 N N . ASN B 1 192 ? 15.016 18.906 19.734 1 83.88 192 ASN B N 1
ATOM 4417 C CA . ASN B 1 192 ? 15.602 17.594 20.016 1 83.88 192 ASN B CA 1
ATOM 4418 C C . ASN B 1 192 ? 14.617 16.469 19.703 1 83.88 192 ASN B C 1
ATOM 4420 O O . ASN B 1 192 ? 15.016 15.398 19.234 1 83.88 192 ASN B O 1
ATOM 4424 N N . ASN B 1 193 ? 13.336 16.75 19.906 1 83.56 193 ASN B N 1
ATOM 4425 C CA . ASN B 1 193 ? 12.328 15.758 19.594 1 83.56 193 ASN B CA 1
ATOM 4426 C C . ASN B 1 193 ? 12.227 15.523 18.078 1 83.56 193 ASN B C 1
ATOM 4428 O O . ASN B 1 193 ? 12.07 14.391 17.625 1 83.56 193 ASN B O 1
ATOM 4432 N N . ALA B 1 194 ? 12.289 16.594 17.391 1 82.5 194 ALA B N 1
ATOM 4433 C CA . ALA B 1 194 ? 12.258 16.5 15.93 1 82.5 194 ALA B CA 1
ATOM 4434 C C . ALA B 1 194 ? 13.469 15.727 15.406 1 82.5 194 ALA B C 1
ATOM 4436 O O . ALA B 1 194 ? 13.336 14.883 14.508 1 82.5 194 ALA B O 1
ATOM 4437 N N . ILE B 1 195 ? 14.609 15.984 16 1 87.25 195 ILE B N 1
ATOM 4438 C CA . ILE B 1 195 ? 15.836 15.32 15.594 1 87.25 195 ILE B CA 1
ATOM 4439 C C . ILE B 1 195 ? 15.766 13.836 15.938 1 87.25 195 ILE B C 1
ATOM 4441 O O . ILE B 1 195 ? 16.156 12.984 15.133 1 87.25 195 ILE B O 1
ATOM 4445 N N . ASP B 1 196 ? 15.273 13.547 17.062 1 90.56 196 ASP B N 1
ATOM 4446 C CA . ASP B 1 196 ? 15.125 12.148 17.469 1 90.56 196 ASP B CA 1
ATOM 4447 C C . ASP B 1 196 ? 14.188 11.398 16.516 1 90.56 196 ASP B C 1
ATOM 4449 O O . ASP B 1 196 ? 14.422 10.234 16.188 1 90.56 196 ASP B O 1
ATOM 4453 N N . ARG B 1 197 ? 13.195 12.047 16.141 1 88.5 197 ARG B N 1
ATOM 4454 C CA . ARG B 1 197 ? 12.273 11.445 15.18 1 88.5 197 ARG B CA 1
ATOM 4455 C C . ARG B 1 197 ? 12.969 11.188 13.852 1 88.5 197 ARG B C 1
ATOM 4457 O O . ARG B 1 197 ? 12.773 10.133 13.234 1 88.5 197 ARG B O 1
ATOM 4464 N N . LEU B 1 198 ? 13.781 12.07 13.461 1 89.31 198 LEU B N 1
ATOM 4465 C CA . LEU B 1 198 ? 14.508 11.906 12.211 1 89.31 198 LEU B CA 1
ATOM 4466 C C . LEU B 1 198 ? 15.5 10.75 12.305 1 89.31 198 LEU B C 1
ATOM 4468 O O . LEU B 1 198 ? 15.68 10 11.344 1 89.31 198 LEU B O 1
ATOM 4472 N N . ILE B 1 199 ? 16.109 10.688 13.398 1 93.12 199 ILE B N 1
ATOM 4473 C CA . ILE B 1 199 ? 17.047 9.594 13.625 1 93.12 199 ILE B CA 1
ATOM 4474 C C . ILE B 1 199 ? 16.312 8.258 13.562 1 93.12 199 ILE B C 1
ATOM 4476 O O . ILE B 1 199 ? 16.766 7.328 12.891 1 93.12 199 ILE B O 1
ATOM 4480 N N . THR B 1 200 ? 15.195 8.234 14.211 1 93.69 200 THR B N 1
ATOM 4481 C CA . THR B 1 200 ? 14.406 7.008 14.219 1 93.69 200 THR B CA 1
ATOM 4482 C C . THR B 1 200 ? 13.945 6.66 12.805 1 93.69 200 THR B C 1
ATOM 4484 O O . THR B 1 200 ? 14.023 5.504 12.391 1 93.69 200 THR B O 1
ATOM 4487 N N . LEU B 1 201 ? 13.523 7.605 12.055 1 91.88 201 LEU B N 1
ATOM 4488 C CA . LEU B 1 201 ? 13.094 7.391 10.68 1 91.88 201 LEU B CA 1
ATOM 4489 C C . LEU B 1 201 ? 14.258 6.895 9.82 1 91.88 201 LEU B C 1
ATOM 4491 O O . LEU B 1 201 ? 14.078 6.023 8.969 1 91.88 201 LEU B O 1
ATOM 4495 N N . THR B 1 202 ? 15.422 7.445 10.039 1 93.38 202 THR B N 1
ATOM 4496 C CA . THR B 1 202 ? 16.609 7.035 9.312 1 93.38 202 THR B CA 1
ATOM 4497 C C . THR B 1 202 ? 16.922 5.562 9.562 1 93.38 202 THR B C 1
ATOM 4499 O O . THR B 1 202 ? 17.234 4.816 8.633 1 93.38 202 THR B O 1
ATOM 4502 N N . ILE B 1 203 ? 16.812 5.176 10.766 1 94.75 203 ILE B N 1
ATOM 4503 C CA . ILE B 1 203 ? 17.078 3.785 11.133 1 94.75 203 ILE B CA 1
ATOM 4504 C C . ILE B 1 203 ? 16 2.885 10.523 1 94.75 203 ILE B C 1
ATOM 4506 O O . ILE B 1 203 ? 16.312 1.824 9.977 1 94.75 203 ILE B O 1
ATOM 4510 N N . GLU B 1 204 ? 14.781 3.381 10.508 1 92.75 204 GLU B N 1
ATOM 4511 C CA . GLU B 1 204 ? 13.648 2.578 10.055 1 92.75 204 GLU B CA 1
ATOM 4512 C C . GLU B 1 204 ? 13.633 2.465 8.531 1 92.75 204 GLU B C 1
ATOM 4514 O O . GLU B 1 204 ? 13.039 1.54 7.977 1 92.75 204 GLU B O 1
ATOM 4519 N N . THR B 1 205 ? 14.211 3.336 7.879 1 93.44 205 THR B N 1
ATOM 4520 C CA . THR B 1 205 ? 14.156 3.299 6.422 1 93.44 205 THR B CA 1
ATOM 4521 C C . THR B 1 205 ? 15.508 2.898 5.84 1 93.44 205 THR B C 1
ATOM 4523 O O . THR B 1 205 ? 15.688 1.766 5.387 1 93.44 205 THR B O 1
ATOM 4526 N N . ASN B 1 206 ? 16.594 3.715 6.082 1 95.38 206 ASN B N 1
ATOM 4527 C CA . ASN B 1 206 ? 17.922 3.396 5.562 1 95.38 206 ASN B CA 1
ATOM 4528 C C . ASN B 1 206 ? 18.531 2.182 6.262 1 95.38 206 ASN B C 1
ATOM 4530 O O . ASN B 1 206 ? 19.219 1.377 5.633 1 95.38 206 ASN B O 1
ATOM 4534 N N . GLY B 1 207 ? 18.297 2.092 7.52 1 97.56 207 GLY B N 1
ATOM 4535 C CA . GLY B 1 207 ? 18.734 0.891 8.219 1 97.56 207 GLY B CA 1
ATOM 4536 C C . GLY B 1 207 ? 18.062 -0.372 7.695 1 97.56 207 GLY B C 1
ATOM 4537 O O . GLY B 1 207 ? 18.703 -1.429 7.633 1 97.56 207 GLY B O 1
ATOM 4538 N N . LEU B 1 208 ? 16.859 -0.197 7.316 1 97.44 208 LEU B N 1
ATOM 4539 C CA . LEU B 1 208 ? 16.125 -1.337 6.797 1 97.44 208 LEU B CA 1
ATOM 4540 C C . LEU B 1 208 ? 16.672 -1.776 5.445 1 97.44 208 LEU B C 1
ATOM 4542 O O . LEU B 1 208 ? 16.766 -2.975 5.172 1 97.44 208 LEU B O 1
ATOM 4546 N N . THR B 1 209 ? 17 -0.84 4.523 1 98.31 209 THR B N 1
ATOM 4547 C CA . THR B 1 209 ? 17.578 -1.206 3.238 1 98.31 209 THR B CA 1
ATOM 4548 C C . THR B 1 209 ? 18.922 -1.924 3.436 1 98.31 209 THR B C 1
ATOM 4550 O O . THR B 1 209 ? 19.203 -2.898 2.74 1 98.31 209 THR B O 1
ATOM 4553 N N . PHE B 1 210 ? 19.688 -1.489 4.402 1 98.56 210 PHE B N 1
ATOM 4554 C CA . PHE B 1 210 ? 20.938 -2.16 4.758 1 98.56 210 PHE B CA 1
ATOM 4555 C C . PHE B 1 210 ? 20.672 -3.596 5.195 1 98.56 210 PHE B C 1
ATOM 4557 O O . PHE B 1 210 ? 21.266 -4.531 4.668 1 98.56 210 PHE B O 1
ATOM 4564 N N . THR B 1 211 ? 19.766 -3.779 6.113 1 98.56 211 THR B N 1
ATOM 4565 C CA . THR B 1 211 ? 19.484 -5.078 6.711 1 98.56 211 THR B CA 1
ATOM 4566 C C . THR B 1 211 ? 18.938 -6.051 5.668 1 98.56 211 THR B C 1
ATOM 4568 O O . THR B 1 211 ? 19.344 -7.215 5.621 1 98.56 211 THR B O 1
ATOM 4571 N N . VAL B 1 212 ? 18.062 -5.582 4.836 1 98.62 212 VAL B N 1
ATOM 4572 C CA . VAL B 1 212 ? 17.422 -6.457 3.855 1 98.62 212 VAL B CA 1
ATOM 4573 C C . VAL B 1 212 ? 18.422 -6.809 2.752 1 98.62 212 VAL B C 1
ATOM 4575 O O . VAL B 1 212 ? 18.438 -7.938 2.26 1 98.62 212 VAL B O 1
ATOM 4578 N N . ALA B 1 213 ? 19.25 -5.844 2.383 1 98.69 213 ALA B N 1
ATOM 4579 C CA . ALA B 1 213 ? 20.281 -6.148 1.401 1 98.69 213 ALA B CA 1
ATOM 4580 C C . ALA B 1 213 ? 21.281 -7.18 1.945 1 98.69 213 ALA B C 1
ATOM 4582 O O . ALA B 1 213 ? 21.688 -8.094 1.229 1 98.69 213 ALA B O 1
ATOM 4583 N N . LEU B 1 214 ? 21.609 -7.031 3.143 1 98.31 214 LEU B N 1
ATOM 4584 C CA . LEU B 1 214 ? 22.516 -7.98 3.777 1 98.31 214 LEU B CA 1
ATOM 4585 C C . LEU B 1 214 ? 21.859 -9.352 3.896 1 98.31 214 LEU B C 1
ATOM 4587 O O . LEU B 1 214 ? 22.5 -10.375 3.639 1 98.31 214 LEU B O 1
ATOM 4591 N N . LEU B 1 215 ? 20.656 -9.359 4.324 1 98.12 215 LEU B N 1
ATOM 4592 C CA . LEU B 1 215 ? 19.922 -10.609 4.41 1 98.12 215 LEU B CA 1
ATOM 4593 C C . LEU B 1 215 ? 19.844 -11.297 3.053 1 98.12 215 LEU B C 1
ATOM 4595 O O . LEU B 1 215 ? 20.016 -12.516 2.955 1 98.12 215 LEU B O 1
ATOM 4599 N N . ASP B 1 216 ? 19.531 -10.531 2.043 1 98.19 216 ASP B N 1
ATOM 4600 C CA . ASP B 1 216 ? 19.5 -11.039 0.677 1 98.19 216 ASP B CA 1
ATOM 4601 C C . ASP B 1 216 ? 20.812 -11.703 0.298 1 98.19 216 ASP B C 1
ATOM 4603 O O . ASP B 1 216 ? 20.828 -12.82 -0.22 1 98.19 216 ASP B O 1
ATOM 4607 N N . LEU B 1 217 ? 21.891 -11.086 0.655 1 98 217 LEU B N 1
ATOM 4608 C CA . LEU B 1 217 ? 23.219 -11.594 0.35 1 98 217 LEU B CA 1
ATOM 4609 C C . LEU B 1 217 ? 23.5 -12.891 1.103 1 98 217 LEU B C 1
ATOM 4611 O O . LEU B 1 217 ? 23.969 -13.867 0.519 1 98 217 LEU B O 1
ATOM 4615 N N . ILE B 1 218 ? 23.156 -12.945 2.346 1 97.62 218 ILE B N 1
ATOM 4616 C CA . ILE B 1 218 ? 23.391 -14.125 3.174 1 97.62 218 ILE B CA 1
ATOM 4617 C C . ILE B 1 218 ? 22.562 -15.297 2.646 1 97.62 218 ILE B C 1
ATOM 4619 O O . ILE B 1 218 ? 23.078 -16.406 2.498 1 97.62 218 ILE B O 1
ATOM 4623 N N . LEU B 1 219 ? 21.344 -15.047 2.307 1 96.69 219 LEU B N 1
ATOM 4624 C CA . LEU B 1 219 ? 20.484 -16.109 1.796 1 96.69 219 LEU B CA 1
ATOM 4625 C C . LEU B 1 219 ? 20.984 -16.609 0.448 1 96.69 219 LEU B C 1
ATOM 4627 O O . LEU B 1 219 ? 20.969 -17.812 0.192 1 96.69 219 LEU B O 1
ATOM 4631 N N . PHE B 1 220 ? 21.453 -15.719 -0.349 1 96.38 220 PHE B N 1
ATOM 4632 C CA . PHE B 1 220 ? 21.953 -16.125 -1.657 1 96.38 220 PHE B CA 1
ATOM 4633 C C . PHE B 1 220 ? 23.219 -16.969 -1.516 1 96.38 220 PHE B C 1
ATOM 4635 O O . PHE B 1 220 ? 23.375 -17.969 -2.215 1 96.38 220 PHE B O 1
ATOM 4642 N N . ALA B 1 221 ? 24.062 -16.609 -0.617 1 94.88 221 ALA B N 1
ATOM 4643 C CA . ALA B 1 221 ? 25.359 -17.25 -0.459 1 94.88 221 ALA B CA 1
ATOM 4644 C C . ALA B 1 221 ? 25.219 -18.594 0.267 1 94.88 221 ALA B C 1
ATOM 4646 O O . ALA B 1 221 ? 25.969 -19.531 -0 1 94.88 221 ALA B O 1
ATOM 4647 N N . CYS B 1 222 ? 24.188 -18.734 1.095 1 92.44 222 CYS B N 1
ATOM 4648 C CA . CYS B 1 222 ? 24.172 -19.875 2 1 92.44 222 CYS B CA 1
ATOM 4649 C C . CYS B 1 222 ? 23.094 -20.875 1.592 1 92.44 222 CYS B C 1
ATOM 4651 O O . CYS B 1 222 ? 23.172 -22.047 1.938 1 92.44 222 CYS B O 1
ATOM 4653 N N . ILE B 1 223 ? 22.109 -20.438 0.96 1 89.06 223 ILE B N 1
ATOM 4654 C CA . ILE B 1 223 ? 20.984 -21.312 0.642 1 89.06 223 ILE B CA 1
ATOM 4655 C C . ILE B 1 223 ? 20.812 -21.422 -0.873 1 89.06 223 ILE B C 1
ATOM 4657 O O . ILE B 1 223 ? 20.703 -20.406 -1.559 1 89.06 223 ILE B O 1
ATOM 4661 N N . SER B 1 224 ? 20.828 -22.641 -1.327 1 82.75 224 SER B N 1
ATOM 4662 C CA . SER B 1 224 ? 20.844 -22.859 -2.77 1 82.75 224 SER B CA 1
ATOM 4663 C C . SER B 1 224 ? 19.422 -22.812 -3.344 1 82.75 224 SER B C 1
ATOM 4665 O O . SER B 1 224 ? 19.25 -22.797 -4.562 1 82.75 224 SER B O 1
ATOM 4667 N N . ASN B 1 225 ? 18.531 -22.562 -2.438 1 84.12 225 ASN B N 1
ATOM 4668 C CA . ASN B 1 225 ? 17.172 -22.453 -2.965 1 84.12 225 ASN B CA 1
ATOM 4669 C C . ASN B 1 225 ? 16.797 -21 -3.25 1 84.12 225 ASN B C 1
ATOM 4671 O O . ASN B 1 225 ? 17.641 -20.109 -3.172 1 84.12 225 ASN B O 1
ATOM 4675 N N . GLY B 1 226 ? 15.836 -20.609 -4 1 89.94 226 GLY B N 1
ATOM 4676 C CA . GLY B 1 226 ? 15.383 -19.281 -4.414 1 89.94 226 GLY B CA 1
ATOM 4677 C C . GLY B 1 226 ? 14.961 -18.406 -3.248 1 89.94 226 GLY B C 1
ATOM 4678 O O . GLY B 1 226 ? 14.266 -17.422 -3.436 1 89.94 226 GLY B O 1
ATOM 4679 N N . ALA B 1 227 ? 15.531 -18.672 -1.95 1 92.25 227 ALA B N 1
ATOM 4680 C CA . ALA B 1 227 ? 15.07 -17.969 -0.755 1 92.25 227 ALA B CA 1
ATOM 4681 C C . ALA B 1 227 ? 15.461 -16.5 -0.804 1 92.25 227 ALA B C 1
ATOM 4683 O O . ALA B 1 227 ? 14.75 -15.641 -0.277 1 92.25 227 ALA B O 1
ATOM 4684 N N . HIS B 1 228 ? 16.531 -16.203 -1.419 1 95.69 228 HIS B N 1
ATOM 4685 C CA . HIS B 1 228 ? 17.031 -14.828 -1.462 1 95.69 228 HIS B CA 1
ATOM 4686 C C . HIS B 1 228 ? 16.109 -13.938 -2.277 1 95.69 228 HIS B C 1
ATOM 4688 O O . HIS B 1 228 ? 16.125 -12.711 -2.119 1 95.69 228 HIS B O 1
ATOM 4694 N N . VAL B 1 229 ? 15.289 -14.469 -3.107 1 96.25 229 VAL B N 1
ATOM 4695 C CA . VAL B 1 229 ? 14.414 -13.703 -3.994 1 96.25 229 VAL B CA 1
ATOM 4696 C C . VAL B 1 229 ? 13.406 -12.914 -3.168 1 96.25 229 VAL B C 1
ATOM 4698 O O . VAL B 1 229 ? 13.023 -11.805 -3.539 1 96.25 229 VAL B O 1
ATOM 4701 N N . GLY B 1 230 ? 12.977 -13.438 -2.07 1 96.06 230 GLY B N 1
ATOM 4702 C CA . GLY B 1 230 ? 12.031 -12.758 -1.196 1 96.06 230 GLY B CA 1
ATOM 4703 C C . GLY B 1 230 ? 12.477 -11.359 -0.813 1 96.06 230 GLY B C 1
ATOM 4704 O O . GLY B 1 230 ? 11.867 -10.367 -1.224 1 96.06 230 GLY B O 1
ATOM 4705 N N . PRO B 1 231 ? 13.547 -11.297 -0.117 1 97.62 231 PRO B N 1
ATOM 4706 C CA . PRO B 1 231 ? 14.031 -9.969 0.269 1 97.62 231 PRO B CA 1
ATOM 4707 C C . PRO B 1 231 ? 14.492 -9.141 -0.927 1 97.62 231 PRO B C 1
ATOM 4709 O O . PRO B 1 231 ? 14.352 -7.914 -0.92 1 97.62 231 PRO B O 1
ATOM 4712 N N . ASN B 1 232 ? 14.977 -9.727 -1.92 1 98.12 232 ASN B N 1
ATOM 4713 C CA . ASN B 1 232 ? 15.469 -9.008 -3.086 1 98.12 232 ASN B CA 1
ATOM 4714 C C . ASN B 1 232 ? 14.352 -8.219 -3.768 1 98.12 232 ASN B C 1
ATOM 4716 O O . ASN B 1 232 ? 14.555 -7.066 -4.156 1 98.12 232 ASN B O 1
ATOM 4720 N N . LEU B 1 233 ? 13.211 -8.812 -3.832 1 98.19 233 LEU B N 1
ATOM 4721 C CA . LEU B 1 233 ? 12.094 -8.18 -4.52 1 98.19 233 LEU B CA 1
ATOM 4722 C C . LEU B 1 233 ? 11.562 -6.988 -3.723 1 98.19 233 LEU B C 1
ATOM 4724 O O . LEU B 1 233 ? 10.867 -6.129 -4.27 1 98.19 233 LEU B O 1
ATOM 4728 N N . CYS B 1 234 ? 11.906 -6.902 -2.529 1 98.31 234 CYS B N 1
ATOM 4729 C CA . CYS B 1 234 ? 11.414 -5.828 -1.671 1 98.31 234 CYS B CA 1
ATOM 4730 C C . CYS B 1 234 ? 12.367 -4.641 -1.688 1 98.31 234 CYS B C 1
ATOM 4732 O O . CYS B 1 234 ? 11.992 -3.533 -1.296 1 98.31 234 CYS B O 1
ATOM 4734 N N . LEU B 1 235 ? 13.547 -4.801 -2.135 1 98.69 235 LEU B N 1
ATOM 4735 C CA . LEU B 1 235 ? 14.617 -3.822 -1.957 1 98.69 235 LEU B CA 1
ATOM 4736 C C . LEU B 1 235 ? 14.297 -2.527 -2.695 1 98.69 235 LEU B C 1
ATOM 4738 O O . LEU B 1 235 ? 14.484 -1.435 -2.152 1 98.69 235 LEU B O 1
ATOM 4742 N N . ILE B 1 236 ? 13.797 -2.641 -3.908 1 98.62 236 ILE B N 1
ATOM 4743 C CA . ILE B 1 236 ? 13.492 -1.456 -4.707 1 98.62 236 ILE B CA 1
ATOM 4744 C C . ILE B 1 236 ? 12.461 -0.594 -3.979 1 98.62 236 ILE B C 1
ATOM 4746 O O . ILE B 1 236 ? 12.609 0.628 -3.906 1 98.62 236 ILE B O 1
ATOM 4750 N N . LYS B 1 237 ? 11.461 -1.23 -3.416 1 98.62 237 LYS B N 1
ATOM 4751 C CA . LYS B 1 237 ? 10.414 -0.516 -2.693 1 98.62 237 LYS B CA 1
ATOM 4752 C C . LYS B 1 237 ? 10.969 0.141 -1.432 1 98.62 237 LYS B C 1
ATOM 4754 O O . LYS B 1 237 ? 10.547 1.239 -1.061 1 98.62 237 LYS B O 1
ATOM 4759 N N . LEU B 1 238 ? 11.836 -0.546 -0.822 1 98.56 238 LEU B N 1
ATOM 4760 C CA . LEU B 1 238 ? 12.414 -0.016 0.407 1 98.56 238 LEU B CA 1
ATOM 4761 C C . LEU B 1 238 ? 13.281 1.204 0.118 1 98.56 238 LEU B C 1
ATOM 4763 O O . LEU B 1 238 ? 13.242 2.186 0.863 1 98.56 238 LEU B O 1
ATOM 4767 N N . TYR B 1 239 ? 14.055 1.165 -0.951 1 98.75 239 TYR B N 1
ATOM 4768 C CA . TYR B 1 239 ? 14.828 2.33 -1.354 1 98.75 239 TYR B CA 1
ATOM 4769 C C . TYR B 1 239 ? 13.922 3.514 -1.662 1 98.75 239 TYR B C 1
ATOM 4771 O O . TYR B 1 239 ? 14.141 4.621 -1.164 1 98.75 239 TYR B O 1
ATOM 4779 N N . PHE B 1 240 ? 12.906 3.262 -2.412 1 98.5 240 PHE B N 1
ATOM 4780 C CA . PHE B 1 240 ? 11.992 4.332 -2.783 1 98.5 240 PHE B CA 1
ATOM 4781 C C . PHE B 1 240 ? 11.297 4.902 -1.55 1 98.5 240 PHE B C 1
ATOM 4783 O O . PHE B 1 240 ? 11.164 6.121 -1.415 1 98.5 240 PHE B O 1
ATOM 4790 N N . ASN B 1 241 ? 10.953 4.02 -0.689 1 97.38 241 ASN B N 1
ATOM 4791 C CA . ASN B 1 241 ? 10.297 4.449 0.543 1 97.38 241 ASN B CA 1
ATOM 4792 C C . ASN B 1 241 ? 11.234 5.301 1.402 1 97.38 241 ASN B C 1
ATOM 4794 O O . ASN B 1 241 ? 10.797 6.281 2.008 1 97.38 241 ASN B O 1
ATOM 4798 N N . SER B 1 242 ? 12.438 4.879 1.479 1 97.5 242 SER B N 1
ATOM 4799 C CA . SER B 1 242 ? 13.414 5.652 2.242 1 97.5 242 SER B CA 1
ATOM 4800 C C . SER B 1 242 ? 13.555 7.066 1.689 1 97.5 242 SER B C 1
ATOM 4802 O O . SER B 1 242 ? 13.609 8.031 2.451 1 97.5 242 SER B O 1
ATOM 4804 N N . PHE B 1 243 ? 13.539 7.223 0.418 1 97.62 243 PHE B N 1
ATOM 4805 C CA . PHE B 1 243 ? 13.602 8.5 -0.278 1 97.62 243 PHE B CA 1
ATOM 4806 C C . PHE B 1 243 ? 12.367 9.344 0.024 1 97.62 243 PHE B C 1
ATOM 4808 O O . PHE B 1 243 ? 12.484 10.508 0.409 1 97.62 243 PHE B O 1
ATOM 4815 N N . LEU B 1 244 ? 11.227 8.711 -0.012 1 96.75 244 LEU B N 1
ATOM 4816 C CA . LEU B 1 244 ? 9.961 9.414 0.143 1 96.75 244 LEU B CA 1
ATOM 4817 C C . LEU B 1 244 ? 9.75 9.844 1.592 1 96.75 244 LEU B C 1
ATOM 4819 O O . LEU B 1 244 ? 9.289 10.961 1.854 1 96.75 244 LEU B O 1
ATOM 4823 N N . VAL B 1 245 ? 10.055 8.961 2.477 1 94.06 245 VAL B N 1
ATOM 4824 C CA . VAL B 1 245 ? 9.906 9.289 3.889 1 94.06 245 VAL B CA 1
ATOM 4825 C C . VAL B 1 245 ? 10.797 10.477 4.246 1 94.06 245 VAL B C 1
ATOM 4827 O O . VAL B 1 245 ? 10.391 11.367 4.992 1 94.06 245 VAL B O 1
ATOM 4830 N N . SER B 1 246 ? 11.992 10.492 3.691 1 93.31 246 SER B N 1
ATOM 4831 C CA . SER B 1 246 ? 12.914 11.594 3.932 1 93.31 246 SER B CA 1
ATOM 4832 C C . SER B 1 246 ? 12.359 12.906 3.396 1 93.31 246 SER B C 1
ATOM 4834 O O . SER B 1 246 ? 12.453 13.945 4.062 1 93.31 246 SER B O 1
ATOM 4836 N N . LEU B 1 247 ? 11.734 12.898 2.293 1 92.56 247 LEU B N 1
ATOM 4837 C CA . LEU B 1 247 ? 11.172 14.109 1.7 1 92.56 247 LEU B CA 1
ATOM 4838 C C . LEU B 1 247 ? 9.914 14.547 2.441 1 92.56 247 LEU B C 1
ATOM 4840 O O . LEU B 1 247 ? 9.734 15.734 2.717 1 92.56 247 LEU B O 1
ATOM 4844 N N . ASN B 1 248 ? 9.094 13.633 2.797 1 90.19 248 ASN B N 1
ATOM 4845 C CA . ASN B 1 248 ? 7.812 13.938 3.418 1 90.19 248 ASN B CA 1
ATOM 4846 C C . ASN B 1 248 ? 7.984 14.398 4.863 1 90.19 248 ASN B C 1
ATOM 4848 O O . ASN B 1 248 ? 7.129 15.102 5.406 1 90.19 248 ASN B O 1
ATOM 4852 N N . SER B 1 249 ? 9 14.008 5.461 1 85.94 249 SER B N 1
ATOM 4853 C CA . SER B 1 249 ? 9.242 14.383 6.848 1 85.94 249 SER B CA 1
ATOM 4854 C C . SER B 1 249 ? 9.5 15.883 6.973 1 85.94 249 SER B C 1
ATOM 4856 O O . SER B 1 249 ? 9.367 16.453 8.062 1 85.94 249 SER B O 1
ATOM 4858 N N . ARG B 1 250 ? 9.797 16.469 5.941 1 79.06 250 ARG B N 1
ATOM 4859 C CA . ARG B 1 250 ? 10.023 17.906 5.945 1 79.06 250 ARG B CA 1
ATOM 4860 C C . ARG B 1 250 ? 8.758 18.656 6.324 1 79.06 250 ARG B C 1
ATOM 4862 O O . ARG B 1 250 ? 8.828 19.75 6.914 1 79.06 250 ARG B O 1
ATOM 4869 N N . THR B 1 251 ? 7.66 18.156 5.996 1 74.56 251 THR B N 1
ATOM 4870 C CA . THR B 1 251 ? 6.391 18.797 6.328 1 74.56 251 THR B CA 1
ATOM 4871 C C . THR B 1 251 ? 6.137 18.734 7.832 1 74.56 251 THR B C 1
ATOM 4873 O O . THR B 1 251 ? 5.688 19.719 8.43 1 74.56 251 THR B O 1
ATOM 4876 N N . GLU B 1 252 ? 6.379 17.703 8.367 1 67.44 252 GLU B N 1
ATOM 4877 C CA . GLU B 1 252 ? 6.195 17.562 9.812 1 67.44 252 GLU B CA 1
ATOM 4878 C C . GLU B 1 252 ? 7.113 18.5 10.578 1 67.44 252 GLU B C 1
ATOM 4880 O O . GLU B 1 252 ? 6.715 19.078 11.602 1 67.44 252 GLU B O 1
ATOM 4885 N N . LEU B 1 253 ? 8.25 18.656 10.086 1 67.31 253 LEU B N 1
ATOM 4886 C CA . LEU B 1 253 ? 9.219 19.531 10.719 1 67.31 253 LEU B CA 1
ATOM 4887 C C . LEU B 1 253 ? 8.781 21 10.594 1 67.31 253 LEU B C 1
ATOM 4889 O O . LEU B 1 253 ? 8.898 21.766 11.547 1 67.31 253 LEU B O 1
ATOM 4893 N N . SER B 1 254 ? 8.258 21.297 9.516 1 62.81 254 SER B N 1
ATOM 4894 C CA . SER B 1 254 ? 7.789 22.656 9.289 1 62.81 254 SER B CA 1
ATOM 4895 C C . SER B 1 254 ? 6.602 22.984 10.188 1 62.81 254 SER B C 1
ATOM 4897 O O . SER B 1 254 ? 6.512 24.094 10.719 1 62.81 254 SER B O 1
ATOM 4899 N N . GLU B 1 255 ? 5.758 22.094 10.375 1 58.94 255 GLU B N 1
ATOM 4900 C CA . GLU B 1 255 ? 4.586 22.297 11.227 1 58.94 255 GLU B CA 1
ATOM 4901 C C . GLU B 1 255 ? 4.984 22.453 12.688 1 58.94 255 GLU B C 1
ATOM 4903 O O . GLU B 1 255 ? 4.418 23.281 13.406 1 58.94 255 GLU B O 1
ATOM 4908 N N . ASN B 1 256 ? 5.93 21.672 13.055 1 54.66 256 ASN B N 1
ATOM 4909 C CA . ASN B 1 256 ? 6.391 21.719 14.438 1 54.66 256 ASN B CA 1
ATOM 4910 C C . ASN B 1 256 ? 7.137 23.016 14.727 1 54.66 256 ASN B C 1
ATOM 4912 O O . ASN B 1 256 ? 6.996 23.594 15.812 1 54.66 256 ASN B O 1
ATOM 4916 N N . PHE B 1 257 ? 7.781 23.469 13.742 1 51.94 257 PHE B N 1
ATOM 4917 C CA . PHE B 1 257 ? 8.531 24.703 13.914 1 51.94 257 PHE B CA 1
ATOM 4918 C C . PHE B 1 257 ? 7.629 25.922 13.703 1 51.94 257 PHE B C 1
ATOM 4920 O O . PHE B 1 257 ? 7.836 26.969 14.312 1 51.94 257 PHE B O 1
ATOM 4927 N N . GLY B 1 258 ? 6.652 25.797 12.836 1 45.62 258 GLY B N 1
ATOM 4928 C CA . GLY B 1 258 ? 5.68 26.859 12.633 1 45.62 258 GLY B CA 1
ATOM 4929 C C . GLY B 1 258 ? 4.785 27.078 13.836 1 45.62 258 GLY B C 1
ATOM 4930 O O . GLY B 1 258 ? 4.441 28.219 14.148 1 45.62 258 GLY B O 1
ATOM 4931 N N . GLN B 1 259 ? 4.277 26.078 14.406 1 44.06 259 GLN B N 1
ATOM 4932 C CA . GLN B 1 259 ? 3.473 26.219 15.617 1 44.06 259 GLN B CA 1
ATOM 4933 C C . GLN B 1 259 ? 4.242 26.953 16.703 1 44.06 259 GLN B C 1
ATOM 4935 O O . GLN B 1 259 ? 3.666 27.734 17.469 1 44.06 259 GLN B O 1
ATOM 4940 N N . THR B 1 260 ? 5.422 26.781 16.75 1 38.06 260 THR B N 1
ATOM 4941 C CA . THR B 1 260 ? 6.227 27.469 17.766 1 38.06 260 THR B CA 1
ATOM 4942 C C . THR B 1 260 ? 6.293 28.969 17.469 1 38.06 260 THR B C 1
ATOM 4944 O O . THR B 1 260 ? 6.258 29.781 18.391 1 38.06 260 THR B O 1
ATOM 4947 N N . ARG B 1 261 ? 6.117 29.344 16.234 1 36.81 261 ARG B N 1
ATOM 4948 C CA . ARG B 1 261 ? 6.145 30.75 15.891 1 36.81 261 ARG B CA 1
ATOM 4949 C C . ARG B 1 261 ? 4.828 31.438 16.266 1 36.81 261 ARG B C 1
ATOM 4951 O O . ARG B 1 261 ? 4.82 32.562 16.719 1 36.81 261 ARG B O 1
ATOM 4958 N N . SER B 1 262 ? 3.801 30.781 16.047 1 38.28 262 SER B N 1
ATOM 4959 C CA . SER B 1 262 ? 2.506 31.391 16.359 1 38.28 262 SER B CA 1
ATOM 4960 C C . SER B 1 262 ? 2.322 31.578 17.859 1 38.28 262 SER B C 1
ATOM 4962 O O . SER B 1 262 ? 1.742 32.562 18.297 1 38.28 262 SER B O 1
ATOM 4964 N N . LEU B 1 263 ? 2.754 30.703 18.625 1 34.22 263 LEU B N 1
ATOM 4965 C CA . LEU B 1 263 ? 2.615 30.859 20.078 1 34.22 263 LEU B CA 1
ATOM 4966 C C . LEU B 1 263 ? 3.41 32.062 20.562 1 34.22 263 LEU B C 1
ATOM 4968 O O . LEU B 1 263 ? 2.965 32.781 21.453 1 34.22 263 LEU B O 1
ATOM 4972 N N . ARG B 1 264 ? 4.453 32.281 19.938 1 34.66 264 ARG B N 1
ATOM 4973 C CA . ARG B 1 264 ? 5.277 33.406 20.406 1 34.66 264 ARG B CA 1
ATOM 4974 C C . ARG B 1 264 ? 4.633 34.75 20.078 1 34.66 264 ARG B C 1
ATOM 4976 O O . ARG B 1 264 ? 4.727 35.688 20.859 1 34.66 264 ARG B O 1
ATOM 4983 N N . SER B 1 265 ? 3.854 34.688 19.094 1 36.16 265 SER B N 1
ATOM 4984 C CA . SER B 1 265 ? 3.197 35.969 18.766 1 36.16 265 SER B CA 1
ATOM 4985 C C . SER B 1 265 ? 2.064 36.25 19.734 1 36.16 265 SER B C 1
ATOM 4987 O O . SER B 1 265 ? 1.831 37.438 20.078 1 36.16 265 SER B O 1
ATOM 4989 N N . ASN B 1 266 ? 1.417 35.25 20.25 1 34 266 ASN B N 1
ATOM 4990 C CA . ASN B 1 266 ? 0.293 35.5 21.141 1 34 266 ASN B CA 1
ATOM 4991 C C . ASN B 1 266 ? 0.765 35.969 22.516 1 34 266 ASN B C 1
ATOM 4993 O O . ASN B 1 266 ? 0.085 36.75 23.188 1 34 266 ASN B O 1
ATOM 4997 N N . ILE B 1 267 ? 1.805 35.531 22.953 1 32.19 267 ILE B N 1
ATOM 4998 C CA . ILE B 1 267 ? 2.252 35.906 24.281 1 32.19 267 ILE B CA 1
ATOM 4999 C C . ILE B 1 267 ? 2.598 37.406 24.297 1 32.19 267 ILE B C 1
ATOM 5001 O O . ILE B 1 267 ? 2.33 38.094 25.281 1 32.19 267 ILE B O 1
ATOM 5005 N N . PHE B 1 268 ? 2.992 37.844 23.094 1 32.69 268 PHE B N 1
ATOM 5006 C CA . PHE B 1 268 ? 3.385 39.25 23.094 1 32.69 268 PHE B CA 1
ATOM 5007 C C . PHE B 1 268 ? 2.16 40.156 23.125 1 32.69 268 PHE B C 1
ATOM 5009 O O . PHE B 1 268 ? 2.217 41.25 23.656 1 32.69 268 PHE B O 1
ATOM 5016 N N . SER B 1 269 ? 0.995 39.531 22.875 1 32.16 269 SER B N 1
ATOM 5017 C CA . SER B 1 269 ? -0.164 40.406 22.906 1 32.16 269 SER B CA 1
ATOM 5018 C C . SER B 1 269 ? -0.699 40.562 24.328 1 32.16 269 SER B C 1
ATOM 5020 O O . SER B 1 269 ? -1.376 41.562 24.641 1 32.16 269 SER B O 1
ATOM 5022 N N . SER B 1 270 ? -0.52 39.656 25.125 1 31.69 270 SER B N 1
ATOM 5023 C CA . SER B 1 270 ? -1.087 39.781 26.469 1 31.69 270 SER B CA 1
ATOM 5024 C C . SER B 1 270 ? -0.272 40.75 27.312 1 31.69 270 SER B C 1
ATOM 5026 O O . SER B 1 270 ? -0.717 41.188 28.375 1 31.69 270 SER B O 1
ATOM 5028 N N . ALA B 1 271 ? 0.924 41 26.969 1 29.5 271 ALA B N 1
ATOM 5029 C CA . ALA B 1 271 ? 1.692 41.875 27.828 1 29.5 271 ALA B CA 1
ATOM 5030 C C . ALA B 1 271 ? 1.287 43.344 27.594 1 29.5 271 ALA B C 1
ATOM 5032 O O . ALA B 1 271 ? 1.996 44.25 28.016 1 29.5 271 ALA B O 1
ATOM 5033 N N . LYS B 1 272 ? 0.134 43.562 27.016 1 33.34 272 LYS B N 1
ATOM 5034 C CA . LYS B 1 272 ? -0.194 44.969 26.859 1 33.34 272 LYS B CA 1
ATOM 5035 C C . LYS B 1 272 ? -0.529 45.594 28.203 1 33.34 272 LYS B C 1
ATOM 5037 O O . LYS B 1 272 ? -0.744 46.812 28.281 1 33.34 272 LYS B O 1
ATOM 5042 N N . ASN B 1 273 ? -1.048 45.031 29.266 1 31.58 273 ASN B N 1
ATOM 5043 C CA . ASN B 1 273 ? -1.274 45.938 30.391 1 31.58 273 ASN B CA 1
ATOM 5044 C C . ASN B 1 273 ? 0.034 46.531 30.922 1 31.58 273 ASN B C 1
ATOM 5046 O O . ASN B 1 273 ? 0.064 47.125 32 1 31.58 273 ASN B O 1
ATOM 5050 N N . ILE B 1 274 ? 1.167 46.031 30.891 1 27.72 274 ILE B N 1
ATOM 5051 C CA . ILE B 1 274 ? 2.279 46.875 31.312 1 27.72 274 ILE B CA 1
ATOM 5052 C C . ILE B 1 274 ? 2.475 48 30.297 1 27.72 274 ILE B C 1
ATOM 5054 O O . ILE B 1 274 ? 2.461 47.75 29.078 1 27.72 274 ILE B O 1
ATOM 5058 N N . ARG B 1 275 ? 2.455 49.375 30.641 1 29.38 275 ARG B N 1
ATOM 5059 C CA . ARG B 1 275 ? 2.535 50.625 29.891 1 29.38 275 ARG B CA 1
ATOM 5060 C C . ARG B 1 275 ? 3.24 50.406 28.547 1 29.38 275 ARG B C 1
ATOM 5062 O O . ARG B 1 275 ? 2.705 50.781 27.5 1 29.38 275 ARG B O 1
ATOM 5069 N N . HIS B 1 276 ? 4.504 51.219 28.469 1 25.94 276 HIS B N 1
ATOM 5070 C CA . HIS B 1 276 ? 5.242 51.688 27.312 1 25.94 276 HIS B CA 1
ATOM 5071 C C . HIS B 1 276 ? 5.578 50.562 26.344 1 25.94 276 HIS B C 1
ATOM 5073 O O . HIS B 1 276 ? 5.531 50.75 25.125 1 25.94 276 HIS B O 1
ATOM 5079 N N . SER B 1 277 ? 6.523 49.75 26.969 1 24.31 277 SER B N 1
ATOM 5080 C CA . SER B 1 277 ? 7.41 49.094 26 1 24.31 277 SER B CA 1
ATOM 5081 C C . SER B 1 277 ? 6.656 48.094 25.141 1 24.31 277 SER B C 1
ATOM 5083 O O . SER B 1 277 ? 6.309 47 25.609 1 24.31 277 SER B O 1
ATOM 5085 N N . ILE B 1 278 ? 5.656 48.531 24.656 1 26.02 278 ILE B N 1
ATOM 5086 C CA . ILE B 1 278 ? 4.977 47.781 23.609 1 26.02 278 ILE B CA 1
ATOM 5087 C C . ILE B 1 278 ? 6.008 47.125 22.703 1 26.02 278 ILE B C 1
ATOM 5089 O O . ILE B 1 278 ? 6.793 47.812 22.047 1 26.02 278 ILE B O 1
ATOM 5093 N N . ALA B 1 279 ? 6.875 46.25 23.266 1 25.64 279 ALA B N 1
ATOM 5094 C CA . ALA B 1 279 ? 7.742 45.562 22.312 1 25.64 279 ALA B CA 1
ATOM 5095 C C . ALA B 1 279 ? 7 45.219 21.016 1 25.64 279 ALA B C 1
ATOM 5097 O O . ALA B 1 279 ? 6.074 44.406 21.016 1 25.64 279 ALA B O 1
ATOM 5098 N N . HIS B 1 280 ? 6.5 46.344 20.469 1 25.62 280 HIS B N 1
ATOM 5099 C CA . HIS B 1 280 ? 6.109 46.219 19.062 1 25.62 280 HIS B CA 1
ATOM 5100 C C . HIS B 1 280 ? 7.102 45.375 18.266 1 25.62 280 HIS B C 1
ATOM 5102 O O . HIS B 1 280 ? 8.305 45.656 18.281 1 25.62 280 HIS B O 1
ATOM 5108 N N . VAL B 1 281 ? 7.117 44.219 18.438 1 26.25 281 VAL B N 1
ATOM 5109 C CA . VAL B 1 281 ? 7.957 43.469 17.516 1 26.25 281 VAL B CA 1
ATOM 5110 C C . VAL B 1 281 ? 7.672 43.906 16.078 1 26.25 281 VAL B C 1
ATOM 5112 O O . VAL B 1 281 ? 6.602 43.625 15.539 1 26.25 281 VAL B O 1
ATOM 5115 N N . ALA B 1 282 ? 7.664 45.25 15.844 1 24.59 282 ALA B N 1
ATOM 5116 C CA . ALA B 1 282 ? 7.668 45.812 14.492 1 24.59 282 ALA B CA 1
ATOM 5117 C C . ALA B 1 282 ? 8.977 45.469 13.773 1 24.59 282 ALA B C 1
ATOM 5119 O O . ALA B 1 282 ? 10.055 45.562 14.367 1 24.59 282 ALA B O 1
ATOM 5120 N N . CYS B 1 283 ? 9.016 44.469 12.844 1 25.48 283 CYS B N 1
ATOM 5121 C CA . CYS B 1 283 ? 10.172 44.344 11.961 1 25.48 283 CYS B CA 1
ATOM 5122 C C . CYS B 1 283 ? 10.438 45.656 11.211 1 25.48 283 CYS B C 1
ATOM 5124 O O . CYS B 1 283 ? 9.602 46.094 10.43 1 25.48 283 CYS B O 1
ATOM 5126 N N . GLU B 1 284 ? 10.711 46.562 11.859 1 24.08 284 GLU B N 1
ATOM 5127 C CA . GLU B 1 284 ? 11.078 47.812 11.172 1 24.08 284 GLU B CA 1
ATOM 5128 C C . GLU B 1 284 ? 12.328 47.625 10.312 1 24.08 284 GLU B C 1
ATOM 5130 O O . GLU B 1 284 ? 13.359 47.156 10.805 1 24.08 284 GLU B O 1
ATOM 5135 N N . PHE B 1 285 ? 12.062 47.438 8.906 1 25.06 285 PHE B N 1
ATOM 5136 C CA . PHE B 1 285 ? 13.156 47.531 7.945 1 25.06 285 PHE B CA 1
ATOM 5137 C C . PHE B 1 285 ? 13.875 48.844 8.062 1 25.06 285 PHE B C 1
ATOM 5139 O O . PHE B 1 285 ? 13.258 49.875 8.359 1 25.06 285 PHE B O 1
ATOM 5146 N N . PRO B 1 286 ? 15.039 48.875 8.398 1 23.83 286 PRO B N 1
ATOM 5147 C CA . PRO B 1 286 ? 15.75 50.156 8.43 1 23.83 286 PRO B CA 1
ATOM 5148 C C . PRO B 1 286 ? 15.469 51.031 7.203 1 23.83 286 PRO B C 1
ATOM 5150 O O . PRO B 1 286 ? 15.219 50.5 6.117 1 23.83 286 PRO B O 1
ATOM 5153 N N . THR B 1 287 ? 14.898 52.188 7.234 1 25.14 287 THR B N 1
ATOM 5154 C CA . THR B 1 287 ? 14.617 53.156 6.191 1 25.14 287 THR B CA 1
ATOM 5155 C C . THR B 1 287 ? 15.859 53.406 5.324 1 25.14 287 THR B C 1
ATOM 5157 O O . THR B 1 287 ? 15.766 54 4.262 1 25.14 287 THR B O 1
ATOM 5160 N N . GLY B 1 288 ? 17.016 53.594 5.809 1 26.75 288 GLY B N 1
ATOM 5161 C CA . GLY B 1 288 ? 18 54.25 4.969 1 26.75 288 GLY B CA 1
ATOM 5162 C C . GLY B 1 288 ? 18.297 53.5 3.686 1 26.75 288 GLY B C 1
ATOM 5163 O O . GLY B 1 288 ? 18.672 54.094 2.678 1 26.75 288 GLY B O 1
ATOM 5164 N N . HIS B 1 289 ? 18.891 52.281 3.693 1 26.42 289 HIS B N 1
ATOM 5165 C CA . HIS B 1 289 ? 19.375 51.844 2.393 1 26.42 289 HIS B CA 1
ATOM 5166 C C . HIS B 1 289 ? 18.219 51.438 1.48 1 26.42 289 HIS B C 1
ATOM 5168 O O . HIS B 1 289 ? 17.25 50.844 1.928 1 26.42 289 HIS B O 1
ATOM 5174 N N . SER B 1 290 ? 17.953 52.062 0.403 1 25.2 290 SER B N 1
ATOM 5175 C CA . SER B 1 290 ? 17.109 51.781 -0.758 1 25.2 290 SER B CA 1
ATOM 5176 C C . SER B 1 290 ? 17.078 50.281 -1.056 1 25.2 290 SER B C 1
ATOM 5178 O O . SER B 1 290 ? 18.109 49.688 -1.396 1 25.2 290 SER B O 1
ATOM 5180 N N . ILE B 1 291 ? 16.469 49.5 -0.236 1 27.48 291 ILE B N 1
ATOM 5181 C CA . ILE B 1 291 ? 16.297 48.125 -0.667 1 27.48 291 ILE B CA 1
ATOM 5182 C C . ILE B 1 291 ? 15.859 48.062 -2.131 1 27.48 291 ILE B C 1
ATOM 5184 O O . ILE B 1 291 ? 14.789 48.562 -2.479 1 27.48 291 ILE B O 1
ATOM 5188 N N . ASN B 1 292 ? 16.797 48.219 -2.984 1 24.38 292 ASN B N 1
ATOM 5189 C CA . ASN B 1 292 ? 16.547 48.031 -4.41 1 24.38 292 ASN B CA 1
ATOM 5190 C C . ASN B 1 292 ? 15.617 46.875 -4.688 1 24.38 292 ASN B C 1
ATOM 5192 O O . ASN B 1 292 ? 15.672 45.844 -3.984 1 24.38 292 ASN B O 1
ATOM 5196 N N . SER B 1 293 ? 14.391 47 -5.312 1 26.97 293 SER B N 1
ATOM 5197 C CA . SER B 1 293 ? 13.359 46.094 -5.84 1 26.97 293 SER B CA 1
ATOM 5198 C C . SER B 1 293 ? 13.969 44.812 -6.383 1 26.97 293 SER B C 1
ATOM 5200 O O . SER B 1 293 ? 13.258 43.812 -6.586 1 26.97 293 SER B O 1
ATOM 5202 N N . GLU B 1 294 ? 15.148 44.844 -6.945 1 26.34 294 GLU B N 1
ATOM 5203 C CA . GLU B 1 294 ? 15.75 43.719 -7.656 1 26.34 294 GLU B CA 1
ATOM 5204 C C . GLU B 1 294 ? 16.109 42.594 -6.695 1 26.34 294 GLU B C 1
ATOM 5206 O O . GLU B 1 294 ? 16.094 41.406 -7.07 1 26.34 294 GLU B O 1
ATOM 5211 N N . GLU B 1 295 ? 16.609 42.906 -5.543 1 26.56 295 GLU B N 1
ATOM 5212 C CA . GLU B 1 295 ? 17.219 41.875 -4.711 1 26.56 295 GLU B CA 1
ATOM 5213 C C . GLU B 1 295 ? 16.156 41.062 -3.996 1 26.56 295 GLU B C 1
ATOM 5215 O O . GLU B 1 295 ? 16.422 39.906 -3.588 1 26.56 295 GLU B O 1
ATOM 5220 N N . LEU B 1 296 ? 15.016 41.594 -3.545 1 28.47 296 LEU B N 1
ATOM 5221 C CA . LEU B 1 296 ? 13.914 40.781 -3.025 1 28.47 296 LEU B CA 1
ATOM 5222 C C . LEU B 1 296 ? 13.5 39.719 -4.027 1 28.47 296 LEU B C 1
ATOM 5224 O O . LEU B 1 296 ? 12.781 38.781 -3.682 1 28.47 296 LEU B O 1
ATOM 5228 N N . ARG B 1 297 ? 13.586 40.062 -5.289 1 25.38 297 ARG B N 1
ATOM 5229 C CA . ARG B 1 297 ? 13.109 39.188 -6.344 1 25.38 297 ARG B CA 1
ATOM 5230 C C . ARG B 1 297 ? 13.898 37.875 -6.348 1 25.38 297 ARG B C 1
ATOM 5232 O O . ARG B 1 297 ? 13.344 36.812 -6.621 1 25.38 297 ARG B O 1
ATOM 5239 N N . SER B 1 298 ? 15.234 37.906 -6.57 1 25.73 298 SER B N 1
ATOM 5240 C CA . SER B 1 298 ? 15.992 36.875 -7.258 1 25.73 298 SER B CA 1
ATOM 5241 C C . SER B 1 298 ? 16.281 35.688 -6.328 1 25.73 298 SER B C 1
ATOM 5243 O O . SER B 1 298 ? 16.75 34.625 -6.777 1 25.73 298 SER B O 1
ATOM 5245 N N . HIS B 1 299 ? 16.625 35.969 -5.039 1 26.09 299 HIS B N 1
ATOM 5246 C CA . HIS B 1 299 ? 17.266 34.781 -4.504 1 26.09 299 HIS B CA 1
ATOM 5247 C C . HIS B 1 299 ? 16.266 33.656 -4.266 1 26.09 299 HIS B C 1
ATOM 5249 O O . HIS B 1 299 ? 15.68 33.562 -3.184 1 26.09 299 HIS B O 1
ATOM 5255 N N . ARG B 1 300 ? 15.352 33.438 -5.086 1 27.47 300 ARG B N 1
ATOM 5256 C CA . ARG B 1 300 ? 14.594 32.219 -5.273 1 27.47 300 ARG B CA 1
ATOM 5257 C C . ARG B 1 300 ? 15.5 30.984 -5.145 1 27.47 300 ARG B C 1
ATOM 5259 O O . ARG B 1 300 ? 16 30.469 -6.145 1 27.47 300 ARG B O 1
ATOM 5266 N N . ASN B 1 301 ? 16.625 31.016 -4.391 1 25.95 301 ASN B N 1
ATOM 5267 C CA . ASN B 1 301 ? 17.375 29.766 -4.398 1 25.95 301 ASN B CA 1
ATOM 5268 C C . ASN B 1 301 ? 16.484 28.562 -4.137 1 25.95 301 ASN B C 1
ATOM 5270 O O . ASN B 1 301 ? 15.633 28.594 -3.238 1 25.95 301 ASN B O 1
ATOM 5274 N N . HIS B 1 302 ? 16.266 27.75 -5.035 1 26.48 302 HIS B N 1
ATOM 5275 C CA . HIS B 1 302 ? 15.43 26.594 -5.316 1 26.48 302 HIS B CA 1
ATOM 5276 C C . HIS B 1 302 ? 15.438 25.609 -4.145 1 26.48 302 HIS B C 1
ATOM 5278 O O . HIS B 1 302 ? 14.625 24.688 -4.098 1 26.48 302 HIS B O 1
ATOM 5284 N N . ASP B 1 303 ? 16.734 25.375 -3.6 1 27.03 303 ASP B N 1
ATOM 5285 C CA . ASP B 1 303 ? 16.781 24 -3.102 1 27.03 303 ASP B CA 1
ATOM 5286 C C . ASP B 1 303 ? 15.984 23.859 -1.813 1 27.03 303 ASP B C 1
ATOM 5288 O O . ASP B 1 303 ? 15.188 22.922 -1.672 1 27.03 303 ASP B O 1
ATOM 5292 N N . GLY B 1 304 ? 16.578 23.906 -0.398 1 25.39 304 GLY B N 1
ATOM 5293 C CA . GLY B 1 304 ? 15.914 23.516 0.835 1 25.39 304 GLY B CA 1
ATOM 5294 C C . GLY B 1 304 ? 15.242 24.688 1.537 1 25.39 304 GLY B C 1
ATOM 5295 O O . GLY B 1 304 ? 15.398 25.844 1.132 1 25.39 304 GLY B O 1
ATOM 5296 N N . VAL B 1 305 ? 14.234 24.531 2.41 1 25.08 305 VAL B N 1
ATOM 5297 C CA . VAL B 1 305 ? 13.273 25.344 3.148 1 25.08 305 VAL B CA 1
ATOM 5298 C C . VAL B 1 305 ? 14.016 26.297 4.09 1 25.08 305 VAL B C 1
ATOM 5300 O O . VAL B 1 305 ? 14.734 25.844 4.988 1 25.08 305 VAL B O 1
ATOM 5303 N N . HIS B 1 306 ? 14.484 27.578 3.625 1 24.67 306 HIS B N 1
ATOM 5304 C CA . HIS B 1 306 ? 14.922 28.641 4.527 1 24.67 306 HIS B CA 1
ATOM 5305 C C . HIS B 1 306 ? 13.75 29.188 5.344 1 24.67 306 HIS B C 1
ATOM 5307 O O . HIS B 1 306 ? 12.742 29.609 4.781 1 24.67 306 HIS B O 1
ATOM 5313 N N . VAL B 1 307 ? 13.508 28.656 6.531 1 25.84 307 VAL B N 1
ATOM 5314 C CA . VAL B 1 307 ? 12.531 29.234 7.449 1 25.84 307 VAL B CA 1
ATOM 5315 C C . VAL B 1 307 ? 13.133 30.453 8.148 1 25.84 307 VAL B C 1
ATOM 5317 O O . VAL B 1 307 ? 14.133 30.328 8.875 1 25.84 307 VAL B O 1
ATOM 5320 N N . CYS B 1 308 ? 13.164 31.719 7.605 1 24.52 308 CYS B N 1
ATOM 5321 C CA . CYS B 1 308 ? 13.602 32.938 8.258 1 24.52 308 CYS B CA 1
ATOM 5322 C C . CYS B 1 308 ? 12.57 33.438 9.273 1 24.52 308 CYS B C 1
ATOM 5324 O O . CYS B 1 308 ? 11.422 33.688 8.914 1 24.52 308 CYS B O 1
ATOM 5326 N N . THR B 1 309 ? 12.5 32.906 10.508 1 24.95 309 THR B N 1
ATOM 5327 C CA . THR B 1 309 ? 11.602 33.438 11.531 1 24.95 309 THR B CA 1
ATOM 5328 C C . THR B 1 309 ? 12.203 34.656 12.195 1 24.95 309 THR B C 1
ATOM 5330 O O . THR B 1 309 ? 13.234 34.594 12.867 1 24.95 309 THR B O 1
ATOM 5333 N N . THR B 1 310 ? 12.547 35.812 11.617 1 24.42 310 THR B N 1
ATOM 5334 C CA . THR B 1 310 ? 13.102 37 12.297 1 24.42 310 THR B CA 1
ATOM 5335 C C . THR B 1 310 ? 12.016 37.719 13.078 1 24.42 310 THR B C 1
ATOM 5337 O O . THR B 1 310 ? 11.023 38.188 12.5 1 24.42 310 THR B O 1
ATOM 5340 N N . ALA B 1 311 ? 11.453 37.312 14.258 1 25.48 311 ALA B N 1
ATOM 5341 C CA . ALA B 1 311 ? 10.555 38.188 14.992 1 25.48 311 ALA B CA 1
ATOM 5342 C C . ALA B 1 311 ? 11.336 39.25 15.773 1 25.48 311 ALA B C 1
ATOM 5344 O O . ALA B 1 311 ? 12.266 38.906 16.516 1 25.48 311 ALA B O 1
ATOM 5345 N N . THR B 1 312 ? 11.805 40.406 15.234 1 24.05 312 THR B N 1
ATOM 5346 C CA . THR B 1 312 ? 12.406 41.5 15.992 1 24.05 312 THR B CA 1
ATOM 5347 C C . THR B 1 312 ? 11.359 42.188 16.844 1 24.05 312 THR B C 1
ATOM 5349 O O . THR B 1 312 ? 10.344 42.656 16.328 1 24.05 312 THR B O 1
ATOM 5352 N N . LEU B 1 313 ? 11.141 41.906 18.109 1 25.03 313 LEU B N 1
ATOM 5353 C CA . LEU B 1 313 ? 10.344 42.594 19.109 1 25.03 313 LEU B CA 1
ATOM 5354 C C . LEU B 1 313 ? 11 43.906 19.516 1 25.03 313 LEU B C 1
ATOM 5356 O O . LEU B 1 313 ? 12.133 43.938 20 1 25.03 313 LEU B O 1
ATOM 5360 N N . SER B 1 314 ? 10.844 45.031 18.797 1 23.73 314 SER B N 1
ATOM 5361 C CA . SER B 1 314 ? 11.328 46.312 19.219 1 23.73 314 SER B CA 1
ATOM 5362 C C . SER B 1 314 ? 10.461 46.906 20.312 1 23.73 314 SER B C 1
ATOM 5364 O O . SER B 1 314 ? 9.242 47.031 20.156 1 23.73 314 SER B O 1
ATOM 5366 N N . ALA B 1 315 ? 10.688 46.75 21.641 1 24.27 315 ALA B N 1
ATOM 5367 C CA . ALA B 1 315 ? 10.133 47.406 22.812 1 24.27 315 ALA B CA 1
ATOM 5368 C C . ALA B 1 315 ? 10.336 48.938 22.734 1 24.27 315 ALA B C 1
ATOM 5370 O O . ALA B 1 315 ? 11.477 49.406 22.656 1 24.27 315 ALA B O 1
ATOM 5371 N N . ALA B 1 316 ? 9.5 49.688 22.203 1 23.94 316 ALA B N 1
ATOM 5372 C CA . ALA B 1 316 ? 9.508 51.125 22.344 1 23.94 316 ALA B CA 1
ATOM 5373 C C . ALA B 1 316 ? 9.477 51.531 23.828 1 23.94 316 ALA B C 1
ATOM 5375 O O . ALA B 1 316 ? 8.859 50.844 24.641 1 23.94 316 ALA B O 1
ATOM 5376 N N . HIS B 1 317 ? 10.453 52.344 24.422 1 24.48 317 HIS B N 1
ATOM 5377 C CA . HIS B 1 317 ? 10.609 53.062 25.672 1 24.48 317 HIS B CA 1
ATOM 5378 C C . HIS B 1 317 ? 9.352 53.844 26.031 1 24.48 317 HIS B C 1
ATOM 5380 O O . HIS B 1 317 ? 9.016 54.812 25.359 1 24.48 317 HIS B O 1
ATOM 5386 N N . VAL B 1 318 ? 8.281 53.281 26.469 1 24.81 318 VAL B N 1
ATOM 5387 C CA . VAL B 1 318 ? 7.176 54 27.062 1 24.81 318 VAL B CA 1
ATOM 5388 C C . VAL B 1 318 ? 7.664 54.781 28.281 1 24.81 318 VAL B C 1
ATOM 5390 O O . VAL B 1 318 ? 8.297 54.219 29.172 1 24.81 318 VAL B O 1
ATOM 5393 N N . SER B 1 319 ? 7.973 56 28.188 1 24.94 319 SER B N 1
ATOM 5394 C CA . SER B 1 319 ? 8.195 56.906 29.297 1 24.94 319 SER B CA 1
ATOM 5395 C C . SER B 1 319 ? 7.09 56.781 30.344 1 24.94 319 SER B C 1
ATOM 5397 O O . SER B 1 319 ? 5.926 57.094 30.062 1 24.94 319 SER B O 1
ATOM 5399 N N . VAL B 1 320 ? 7.117 55.719 31.141 1 25.52 320 VAL B N 1
ATOM 5400 C CA . VAL B 1 320 ? 6.297 55.625 32.344 1 25.52 320 VAL B CA 1
ATOM 5401 C C . VAL B 1 320 ? 6.453 56.875 33.188 1 25.52 320 VAL B C 1
ATOM 5403 O O . VAL B 1 320 ? 7.574 57.312 33.438 1 25.52 320 VAL B O 1
ATOM 5406 N N . GLN B 1 321 ? 5.531 57.656 33.25 1 25.22 321 GLN B N 1
ATOM 5407 C CA . GLN B 1 321 ? 5.551 58.656 34.281 1 25.22 321 GLN B CA 1
ATOM 5408 C C . GLN B 1 321 ? 5.848 58.031 35.656 1 25.22 321 GLN B C 1
ATOM 5410 O O . GLN B 1 321 ? 5.512 56.875 35.906 1 25.22 321 GLN B O 1
ATOM 5415 N N . PRO B 1 322 ? 6.781 58.5 36.625 1 25.73 322 PRO B N 1
ATOM 5416 C CA . PRO B 1 322 ? 7.371 58.125 37.906 1 25.73 322 PRO B CA 1
ATOM 5417 C C . PRO B 1 322 ? 6.332 57.688 38.938 1 25.73 322 PRO B C 1
ATOM 5419 O O . PRO B 1 322 ? 6.688 57.219 40 1 25.73 322 PRO B O 1
ATOM 5422 N N . LYS B 1 323 ? 5.141 58.125 38.875 1 29.88 323 LYS B N 1
ATOM 5423 C CA . LYS B 1 323 ? 4.516 58.062 40.188 1 29.88 323 LYS B CA 1
ATOM 5424 C C . LYS B 1 323 ? 4.266 56.594 40.625 1 29.88 323 LYS B C 1
ATOM 5426 O O . LYS B 1 323 ? 3.975 56.344 41.781 1 29.88 323 LYS B O 1
ATOM 5431 N N . THR B 1 324 ? 3.654 55.812 39.875 1 26.73 324 THR B N 1
ATOM 5432 C CA . THR B 1 324 ? 3.246 54.594 40.594 1 26.73 324 THR B CA 1
ATOM 5433 C C . THR B 1 324 ? 4.453 53.719 40.906 1 26.73 324 THR B C 1
ATOM 5435 O O . THR B 1 324 ? 5.207 53.344 40 1 26.73 324 THR B O 1
ATOM 5438 N N . GLN B 1 325 ? 5.023 53.719 42.094 1 24.75 325 GLN B N 1
ATOM 5439 C CA . GLN B 1 325 ? 6.07 53 42.812 1 24.75 325 GLN B CA 1
ATOM 5440 C C . GLN B 1 325 ? 6.004 51.5 42.469 1 24.75 325 GLN B C 1
ATOM 5442 O O . GLN B 1 325 ? 5.035 50.812 42.844 1 24.75 325 GLN B O 1
ATOM 5447 N N . LEU B 1 326 ? 6.363 51.094 41.312 1 25.3 326 LEU B N 1
ATOM 5448 C CA . LEU B 1 326 ? 6.625 49.688 41.031 1 25.3 326 LEU B CA 1
ATOM 5449 C C . LEU B 1 326 ? 7.41 49.062 42.188 1 25.3 326 LEU B C 1
ATOM 5451 O O . LEU B 1 326 ? 8.414 49.625 42.656 1 25.3 326 LEU B O 1
ATOM 5455 N N . ILE B 1 327 ? 6.68 48.438 43.125 1 25.42 327 ILE B N 1
ATOM 5456 C CA . ILE B 1 327 ? 7.418 47.812 44.188 1 25.42 327 ILE B CA 1
ATOM 5457 C C . ILE B 1 327 ? 8.617 47.031 43.625 1 25.42 327 ILE B C 1
ATOM 5459 O O . ILE B 1 327 ? 8.492 46.344 42.625 1 25.42 327 ILE B O 1
ATOM 5463 N N . PRO B 1 328 ? 9.977 47.344 43.75 1 24.81 328 PRO B N 1
ATOM 5464 C CA . PRO B 1 328 ? 11.266 46.812 43.281 1 24.81 328 PRO B CA 1
ATOM 5465 C C . PRO B 1 328 ? 11.305 45.281 43.281 1 24.81 328 PRO B C 1
ATOM 5467 O O . PRO B 1 328 ? 12.094 44.688 42.531 1 24.81 328 PRO B O 1
ATOM 5470 N N . GLY B 1 329 ? 11.047 44.594 44.312 1 24.14 329 GLY B N 1
ATOM 5471 C CA . GLY B 1 329 ? 11.555 43.281 44.625 1 24.14 329 GLY B CA 1
ATOM 5472 C C . GLY B 1 329 ? 11.141 42.219 43.625 1 24.14 329 GLY B C 1
ATOM 5473 O O . GLY B 1 329 ? 11.82 41.219 43.469 1 24.14 329 GLY B O 1
ATOM 5474 N N . GLN B 1 330 ? 9.945 42.125 43.344 1 23.55 330 GLN B N 1
ATOM 5475 C CA . GLN B 1 330 ? 9.547 40.75 43.094 1 23.55 330 GLN B CA 1
ATOM 5476 C C . GLN B 1 330 ? 10.031 40.281 41.719 1 23.55 330 GLN B C 1
ATOM 5478 O O . GLN B 1 330 ? 10.625 39.219 41.562 1 23.55 330 GLN B O 1
ATOM 5483 N N . VAL B 1 331 ? 9.258 40.438 40.562 1 22.77 331 VAL B N 1
ATOM 5484 C CA . VAL B 1 331 ? 9.391 39.406 39.562 1 22.77 331 VAL B CA 1
ATOM 5485 C C . VAL B 1 331 ? 10.578 39.719 38.656 1 22.77 331 VAL B C 1
ATOM 5487 O O . VAL B 1 331 ? 10.547 40.688 37.906 1 22.77 331 VAL B O 1
ATOM 5490 N N . GLU B 1 332 ? 11.867 39.781 39.031 1 23.14 332 GLU B N 1
ATOM 5491 C CA . GLU B 1 332 ? 13.062 39.781 38.219 1 23.14 332 GLU B CA 1
ATOM 5492 C C . GLU B 1 332 ? 13.016 38.688 37.156 1 23.14 332 GLU B C 1
ATOM 5494 O O . GLU B 1 332 ? 13.031 37.5 37.5 1 23.14 332 GLU B O 1
ATOM 5499 N N . PHE B 1 333 ? 12.203 38.781 36.156 1 23.05 333 PHE B N 1
ATOM 5500 C CA . PHE B 1 333 ? 12.32 37.781 35.094 1 23.05 333 PHE B CA 1
ATOM 5501 C C . PHE B 1 333 ? 13.727 37.812 34.5 1 23.05 333 PHE B C 1
ATOM 5503 O O . PHE B 1 333 ? 14.094 38.719 33.781 1 23.05 333 PHE B O 1
ATOM 5510 N N . ASN B 1 334 ? 14.836 37.531 35.219 1 23.45 334 ASN B N 1
ATOM 5511 C CA . ASN B 1 334 ? 16.203 37.375 34.75 1 23.45 334 ASN B CA 1
ATOM 5512 C C . ASN B 1 334 ? 16.297 36.281 33.656 1 23.45 334 ASN B C 1
ATOM 5514 O O . ASN B 1 334 ? 17.359 35.719 33.469 1 23.45 334 ASN B O 1
ATOM 5518 N N . GLY B 1 335 ? 15.289 35.656 33.219 1 23.39 335 GLY B N 1
ATOM 5519 C CA . GLY B 1 335 ? 15.703 34.5 32.406 1 23.39 335 GLY B CA 1
ATOM 5520 C C . GLY B 1 335 ? 16.484 34.906 31.188 1 23.39 335 GLY B C 1
ATOM 5521 O O . GLY B 1 335 ? 15.953 35.594 30.297 1 23.39 335 GLY B O 1
ATOM 5522 N N . ILE B 1 336 ? 17.781 35.344 31.234 1 24.16 336 ILE B N 1
ATOM 5523 C CA . ILE B 1 336 ? 18.812 35.594 30.234 1 24.16 336 ILE B CA 1
ATOM 5524 C C . ILE B 1 336 ? 18.891 34.406 29.281 1 24.16 336 ILE B C 1
ATOM 5526 O O . ILE B 1 336 ? 19.969 33.938 28.969 1 24.16 336 ILE B O 1
ATOM 5530 N N . GLY B 1 337 ? 17.984 33.562 29.141 1 23.44 337 GLY B N 1
ATOM 5531 C CA . GLY B 1 337 ? 18.406 32.469 28.297 1 23.44 337 GLY B CA 1
ATOM 5532 C C . GLY B 1 337 ? 18.859 32.938 26.906 1 23.44 337 GLY B C 1
ATOM 5533 O O . GLY B 1 337 ? 18.328 33.906 26.375 1 23.44 337 GLY B O 1
ATOM 5534 N N . SER B 1 338 ? 20.172 33 26.688 1 22.89 338 SER B N 1
ATOM 5535 C CA . SER B 1 338 ? 20.875 33.219 25.422 1 22.89 338 SER B CA 1
ATOM 5536 C C . SER B 1 338 ? 20.219 32.469 24.281 1 22.89 338 SER B C 1
ATOM 5538 O O . SER B 1 338 ? 19.969 31.266 24.391 1 22.89 338 SER B O 1
ATOM 5540 N N . MET B 1 339 ? 19.297 33.031 23.75 1 24.83 339 MET B N 1
ATOM 5541 C CA . MET B 1 339 ? 18.844 32.375 22.531 1 24.83 339 MET B CA 1
ATOM 5542 C C . MET B 1 339 ? 20 32.156 21.562 1 24.83 339 MET B C 1
ATOM 5544 O O . MET B 1 339 ? 20.672 33.094 21.172 1 24.83 339 MET B O 1
ATOM 5548 N N . ARG B 1 340 ? 20.906 31.266 21.844 1 25.08 340 ARG B N 1
ATOM 5549 C CA . ARG B 1 340 ? 22.016 30.875 20.969 1 25.08 340 ARG B CA 1
ATOM 5550 C C . ARG B 1 340 ? 21.578 30.797 19.516 1 25.08 340 ARG B C 1
ATOM 5552 O O . ARG B 1 340 ? 20.469 30.344 19.234 1 25.08 340 ARG B O 1
ATOM 5559 N N . ALA B 1 341 ? 22.234 31.609 18.672 1 25.33 341 ALA B N 1
ATOM 5560 C CA . ALA B 1 341 ? 22.141 31.5 17.203 1 25.33 341 ALA B CA 1
ATOM 5561 C C . ALA B 1 341 ? 22.297 30.047 16.75 1 25.33 341 ALA B C 1
ATOM 5563 O O . ALA B 1 341 ? 23.219 29.359 17.203 1 25.33 341 ALA B O 1
ATOM 5564 N N . ASP B 1 342 ? 21.328 29.297 16.797 1 24.97 342 ASP B N 1
ATOM 5565 C CA . ASP B 1 342 ? 21.516 27.922 16.344 1 24.97 342 ASP B CA 1
ATOM 5566 C C . ASP B 1 342 ? 22.172 27.891 14.961 1 24.97 342 ASP B C 1
ATOM 5568 O O . ASP B 1 342 ? 21.578 28.359 13.984 1 24.97 342 ASP B O 1
ATOM 5572 N N . THR B 1 343 ? 23.469 28.328 14.836 1 24.86 343 THR B N 1
ATOM 5573 C CA . THR B 1 343 ? 24.297 28.141 13.648 1 24.86 343 THR B CA 1
ATOM 5574 C C . THR B 1 343 ? 24.281 26.672 13.211 1 24.86 343 THR B C 1
ATOM 5576 O O . THR B 1 343 ? 24.938 26.312 12.234 1 24.86 343 THR B O 1
ATOM 5579 N N . MET B 1 344 ? 24.062 25.891 14.141 1 24.14 344 MET B N 1
ATOM 5580 C CA . MET B 1 344 ? 24.562 24.578 13.742 1 24.14 344 MET B CA 1
ATOM 5581 C C . MET B 1 344 ? 23.812 24.062 12.516 1 24.14 344 MET B C 1
ATOM 5583 O O . MET B 1 344 ? 24.422 23.422 11.641 1 24.14 344 MET B O 1
ATOM 5587 N N . ASN B 1 345 ? 22.625 23.547 12.82 1 23.77 345 ASN B N 1
ATOM 5588 C CA . ASN B 1 345 ? 22 22.578 11.922 1 23.77 345 ASN B CA 1
ATOM 5589 C C . ASN B 1 345 ? 21.359 23.266 10.719 1 23.77 345 ASN B C 1
ATOM 5591 O O . ASN B 1 345 ? 20.375 24 10.875 1 23.77 345 ASN B O 1
ATOM 5595 N N . GLY B 1 346 ? 22.219 23.844 9.609 1 25.62 346 GLY B N 1
ATOM 5596 C CA . GLY B 1 346 ? 22.125 24.484 8.305 1 25.62 346 GLY B CA 1
ATOM 5597 C C . GLY B 1 346 ? 21.031 25.531 8.242 1 25.62 346 GLY B C 1
ATOM 5598 O O . GLY B 1 346 ? 20.734 26.062 7.168 1 25.62 346 GLY B O 1
ATOM 5599 N N . PHE B 1 347 ? 20.188 25.484 9.227 1 24.38 347 PHE B N 1
ATOM 5600 C CA . PHE B 1 347 ? 19.203 26.547 9.25 1 24.38 347 PHE B CA 1
ATOM 5601 C C . PHE B 1 347 ? 19.672 27.719 10.109 1 24.38 347 PHE B C 1
ATOM 5603 O O . PHE B 1 347 ? 20.234 27.516 11.188 1 24.38 347 PHE B O 1
ATOM 5610 N N . THR B 1 348 ? 20.438 28.75 9.609 1 24.69 348 THR B N 1
ATOM 5611 C CA . THR B 1 348 ? 20.906 29.906 10.375 1 24.69 348 THR B CA 1
ATOM 5612 C C . THR B 1 348 ? 19.75 30.844 10.688 1 24.69 348 THR B C 1
ATOM 5614 O O . THR B 1 348 ? 18.969 31.188 9.805 1 24.69 348 THR B O 1
ATOM 5617 N N . THR B 1 349 ? 19.016 30.562 11.711 1 25.83 349 THR B N 1
ATOM 5618 C CA . THR B 1 349 ? 18.078 31.609 12.125 1 25.83 349 THR B CA 1
ATOM 5619 C C . THR B 1 349 ? 18.812 32.75 12.836 1 25.83 349 THR B C 1
ATOM 5621 O O . THR B 1 349 ? 19.641 32.5 13.719 1 25.83 349 THR B O 1
ATOM 5624 N N . LYS B 1 350 ? 19.391 33.812 12.133 1 26.45 350 LYS B N 1
ATOM 5625 C CA . LYS B 1 350 ? 19.984 35 12.773 1 26.45 350 LYS B CA 1
ATOM 5626 C C . LYS B 1 350 ? 18.906 35.875 13.406 1 26.45 350 LYS B C 1
ATOM 5628 O O . LYS B 1 350 ? 17.938 36.25 12.75 1 26.45 350 LYS B O 1
ATOM 5633 N N . ILE B 1 351 ? 18.547 35.625 14.586 1 26.59 351 ILE B N 1
ATOM 5634 C CA . ILE B 1 351 ? 17.719 36.562 15.32 1 26.59 351 ILE B CA 1
ATOM 5635 C C . ILE B 1 351 ? 18.547 37.812 15.664 1 26.59 351 ILE B C 1
ATOM 5637 O O . ILE B 1 351 ? 19.562 37.719 16.344 1 26.59 351 ILE B O 1
ATOM 5641 N N . ILE B 1 352 ? 18.781 38.812 14.742 1 25.58 352 ILE B N 1
ATOM 5642 C CA . ILE B 1 352 ? 19.562 40 15 1 25.58 352 ILE B CA 1
ATOM 5643 C C . ILE B 1 352 ? 18.75 40.969 15.891 1 25.58 352 ILE B C 1
ATOM 5645 O O . ILE B 1 352 ? 17.75 41.531 15.461 1 25.58 352 ILE B O 1
ATOM 5649 N N . GLY B 1 353 ? 18.016 40.562 16.875 1 26.09 353 GLY B N 1
ATOM 5650 C CA . GLY B 1 353 ? 17.344 41.562 17.656 1 26.09 353 GLY B CA 1
ATOM 5651 C C . GLY B 1 353 ? 18.281 42.375 18.531 1 26.09 353 GLY B C 1
ATOM 5652 O O . GLY B 1 353 ? 18.922 41.812 19.438 1 26.09 353 GLY B O 1
ATOM 5653 N N . GLY B 1 354 ? 19.344 42.969 17.953 1 24.48 354 GLY B N 1
ATOM 5654 C CA . GLY B 1 354 ? 20.172 43.75 18.859 1 24.48 354 GLY B CA 1
ATOM 5655 C C . GLY B 1 354 ? 19.406 44.906 19.516 1 24.48 354 GLY B C 1
ATOM 5656 O O . GLY B 1 354 ? 18.469 45.438 18.938 1 24.48 354 GLY B O 1
ATOM 5657 N N . PHE B 1 355 ? 19.031 44.75 20.75 1 24.53 355 PHE B N 1
ATOM 5658 C CA . PHE B 1 355 ? 18.641 45.906 21.578 1 24.53 355 PHE B CA 1
ATOM 5659 C C . PHE B 1 355 ? 19.609 47.062 21.375 1 24.53 355 PHE B C 1
ATOM 5661 O O . PHE B 1 355 ? 20.828 46.875 21.375 1 24.53 355 PHE B O 1
ATOM 5668 N N . GLN B 1 356 ? 19.234 47.938 20.469 1 23.89 356 GLN B N 1
ATOM 5669 C CA . GLN B 1 356 ? 20.047 49.125 20.391 1 23.89 356 GLN B CA 1
ATOM 5670 C C . GLN B 1 356 ? 20.141 49.812 21.75 1 23.89 356 GLN B C 1
ATOM 5672 O O . GLN B 1 356 ? 19.25 50.562 22.141 1 23.89 356 GLN B O 1
ATOM 5677 N N . THR B 1 357 ? 20.234 49.188 22.812 1 25.31 357 THR B N 1
ATOM 5678 C CA . THR B 1 357 ? 20.484 49.875 24.062 1 25.31 357 THR B CA 1
ATOM 5679 C C . THR B 1 357 ? 21.719 50.781 23.953 1 25.31 357 THR B C 1
ATOM 5681 O O . THR B 1 357 ? 22.047 51.5 24.906 1 25.31 357 THR B O 1
ATOM 5684 N N . GLU B 1 358 ? 22.484 50.562 22.953 1 26.83 358 GLU B N 1
ATOM 5685 C CA . GLU B 1 358 ? 23.734 51.25 23.203 1 26.83 358 GLU B CA 1
ATOM 5686 C C . GLU B 1 358 ? 23.562 52.781 23.141 1 26.83 358 GLU B C 1
ATOM 5688 O O . GLU B 1 358 ? 24.406 53.531 23.625 1 26.83 358 GLU B O 1
ATOM 5693 N N . LYS B 1 359 ? 22.484 53.125 22.438 1 29.83 359 LYS B N 1
ATOM 5694 C CA . LYS B 1 359 ? 22.672 54.594 22.344 1 29.83 359 LYS B CA 1
ATOM 5695 C C . LYS B 1 359 ? 22.375 55.25 23.672 1 29.83 359 LYS B C 1
ATOM 5697 O O . LYS B 1 359 ? 23.047 56.219 24.047 1 29.83 359 LYS B O 1
ATOM 5702 N N . GLU B 1 360 ? 21.406 54.812 24.375 1 28.14 360 GLU B N 1
ATOM 5703 C CA . GLU B 1 360 ? 21.125 55.688 25.5 1 28.14 360 GLU B CA 1
ATOM 5704 C C . GLU B 1 360 ? 22.109 55.469 26.641 1 28.14 360 GLU B C 1
ATOM 5706 O O . GLU B 1 360 ? 22.203 56.281 27.562 1 28.14 360 GLU B O 1
ATOM 5711 N N . LYS B 1 361 ? 22.75 54.344 26.609 1 29.83 361 LYS B N 1
ATOM 5712 C CA . LYS B 1 361 ? 23.734 54.344 27.688 1 29.83 361 LYS B CA 1
ATOM 5713 C C . LYS B 1 361 ? 24.797 55.406 27.484 1 29.83 361 LYS B C 1
ATOM 5715 O O . LYS B 1 361 ? 25.297 55.969 28.453 1 29.83 361 LYS B O 1
ATOM 5720 N N . HIS B 1 362 ? 25.047 55.75 26.266 1 29.22 362 HIS B N 1
ATOM 5721 C CA . HIS B 1 362 ? 26.062 56.812 26.219 1 29.22 362 HIS B CA 1
ATOM 5722 C C . HIS B 1 362 ? 25.484 58.156 26.688 1 29.22 362 HIS B C 1
ATOM 5724 O O . HIS B 1 362 ? 26.188 58.969 27.297 1 29.22 362 HIS B O 1
ATOM 5730 N N . LYS B 1 363 ? 24.234 58.344 26.391 1 30.52 363 LYS B N 1
ATOM 5731 C CA . LYS B 1 363 ? 23.828 59.656 26.828 1 30.52 363 LYS B CA 1
ATOM 5732 C C . LYS B 1 363 ? 23.578 59.688 28.344 1 30.52 363 LYS B C 1
ATOM 5734 O O . LYS B 1 363 ? 23.875 60.688 29 1 30.52 363 LYS B O 1
ATOM 5739 N N . LEU B 1 364 ? 23.094 58.625 28.875 1 27.91 364 LEU B N 1
ATOM 5740 C CA . LEU B 1 364 ? 22.938 58.688 30.328 1 27.91 364 LEU B CA 1
ATOM 5741 C C . LEU B 1 364 ? 24.297 58.625 31.016 1 27.91 364 LEU B C 1
ATOM 5743 O O . LEU B 1 364 ? 24.516 59.312 32.031 1 27.91 364 LEU B O 1
ATOM 5747 N N . ASP B 1 365 ? 25.203 57.812 30.469 1 28.84 365 ASP B N 1
ATOM 5748 C CA . ASP B 1 365 ? 26.516 57.906 31.125 1 28.84 365 ASP B CA 1
ATOM 5749 C C . ASP B 1 365 ? 27.125 59.281 30.953 1 28.84 365 ASP B C 1
ATOM 5751 O O . ASP B 1 365 ? 27.844 59.781 31.828 1 28.84 365 ASP B O 1
ATOM 5755 N N . GLU B 1 366 ? 26.828 59.875 29.844 1 30.36 366 GLU B N 1
ATOM 5756 C CA . GLU B 1 366 ? 27.422 61.219 29.797 1 30.36 366 GLU B CA 1
ATOM 5757 C C . GLU B 1 366 ? 26.734 62.156 30.797 1 30.36 366 GLU B C 1
ATOM 5759 O O . GLU B 1 366 ? 27.391 63.031 31.391 1 30.36 366 GLU B O 1
ATOM 5764 N N . SER B 1 367 ? 25.406 61.906 30.938 1 28.12 367 SER B N 1
ATOM 5765 C CA . SER B 1 367 ? 24.812 62.875 31.828 1 28.12 367 SER B CA 1
ATOM 5766 C C . SER B 1 367 ? 25.125 62.562 33.281 1 28.12 367 SER B C 1
ATOM 5768 O O . SER B 1 367 ? 25.062 63.469 34.156 1 28.12 367 SER B O 1
ATOM 5770 N N . PHE B 1 368 ? 25.281 61.25 33.594 1 26.92 368 PHE B N 1
ATOM 5771 C CA . PHE B 1 368 ? 25.656 61.062 35 1 26.92 368 PHE B CA 1
ATOM 5772 C C . PHE B 1 368 ? 27.078 61.562 35.25 1 26.92 368 PHE B C 1
ATOM 5774 O O . PHE B 1 368 ? 27.484 61.719 36.406 1 26.92 368 PHE B O 1
ATOM 5781 N N . ASN B 1 369 ? 27.875 61.469 34.188 1 25.89 369 ASN B N 1
ATOM 5782 C CA . ASN B 1 369 ? 29.188 62.031 34.531 1 25.89 369 ASN B CA 1
ATOM 5783 C C . ASN B 1 369 ? 29.094 63.562 34.719 1 25.89 369 ASN B C 1
ATOM 5785 O O . ASN B 1 369 ? 30.109 64.188 35.031 1 25.89 369 ASN B O 1
ATOM 5789 N N . LYS B 1 370 ? 28.141 64.125 34.031 1 27.66 370 LYS B N 1
ATOM 5790 C CA . LYS B 1 370 ? 28.25 65.562 34.219 1 27.66 370 LYS B CA 1
ATOM 5791 C C . LYS B 1 370 ? 27.719 65.938 35.594 1 27.66 370 LYS B C 1
ATOM 5793 O O . LYS B 1 370 ? 28 67.062 36.031 1 27.66 370 LYS B O 1
ATOM 5798 N N . THR B 1 371 ? 26.844 65.125 36.281 1 24.11 371 THR B N 1
ATOM 5799 C CA . THR B 1 371 ? 26.703 65.688 37.625 1 24.11 371 THR B CA 1
ATOM 5800 C C . THR B 1 371 ? 27.672 65.062 38.594 1 24.11 371 THR B C 1
ATOM 5802 O O . THR B 1 371 ? 27.828 63.844 38.625 1 24.11 371 THR B O 1
#

Organism: Phakopsora pachyrhizi (NCBI:txid170000)

Sequence (742 aa):
MSLPQELQGITGPFIVGTSASTFLFGITLTQCYTYFSNFKKDRASYQIALVILLVVDVSHTIFCQITLWLWFVMHYGEKGSVSESPWSFAVGPILCGIAAFVVQIFYAHRIYLLGQRTLVIPCIIIFGSLFQLAWSIGATAKIFEIKFFSEFQLWTYGVACWLGGAAATDLIITTTLIFLLSRSKSNLRHTNNAIDRLITLTIETNGLTFTVALLDLILFACISNGAHVGPNLCLIKLYFNSFLVSLNSRTELSENFGQTRSLRSNIFSSAKNIRHSIAHVACEFPTGHSINSEELRSHRNHDGVHVCTTATLSAAHVSVQPKTQLIPGQVEFNGIGSMRADTMNGFTTKIIGGFQTEKEKHKLDESFNKTMSLPQELQGITGPFIVGTSASTFLFGITLTQCYTYFSNFKKDRASYQIALVILLVVDVSHTIFCQITLWLWFVMHYGEKGSVSESPWSFAVGPILCGIAAFVVQIFYAHRIYLLGQRTLVIPCIIIFGSLFQLAWSIGATAKIFEIKFFSEFQLWTYGVACWLGGAAATDLIITTTLIFLLSRSKSNLRHTNNAIDRLITLTIETNGLTFTVALLDLILFACISNGAHVGPNLCLIKLYFNSFLVSLNSRTELSENFGQTRSLRSNIFSSAKNIRHSIAHVACEFPTGHSINSEELRSHRNHDGVHVCTTATLSAAHVSVQPKTQLIPGQVEFNGIGSMRADTMNGFTTKIIGGFQTEKEKHKLDESFNKT

InterPro domains:
  IPR045339 Domain of unknown function DUF6534 [PF20152] (166-251)

pLDDT: mean 72.37, std 31.15, range [22.17, 98.88]